Protein AF-A0A815LUG7-F1 (afdb_monomer)

Sequence (426 aa):
MLCLSQNPTDEPKQSEACRCNTPTTVRRSSQPQQGPEQTLKDNTAETSKESTAAKWLNTSVKPDNIPYEKPPESAINNLELFDKICGSMIGLAIGDAMGAHVEFRPRAFLEQNPVNDLNGGGTWSLEAGQWTDDTSMALCLAASLIVKKGFNAYDQLVRYKWWWRQGYMSSTGKCFDIGKSTKASLDLFVSRQHKFQEQHKIGDFKQLDSLSDELSKQFDTNCSNKNVDSNGALMRLTPVVLFYCQSESGTYAIHFAGESARITHGGEKAVDACRYYASLIYAVIKGRSKAEILDPLFYKRHFDMGWFSDKQLHPDIARVAEGSYRQKDRNEIKAGSMAEEALEAALWAFYNDDDSFRVGVLKCVNLGDDTDTVAAIYGQLAGAYYGAGQLPMKWIQQIYAKNFITCIGDWLCYEGAQWWQTKKTK

Radius of gyration: 23.92 Å; Cα contacts (8 Å, |Δi|>4): 716; chains: 1; bounding box: 64×70×63 Å

Solvent-accessible surface area (backbone atoms only — not comparable to full-atom values): 23152 Å² total; per-residue (Å²): 139,80,86,89,85,80,85,85,88,85,85,88,80,90,80,84,86,83,86,79,85,84,80,89,84,82,91,80,91,79,83,85,81,86,74,85,90,76,85,79,77,87,78,92,72,93,70,89,74,75,54,70,72,61,55,62,76,67,55,79,76,74,74,88,80,64,89,77,76,78,65,70,98,58,80,73,50,73,68,59,48,47,30,18,43,33,6,16,56,50,23,19,38,50,16,20,11,42,5,44,33,48,42,72,34,51,38,77,55,29,77,77,57,63,68,87,67,68,72,17,38,37,90,77,61,40,57,48,24,38,37,54,43,44,47,22,48,19,51,28,46,38,52,27,32,49,77,64,57,38,92,48,70,55,55,32,53,44,36,49,44,39,17,64,75,63,10,48,64,33,72,78,59,44,58,59,78,73,48,71,57,50,48,52,11,50,54,47,43,52,57,47,50,55,53,50,31,64,77,69,66,54,91,51,77,76,51,66,77,65,54,53,76,76,57,47,72,73,51,85,53,73,28,28,56,68,78,34,35,42,30,82,43,48,31,29,42,56,46,50,25,52,25,35,54,74,46,96,56,55,34,61,16,17,49,51,29,24,57,67,14,28,37,38,20,29,5,59,54,21,16,33,38,24,23,54,51,27,46,44,44,39,40,30,66,66,68,48,49,71,70,58,64,57,31,50,55,38,57,58,58,40,42,78,70,44,37,46,73,85,55,78,61,38,68,70,43,43,44,44,48,50,35,60,38,77,82,51,55,79,88,74,55,46,34,43,66,38,18,57,36,23,50,36,33,18,50,32,22,59,76,65,11,83,94,31,60,68,51,15,41,42,48,25,37,46,54,14,34,38,5,18,52,20,5,10,42,28,15,28,44,47,14,26,60,64,14,42,90,61,44,62,63,72,58,58,70,44,32,62,63,42,70,57,52,40,52,51,36,53,45,28,46,51,42,20,45,54,46,44,52,62,60,74,78,104

Structure (mmCIF, N/CA/C/O backbone):
data_AF-A0A815LUG7-F1
#
_entry.id   AF-A0A815LUG7-F1
#
loop_
_atom_site.group_PDB
_atom_site.id
_atom_site.type_symbol
_atom_site.label_atom_id
_atom_site.label_alt_id
_atom_site.label_comp_id
_atom_site.label_asym_id
_atom_site.label_entity_id
_atom_site.label_seq_id
_atom_site.pdbx_PDB_ins_code
_atom_site.Cartn_x
_atom_site.Cartn_y
_atom_site.Cartn_z
_atom_site.occupancy
_atom_site.B_iso_or_equiv
_atom_site.auth_seq_id
_atom_site.auth_comp_id
_atom_site.auth_asym_id
_atom_site.auth_atom_id
_atom_site.pdbx_PDB_model_num
ATOM 1 N N . MET A 1 1 ? -18.858 -40.316 14.038 1.00 33.56 1 MET A N 1
ATOM 2 C CA . MET A 1 1 ? -18.303 -41.478 13.304 1.00 33.56 1 MET A CA 1
ATOM 3 C C . MET A 1 1 ? -17.311 -40.910 12.303 1.00 33.56 1 MET A C 1
ATOM 5 O O . MET A 1 1 ? -17.759 -40.118 11.493 1.00 33.56 1 MET A O 1
ATOM 9 N N . LEU A 1 2 ? -15.991 -41.107 12.342 1.00 31.70 2 LEU A N 1
ATOM 10 C CA . LEU A 1 2 ? -15.079 -42.091 12.957 1.00 31.70 2 LEU A CA 1
ATOM 11 C C . LEU A 1 2 ? -13.910 -41.327 13.648 1.00 31.70 2 LEU A C 1
ATOM 13 O O . LEU A 1 2 ? -13.457 -40.331 13.098 1.00 31.70 2 LEU A O 1
ATOM 17 N N . CYS A 1 3 ? -13.597 -41.554 14.936 1.00 24.64 3 CYS A N 1
ATOM 18 C CA . CYS A 1 3 ? -12.525 -42.426 15.491 1.00 24.64 3 CYS A CA 1
ATOM 19 C C . CYS A 1 3 ? -11.129 -42.184 14.872 1.00 24.64 3 CYS A C 1
ATOM 21 O O . CYS A 1 3 ? -10.908 -42.560 13.731 1.00 24.64 3 CYS A O 1
ATOM 23 N N . LEU A 1 4 ? -10.229 -41.414 15.506 1.00 29.94 4 LEU A N 1
ATOM 24 C CA . LEU A 1 4 ? -9.281 -41.777 16.589 1.00 29.94 4 LEU A CA 1
ATOM 25 C C . LEU A 1 4 ? -8.358 -42.969 16.270 1.00 29.94 4 LEU A C 1
ATOM 27 O O . LEU A 1 4 ? -8.792 -44.114 16.341 1.00 29.94 4 LEU A O 1
ATOM 31 N N . SER A 1 5 ? -7.060 -42.693 16.095 1.00 29.80 5 SER A N 1
ATOM 32 C CA . SER A 1 5 ? -5.978 -43.594 16.517 1.00 29.80 5 SER A CA 1
ATOM 33 C C . SER A 1 5 ? -4.719 -42.805 16.893 1.00 29.80 5 SER A C 1
ATOM 35 O O . SER A 1 5 ? -4.414 -41.773 16.303 1.00 29.80 5 SER A O 1
ATOM 37 N N . GLN A 1 6 ? -4.056 -43.300 17.932 1.00 30.05 6 GLN A N 1
ATOM 38 C CA . GLN A 1 6 ? -3.070 -42.654 18.792 1.00 30.05 6 GLN A CA 1
ATOM 39 C C . GLN A 1 6 ? -1.619 -42.750 18.281 1.00 30.05 6 GLN A C 1
ATOM 41 O O . GLN A 1 6 ? -1.299 -43.580 17.434 1.00 30.05 6 GLN A O 1
ATOM 46 N N . ASN A 1 7 ? -0.770 -41.906 18.882 1.00 30.75 7 ASN A N 1
ATOM 47 C CA . ASN A 1 7 ? 0.701 -41.916 18.876 1.00 30.75 7 ASN A CA 1
ATOM 48 C C . ASN A 1 7 ? 1.324 -43.298 19.164 1.00 30.75 7 ASN A C 1
ATOM 50 O O . ASN A 1 7 ? 0.692 -44.153 19.788 1.00 30.75 7 ASN A O 1
ATOM 54 N N . PRO A 1 8 ? 2.634 -43.430 18.891 1.00 36.75 8 PRO A N 1
ATOM 55 C CA . PRO A 1 8 ? 3.549 -43.509 20.027 1.00 36.75 8 PRO A CA 1
ATOM 56 C C . PRO A 1 8 ? 4.791 -42.608 19.932 1.00 36.75 8 PRO A C 1
ATOM 58 O O . PRO A 1 8 ? 5.184 -42.108 18.885 1.00 36.75 8 PRO A O 1
ATOM 61 N N . THR A 1 9 ? 5.323 -42.413 21.132 1.00 30.36 9 THR A N 1
ATOM 62 C CA . THR A 1 9 ? 6.538 -41.754 21.619 1.00 30.36 9 THR A CA 1
ATOM 63 C C . THR A 1 9 ? 7.819 -42.046 20.839 1.00 30.36 9 THR A C 1
ATOM 65 O O . THR A 1 9 ? 7.984 -43.167 20.379 1.00 30.36 9 THR A O 1
ATOM 68 N N . ASP A 1 10 ? 8.740 -41.072 20.802 1.00 27.72 10 ASP A N 1
ATOM 69 C CA . ASP A 1 10 ? 10.135 -41.247 21.252 1.00 27.72 10 ASP A CA 1
ATOM 70 C C . ASP A 1 10 ? 10.901 -39.902 21.268 1.00 27.72 10 ASP A C 1
ATOM 72 O O . ASP A 1 10 ? 11.124 -39.254 20.249 1.00 27.72 10 ASP A O 1
ATOM 76 N N . GLU A 1 11 ? 11.295 -39.483 22.473 1.00 27.28 11 GLU A N 1
ATOM 77 C CA . GLU A 1 11 ? 12.409 -38.563 22.753 1.00 27.28 11 GLU A CA 1
ATOM 78 C C . GLU A 1 11 ? 13.734 -39.334 22.532 1.00 27.28 11 GLU A C 1
ATOM 80 O O . GLU A 1 11 ? 13.730 -40.552 22.745 1.00 27.28 11 GLU A O 1
ATOM 85 N N . PRO A 1 12 ? 14.898 -38.702 22.219 1.00 34.31 12 PRO A N 1
ATOM 86 C CA . PRO A 1 12 ? 15.588 -37.963 23.286 1.00 34.31 12 PRO A CA 1
ATOM 87 C C . PRO A 1 12 ? 16.668 -36.914 22.888 1.00 34.31 12 PRO A C 1
ATOM 89 O O . PRO A 1 12 ? 17.107 -36.795 21.748 1.00 34.31 12 PRO A O 1
ATOM 92 N N . LYS A 1 13 ? 17.196 -36.289 23.954 1.00 27.12 13 LYS A N 1
ATOM 93 C CA . LYS A 1 13 ? 18.535 -35.685 24.162 1.00 27.12 13 LYS A CA 1
ATOM 94 C C . LYS A 1 13 ? 18.744 -34.195 23.860 1.00 27.12 13 LYS A C 1
ATOM 96 O O . LYS A 1 13 ? 19.051 -33.761 22.758 1.00 27.12 13 LYS A O 1
ATOM 101 N N . GLN A 1 14 ? 18.739 -33.466 24.976 1.00 26.64 14 GLN A N 1
ATOM 102 C CA . GLN A 1 14 ? 19.486 -32.243 25.249 1.00 26.64 14 GLN A CA 1
ATOM 103 C C . GLN A 1 14 ? 20.984 -32.397 24.926 1.00 26.64 14 GLN A C 1
ATOM 105 O O . GLN A 1 14 ? 21.612 -33.368 25.352 1.00 26.64 14 GLN A O 1
ATOM 110 N N . SER A 1 15 ? 21.574 -31.381 24.291 1.00 29.34 15 SER A N 1
ATOM 111 C CA . SER A 1 15 ? 23.016 -31.132 24.339 1.00 29.34 15 SER A CA 1
ATOM 112 C C . SER A 1 15 ? 23.313 -29.633 24.446 1.00 29.34 15 SER A C 1
ATOM 114 O O . SER A 1 15 ? 23.021 -28.855 23.545 1.00 29.34 15 SER A O 1
ATOM 116 N N . GLU A 1 16 ? 23.911 -29.303 25.587 1.00 27.77 16 GLU A N 1
ATOM 117 C CA . GLU A 1 16 ? 24.982 -28.327 25.807 1.00 27.77 16 GLU A CA 1
ATOM 118 C C . GLU A 1 16 ? 24.726 -26.826 25.598 1.00 27.77 16 GLU A C 1
ATOM 120 O O . GLU A 1 16 ? 24.739 -26.252 24.514 1.00 27.77 16 GLU A O 1
ATOM 125 N N . ALA A 1 17 ? 24.617 -26.180 26.761 1.00 26.69 17 ALA A N 1
ATOM 126 C CA . ALA A 1 17 ? 24.739 -24.759 26.998 1.00 26.69 17 ALA A CA 1
ATOM 127 C C . ALA A 1 17 ? 26.135 -24.232 26.625 1.00 26.69 17 ALA A C 1
ATOM 129 O O . ALA A 1 17 ? 27.147 -24.640 27.200 1.00 26.69 17 ALA A O 1
ATOM 130 N N . CYS A 1 18 ? 26.171 -23.234 25.745 1.00 25.59 18 CYS A N 1
ATOM 131 C CA . CYS A 1 18 ? 27.363 -22.435 25.507 1.00 25.59 18 CYS A CA 1
ATOM 132 C C . CYS A 1 18 ? 27.455 -21.339 26.582 1.00 25.59 18 CYS A C 1
ATOM 134 O O . CYS A 1 18 ? 26.663 -20.397 26.620 1.00 25.59 18 CYS A O 1
ATOM 136 N N . ARG A 1 19 ? 28.417 -21.500 27.496 1.00 25.39 19 ARG A N 1
ATOM 137 C CA . ARG A 1 19 ? 28.807 -20.511 28.508 1.00 25.39 19 ARG A CA 1
ATOM 138 C C . ARG A 1 19 ? 29.582 -19.378 27.831 1.00 25.39 19 ARG A C 1
ATOM 140 O O . ARG A 1 19 ? 30.658 -19.626 27.295 1.00 25.39 19 ARG A O 1
ATOM 147 N N . CYS A 1 20 ? 29.106 -18.141 27.942 1.00 25.80 20 CYS A N 1
ATOM 148 C CA . CYS A 1 20 ? 29.942 -16.958 27.739 1.00 25.80 20 CYS A CA 1
ATOM 149 C C . CYS A 1 20 ? 30.019 -16.153 29.037 1.00 25.80 20 CYS A C 1
ATOM 151 O O . CYS A 1 20 ? 29.014 -15.733 29.605 1.00 25.80 20 CYS A O 1
ATOM 153 N N . ASN A 1 21 ? 31.258 -16.011 29.501 1.00 26.88 21 ASN A N 1
ATOM 154 C CA . ASN A 1 21 ? 31.679 -15.341 30.719 1.00 26.88 21 ASN A CA 1
ATOM 155 C C . ASN A 1 21 ? 31.328 -13.847 30.724 1.00 26.88 21 ASN A C 1
ATOM 157 O O . ASN A 1 21 ? 31.645 -13.113 29.792 1.00 26.88 21 ASN A O 1
ATOM 161 N N . THR A 1 22 ? 30.781 -13.391 31.845 1.00 25.70 22 THR A N 1
ATOM 162 C CA . THR A 1 22 ? 30.846 -12.002 32.312 1.00 25.70 22 THR A CA 1
ATOM 163 C C . THR A 1 22 ? 32.251 -11.644 32.800 1.00 25.70 22 THR A C 1
ATOM 165 O O . THR A 1 22 ? 32.893 -12.476 33.445 1.00 25.70 22 THR A O 1
ATOM 168 N N . PRO A 1 23 ? 32.646 -10.367 32.680 1.00 27.75 23 PRO A N 1
ATOM 169 C CA . PRO A 1 23 ? 33.430 -9.720 33.725 1.00 27.75 23 PRO A CA 1
ATOM 170 C C . PRO A 1 23 ? 32.679 -8.524 34.339 1.00 27.75 23 PRO A C 1
ATOM 172 O O . PRO A 1 23 ? 32.402 -7.521 33.686 1.00 27.75 23 PRO A O 1
ATOM 175 N N . THR A 1 24 ? 32.408 -8.626 35.643 1.00 26.20 24 THR A N 1
ATOM 176 C CA . THR A 1 24 ? 32.516 -7.535 36.638 1.00 26.20 24 THR A CA 1
ATOM 177 C C . THR A 1 24 ? 33.815 -6.744 36.402 1.00 26.20 24 THR A C 1
ATOM 179 O O . THR A 1 24 ? 34.822 -7.340 36.044 1.00 26.20 24 THR A O 1
ATOM 182 N N . THR A 1 25 ? 33.966 -5.433 36.583 1.00 26.20 25 THR A N 1
ATOM 183 C CA . THR A 1 25 ? 33.394 -4.446 37.514 1.00 26.20 25 THR A CA 1
ATOM 184 C C . THR A 1 25 ? 33.936 -3.076 37.064 1.00 26.20 25 THR A C 1
ATOM 186 O O . THR A 1 25 ? 35.026 -3.034 36.509 1.00 26.20 25 THR A O 1
ATOM 189 N N . VAL A 1 26 ? 33.256 -1.967 37.369 1.00 27.08 26 VAL A N 1
ATOM 190 C CA . VAL A 1 26 ? 33.809 -0.798 38.098 1.00 27.08 26 VAL A CA 1
ATOM 191 C C . VAL A 1 26 ? 32.683 0.228 38.256 1.00 27.08 26 VAL A C 1
ATOM 193 O O . VAL A 1 26 ? 32.161 0.790 37.298 1.00 27.08 26 VAL A O 1
ATOM 196 N N . ARG A 1 27 ? 32.311 0.455 39.518 1.00 25.00 27 ARG A N 1
ATOM 197 C CA . ARG A 1 27 ? 31.487 1.574 39.974 1.00 25.00 27 ARG A CA 1
ATOM 198 C C . ARG A 1 27 ? 32.281 2.871 39.815 1.00 25.00 27 ARG A C 1
ATOM 200 O O . ARG A 1 27 ? 33.375 2.974 40.365 1.00 25.00 27 ARG A O 1
ATOM 207 N N . ARG A 1 28 ? 31.682 3.896 39.209 1.00 27.02 28 ARG A N 1
ATOM 208 C CA . ARG A 1 28 ? 31.936 5.290 39.593 1.00 27.02 28 ARG A CA 1
ATOM 209 C C . ARG A 1 28 ? 30.616 6.030 39.740 1.00 27.02 28 ARG A C 1
ATOM 211 O O . ARG A 1 28 ? 29.833 6.158 38.811 1.00 27.02 28 ARG A O 1
ATOM 218 N N . SER A 1 29 ? 30.404 6.449 40.975 1.00 25.14 29 SER A N 1
ATOM 219 C CA . SER A 1 29 ? 29.409 7.387 41.459 1.00 25.14 29 SER A CA 1
ATOM 220 C C . SER A 1 29 ? 29.620 8.775 40.856 1.00 25.14 29 SER A C 1
ATOM 222 O O . SER A 1 29 ? 30.710 9.333 40.984 1.00 25.14 29 SER A O 1
ATOM 224 N N . SER A 1 30 ? 28.564 9.371 40.317 1.00 30.23 30 SER A N 1
ATOM 225 C CA . SER A 1 30 ? 28.446 10.824 40.191 1.00 30.23 30 SER A CA 1
ATOM 226 C C . SER A 1 30 ? 26.991 11.220 40.429 1.00 30.23 30 SER A C 1
ATOM 228 O O . SER A 1 30 ? 26.079 10.706 39.786 1.00 30.23 30 SER A O 1
ATOM 230 N N . GLN A 1 31 ? 26.815 12.070 41.434 1.00 29.05 31 GLN A N 1
ATOM 231 C CA . GLN A 1 31 ? 25.559 12.594 41.962 1.00 29.05 31 GLN A CA 1
ATOM 232 C C . GLN A 1 31 ? 24.721 13.311 40.885 1.00 29.05 31 GLN A C 1
ATOM 234 O O . GLN A 1 31 ? 25.301 13.941 40.000 1.00 29.05 31 GLN A O 1
ATOM 239 N N . PRO A 1 32 ? 23.379 13.299 40.976 1.00 30.06 32 PRO A N 1
ATOM 240 C CA . PRO A 1 32 ? 22.541 14.157 40.151 1.00 30.06 32 PRO A CA 1
ATOM 241 C C . PRO A 1 32 ? 22.507 15.582 40.725 1.00 30.06 32 PRO A C 1
ATOM 243 O O . PRO A 1 32 ? 22.124 15.795 41.876 1.00 30.06 32 PRO A O 1
ATOM 246 N N . GLN A 1 33 ? 22.915 16.559 39.913 1.00 29.89 33 GLN A N 1
ATOM 247 C CA . GLN A 1 33 ? 22.706 17.980 40.187 1.00 29.89 33 GLN A CA 1
ATOM 248 C C . GLN A 1 33 ? 21.214 18.317 40.073 1.00 29.89 33 GLN A C 1
ATOM 250 O O . GLN A 1 33 ? 20.572 18.034 39.063 1.00 29.89 33 GLN A O 1
ATOM 255 N N . GLN A 1 34 ? 20.685 18.932 41.129 1.00 26.86 34 GLN A N 1
ATOM 256 C CA . GLN A 1 34 ? 19.356 19.527 41.185 1.00 26.86 34 GLN A CA 1
ATOM 257 C C . GLN A 1 34 ? 19.318 20.783 40.300 1.00 26.86 34 GLN A C 1
ATOM 259 O O . GLN A 1 34 ? 20.040 21.746 40.552 1.00 26.86 34 GLN A O 1
ATOM 264 N N . GLY A 1 35 ? 18.480 20.759 39.263 1.00 28.52 35 GLY A N 1
ATOM 265 C CA . GLY A 1 35 ? 18.020 21.946 38.538 1.00 28.52 35 GLY A CA 1
ATOM 266 C C . GLY A 1 35 ? 16.659 22.398 39.086 1.00 28.52 35 GLY A C 1
ATOM 267 O O . GLY A 1 35 ? 15.913 21.559 39.592 1.00 28.52 35 GLY A O 1
ATOM 268 N N . PRO A 1 36 ? 16.338 23.701 39.041 1.00 29.16 36 PRO A N 1
ATOM 269 C CA . PRO A 1 36 ? 15.247 24.277 39.820 1.00 29.16 36 PRO A CA 1
ATOM 270 C C . PRO A 1 36 ? 13.857 23.885 39.301 1.00 29.16 36 PRO A C 1
ATOM 272 O O . PRO A 1 36 ? 13.593 23.894 38.098 1.00 29.16 36 PRO A O 1
ATOM 275 N N . GLU A 1 37 ? 12.966 23.597 40.252 1.00 26.58 37 GLU A N 1
ATOM 276 C CA . GLU A 1 37 ? 11.525 23.422 40.076 1.00 26.58 37 GLU A CA 1
ATOM 277 C C . GLU A 1 37 ? 10.900 24.664 39.423 1.00 26.58 37 GLU A C 1
ATOM 279 O O . GLU A 1 37 ? 10.864 25.747 40.008 1.00 26.58 37 GLU A O 1
ATOM 284 N N . GLN A 1 38 ? 10.356 24.499 38.216 1.00 27.02 38 GLN A N 1
ATOM 285 C CA . GLN A 1 38 ? 9.354 25.411 37.678 1.00 27.02 38 GLN A CA 1
ATOM 286 C C . GLN A 1 38 ? 7.971 24.799 37.882 1.00 27.02 38 GLN A C 1
ATOM 288 O O . GLN A 1 38 ? 7.603 23.788 37.288 1.00 27.02 38 GLN A O 1
ATOM 293 N N . THR A 1 39 ? 7.217 25.451 38.756 1.00 26.02 39 THR A N 1
ATOM 294 C CA . THR A 1 39 ? 5.801 25.239 39.026 1.00 26.02 39 THR A CA 1
ATOM 295 C C . THR A 1 39 ? 4.977 25.493 37.762 1.00 26.02 39 THR A C 1
ATOM 297 O O . THR A 1 39 ? 4.704 26.633 37.384 1.00 26.02 39 THR A O 1
ATOM 300 N N . LEU A 1 40 ? 4.557 24.417 37.095 1.00 25.78 40 LEU A N 1
ATOM 301 C CA . LEU A 1 40 ? 3.513 24.466 36.075 1.00 25.78 40 LEU A CA 1
ATOM 302 C C . LEU A 1 40 ? 2.165 24.599 36.784 1.00 25.78 40 LEU A C 1
ATOM 304 O O . LEU A 1 40 ? 1.678 23.663 37.410 1.00 25.78 40 LEU A O 1
ATOM 308 N N . LYS A 1 41 ? 1.601 25.806 36.721 1.00 25.98 41 LYS A N 1
ATOM 309 C CA . LYS A 1 41 ? 0.228 26.083 37.135 1.00 25.98 41 LYS A CA 1
ATOM 310 C C . LYS A 1 41 ? -0.740 25.348 36.213 1.00 25.98 41 LYS A C 1
ATOM 312 O O . LYS A 1 41 ? -0.667 25.497 34.992 1.00 25.98 41 LYS A O 1
ATOM 317 N N . ASP A 1 42 ? -1.652 24.613 36.835 1.00 26.55 42 ASP A N 1
ATOM 318 C CA . ASP A 1 42 ? -2.856 24.064 36.230 1.00 26.55 42 ASP A CA 1
ATOM 319 C C . ASP A 1 42 ? -3.643 25.158 35.501 1.00 26.55 42 ASP A C 1
ATOM 321 O O . ASP A 1 42 ? -4.056 26.150 36.100 1.00 26.55 42 ASP A O 1
ATOM 325 N N . ASN A 1 43 ? -3.879 24.948 34.208 1.00 25.53 43 ASN A N 1
ATOM 326 C CA . ASN A 1 43 ? -4.958 25.592 33.473 1.00 25.53 43 ASN A CA 1
ATOM 327 C C . ASN A 1 43 ? -5.845 24.482 32.911 1.00 25.53 43 ASN A C 1
ATOM 329 O O . ASN A 1 43 ? -5.608 23.934 31.834 1.00 25.53 43 ASN A O 1
ATOM 333 N N . THR A 1 44 ? -6.866 24.142 33.689 1.00 28.81 44 THR A N 1
ATOM 334 C CA . THR A 1 44 ? -8.012 23.347 33.271 1.00 28.81 44 THR A CA 1
ATOM 335 C C . THR A 1 44 ? -8.841 24.157 32.275 1.00 28.81 44 THR A C 1
ATOM 337 O O . THR A 1 44 ? -9.638 25.014 32.643 1.00 28.81 44 THR A O 1
ATOM 340 N N . ALA A 1 45 ? -8.653 23.884 30.987 1.00 25.00 45 ALA A N 1
ATOM 341 C CA . ALA A 1 45 ? -9.605 24.255 29.948 1.00 25.00 45 ALA A CA 1
ATOM 342 C C . ALA A 1 45 ? -10.131 22.967 29.309 1.00 25.00 45 ALA A C 1
ATOM 344 O O . ALA A 1 45 ? -9.519 22.401 28.400 1.00 25.00 45 ALA A O 1
ATOM 345 N N . GLU A 1 46 ? -11.264 22.492 29.830 1.00 31.78 46 GLU A N 1
ATOM 346 C CA . GLU A 1 46 ? -12.113 21.512 29.161 1.00 31.78 46 GLU A CA 1
ATOM 347 C C . GLU A 1 46 ? -12.438 22.021 27.754 1.00 31.78 46 GLU A C 1
ATOM 349 O O . GLU A 1 46 ? -13.155 23.001 27.566 1.00 31.78 46 GLU A O 1
ATOM 354 N N . THR A 1 47 ? -11.897 21.346 26.746 1.00 27.38 47 THR A N 1
ATOM 355 C CA . THR A 1 47 ? -12.411 21.419 25.381 1.00 27.38 47 THR A CA 1
ATOM 356 C C . THR A 1 47 ? -12.706 19.998 24.944 1.00 27.38 47 THR A C 1
ATOM 358 O O . THR A 1 47 ? -11.809 19.209 24.644 1.00 27.38 47 THR A O 1
ATOM 361 N N . SER A 1 48 ? -13.993 19.659 24.951 1.00 32.25 48 SER A N 1
ATOM 362 C CA . SER A 1 48 ? -14.545 18.482 24.295 1.00 32.25 48 SER A CA 1
ATOM 363 C C . SER A 1 48 ? -14.234 18.567 22.798 1.00 32.25 48 SER A C 1
ATOM 365 O O . SER A 1 48 ? -14.953 19.170 22.005 1.00 32.25 48 SER A O 1
ATOM 367 N N . LYS A 1 49 ? -13.100 17.993 22.393 1.00 32.53 49 LYS A N 1
ATOM 368 C CA . LYS A 1 49 ? -12.778 17.799 20.981 1.00 32.53 49 LYS A CA 1
ATOM 369 C C . LYS A 1 49 ? -13.643 16.663 20.453 1.00 32.53 49 LYS A C 1
ATOM 371 O O . LYS A 1 49 ? -13.307 15.494 20.613 1.00 32.53 49 LYS A O 1
ATOM 376 N N . GLU A 1 50 ? -14.748 17.011 19.804 1.00 30.48 50 GLU A N 1
ATOM 377 C CA . GLU A 1 50 ? -15.384 16.112 18.843 1.00 30.48 50 GLU A CA 1
ATOM 378 C C . GLU A 1 50 ? -14.322 15.608 17.854 1.00 30.48 50 GLU A C 1
ATOM 380 O O . GLU A 1 50 ? -13.531 16.393 17.319 1.00 30.48 50 GLU A O 1
ATOM 385 N N . SER A 1 51 ? -14.270 14.290 17.637 1.00 35.78 51 SER A N 1
ATOM 386 C CA . SER A 1 51 ? -13.298 13.676 16.726 1.00 35.78 51 SER A CA 1
ATOM 387 C C . SER A 1 51 ? -13.395 14.299 15.327 1.00 35.78 51 SER A C 1
ATOM 389 O O . SER A 1 51 ? -14.490 14.539 14.814 1.00 35.78 51 SER A O 1
ATOM 391 N N . THR A 1 52 ? -12.254 14.521 14.677 1.00 37.59 52 THR A N 1
ATOM 392 C CA . THR A 1 52 ? -12.153 15.026 13.297 1.00 37.59 52 THR A CA 1
ATOM 393 C C . THR A 1 52 ? -13.034 14.242 12.317 1.00 37.59 52 THR A C 1
ATOM 395 O O . THR A 1 52 ? -13.626 14.846 11.427 1.00 37.59 52 THR A O 1
ATOM 398 N N . ALA A 1 53 ? -13.222 12.936 12.533 1.00 29.81 53 ALA A N 1
ATOM 399 C CA . ALA A 1 53 ? -14.114 12.082 11.745 1.00 29.81 53 ALA A CA 1
ATOM 400 C C . ALA A 1 53 ? -15.603 12.494 11.816 1.00 29.81 53 ALA A C 1
ATOM 402 O O . ALA A 1 53 ? -16.317 12.405 10.817 1.00 29.81 53 ALA A O 1
ATOM 403 N N . ALA A 1 54 ? -16.079 12.984 12.967 1.00 30.75 54 ALA A N 1
ATOM 404 C CA . ALA A 1 54 ? -17.457 13.456 13.138 1.00 30.75 54 ALA A CA 1
ATOM 405 C C . ALA A 1 54 ? -17.696 14.810 12.449 1.00 30.75 54 ALA A C 1
ATOM 407 O O . ALA A 1 54 ? -18.766 15.042 11.890 1.00 30.75 54 ALA A O 1
ATOM 408 N N . LYS A 1 55 ? -16.671 15.673 12.414 1.00 33.38 55 LYS A N 1
ATOM 409 C CA . LYS A 1 55 ? -16.719 16.957 11.699 1.00 33.38 55 LYS A CA 1
ATOM 410 C C . LYS A 1 55 ? -16.857 16.764 10.185 1.00 33.38 55 LYS A C 1
ATOM 412 O O . LYS A 1 55 ? -17.671 17.438 9.570 1.00 33.38 55 LYS A O 1
ATOM 417 N N . TRP A 1 56 ? -16.136 15.795 9.617 1.00 32.16 56 TRP A N 1
ATOM 418 C CA . TRP A 1 56 ? -16.189 15.449 8.189 1.00 32.16 56 TRP A CA 1
ATOM 419 C C . TRP A 1 56 ? -17.527 14.845 7.742 1.00 32.16 56 TRP A C 1
ATOM 421 O O . TRP A 1 56 ? -17.967 15.085 6.621 1.00 32.16 56 TRP A O 1
ATOM 431 N N . LEU A 1 57 ? -18.196 14.079 8.610 1.00 36.19 57 LEU A N 1
ATOM 432 C CA . LEU A 1 57 ? -19.519 13.512 8.321 1.00 36.19 57 LEU A CA 1
ATOM 433 C C . LEU A 1 57 ? -20.648 14.557 8.361 1.00 36.19 57 LEU A C 1
ATOM 435 O O . LEU A 1 57 ? -21.685 14.326 7.745 1.00 36.19 57 LEU A O 1
ATOM 439 N N . ASN A 1 58 ? -20.439 15.680 9.059 1.00 32.91 58 ASN A N 1
ATOM 440 C CA . ASN A 1 58 ? -21.420 16.758 9.227 1.00 32.91 58 ASN A CA 1
ATOM 441 C C . ASN A 1 58 ? -21.162 17.986 8.339 1.00 32.91 58 ASN A C 1
ATOM 443 O O . ASN A 1 58 ? -22.022 18.861 8.246 1.00 32.91 58 ASN A O 1
ATOM 447 N N . THR A 1 59 ? -20.010 18.085 7.674 1.00 31.58 59 THR A N 1
ATOM 448 C CA . THR A 1 59 ? -19.792 19.098 6.639 1.00 31.58 59 THR A CA 1
ATOM 449 C C . THR A 1 59 ? -20.435 18.627 5.344 1.00 31.58 59 THR A C 1
ATOM 451 O O . THR A 1 59 ? -19.828 17.884 4.574 1.00 31.58 59 THR A O 1
ATOM 454 N N . SER A 1 60 ? -21.671 19.060 5.099 1.00 32.34 60 SER A N 1
ATOM 455 C CA . SER A 1 60 ? -22.293 19.014 3.778 1.00 32.34 60 SER A CA 1
ATOM 456 C C . SER A 1 60 ? -21.428 19.817 2.799 1.00 32.34 60 SER A C 1
ATOM 458 O O . SER A 1 60 ? -21.592 21.030 2.664 1.00 32.34 60 SER A O 1
ATOM 460 N N . VAL A 1 61 ? -20.477 19.164 2.131 1.00 35.09 61 VAL A N 1
ATOM 461 C CA . VAL A 1 61 ? -19.861 19.712 0.920 1.00 35.09 61 VAL A CA 1
ATOM 462 C C . VAL A 1 61 ? -20.994 19.816 -0.096 1.00 35.09 61 VAL A C 1
ATOM 464 O O . VAL A 1 61 ? -21.458 18.805 -0.617 1.00 35.09 61 VAL A O 1
ATOM 467 N N . LYS A 1 62 ? -21.519 21.028 -0.298 1.00 31.69 62 LYS A N 1
ATOM 468 C CA . LYS A 1 62 ? -22.538 21.279 -1.320 1.00 31.69 62 LYS A CA 1
ATOM 469 C C . LYS A 1 62 ? -21.888 21.069 -2.695 1.00 31.69 62 LYS A C 1
ATOM 471 O O . LYS A 1 62 ? -20.920 21.773 -2.979 1.00 31.69 62 LYS A O 1
ATOM 476 N N . PRO A 1 63 ? -22.382 20.149 -3.543 1.00 36.19 63 PRO A N 1
ATOM 477 C CA . PRO A 1 63 ? -21.745 19.821 -4.824 1.00 36.19 63 PRO A CA 1
ATOM 478 C C . PRO A 1 63 ? -21.864 20.912 -5.898 1.00 36.19 63 PRO A C 1
ATOM 480 O O . PRO A 1 63 ? -21.356 20.740 -7.001 1.00 36.19 63 PRO A O 1
ATOM 483 N N . ASP A 1 64 ? -22.546 22.020 -5.617 1.00 33.25 64 ASP A N 1
ATOM 484 C CA . ASP A 1 64 ? -23.259 22.761 -6.659 1.00 33.25 64 ASP A CA 1
ATOM 485 C C . ASP A 1 64 ? -22.391 23.618 -7.601 1.00 33.25 64 ASP A C 1
ATOM 487 O O . ASP A 1 64 ? -22.960 24.342 -8.404 1.00 33.25 64 ASP A O 1
ATOM 491 N N . ASN A 1 65 ? -21.051 23.556 -7.556 1.00 36.97 65 ASN A N 1
ATOM 492 C CA . ASN A 1 65 ? -20.182 24.300 -8.492 1.00 36.97 65 ASN A CA 1
ATOM 493 C C . ASN A 1 65 ? -18.796 23.666 -8.755 1.00 36.97 65 ASN A C 1
ATOM 495 O O . ASN A 1 65 ? -17.845 24.371 -9.093 1.00 36.97 65 ASN A O 1
ATOM 499 N N . ILE A 1 66 ? -18.648 22.346 -8.618 1.00 41.53 66 ILE A N 1
ATOM 500 C CA . ILE A 1 66 ? -17.407 21.666 -9.030 1.00 41.53 66 ILE A CA 1
ATOM 501 C C . ILE A 1 66 ? -17.497 21.391 -10.541 1.00 41.53 66 ILE A C 1
ATOM 503 O O . ILE A 1 66 ? -18.496 20.808 -10.969 1.00 41.53 66 ILE A O 1
ATOM 507 N N . PRO A 1 67 ? -16.499 21.765 -11.369 1.00 35.44 67 PRO A N 1
ATOM 508 C CA . PRO A 1 67 ? -16.451 21.332 -12.759 1.00 35.44 67 PRO A CA 1
ATOM 509 C C . PRO A 1 67 ? -16.354 19.803 -12.792 1.00 35.44 67 PRO A C 1
ATOM 511 O O . PRO A 1 67 ? -15.304 19.210 -12.556 1.00 35.44 67 PRO A O 1
ATOM 514 N N . TYR A 1 68 ? -17.493 19.162 -13.025 1.00 40.72 68 TYR A N 1
ATOM 515 C CA . TYR A 1 68 ? -17.599 17.728 -13.217 1.00 40.72 68 TYR A CA 1
ATOM 516 C C . TYR A 1 68 ? -17.028 17.382 -14.594 1.00 40.72 68 TYR A C 1
ATOM 518 O O . TYR A 1 68 ? -17.659 17.641 -15.619 1.00 40.72 68 TYR A O 1
ATOM 526 N N . GLU A 1 69 ? -15.838 16.784 -14.636 1.00 45.97 69 GLU A N 1
ATOM 527 C CA . GLU A 1 69 ? -15.422 16.041 -15.823 1.00 45.97 69 GLU A CA 1
ATOM 528 C C . GLU A 1 69 ? -16.150 14.700 -15.822 1.00 45.97 69 GLU A C 1
ATOM 530 O O . GLU A 1 69 ? -15.861 13.810 -15.016 1.00 45.97 69 GLU A O 1
ATOM 535 N N . LYS A 1 70 ? -17.119 14.575 -16.734 1.00 38.38 70 LYS A N 1
ATOM 536 C CA . LYS A 1 70 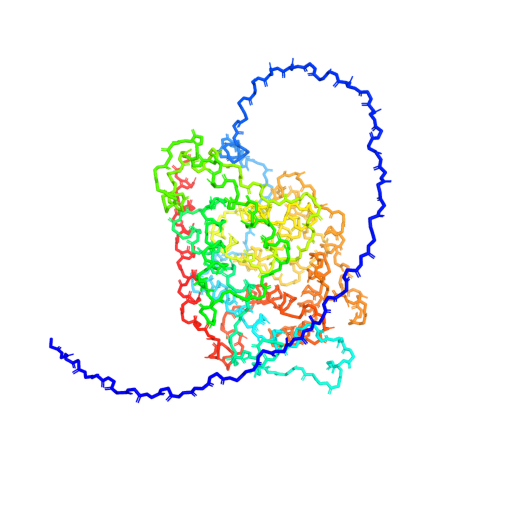? -17.835 13.330 -17.006 1.00 38.38 70 LYS A CA 1
ATOM 537 C C . LYS A 1 70 ? -16.802 12.204 -17.189 1.00 38.38 70 LYS A C 1
ATOM 539 O O . LYS A 1 70 ? -15.938 12.337 -18.059 1.00 38.38 70 LYS A O 1
ATOM 544 N N . PRO A 1 71 ? -16.853 11.119 -16.391 1.00 40.50 71 PRO A N 1
ATOM 545 C CA . PRO A 1 71 ? -16.084 9.913 -16.673 1.00 40.50 71 PRO A CA 1
ATOM 546 C C . PRO A 1 71 ? -16.334 9.478 -18.127 1.00 40.50 71 PRO A C 1
ATOM 548 O O . PRO A 1 71 ? -17.417 9.774 -18.648 1.00 40.50 71 PRO A O 1
ATOM 551 N N . PRO A 1 72 ? -15.390 8.779 -18.789 1.00 43.81 72 PRO A N 1
ATOM 552 C CA . PRO A 1 72 ? -15.664 8.178 -20.092 1.00 43.81 72 PRO A CA 1
ATOM 553 C C . PRO A 1 72 ? -16.999 7.422 -20.038 1.00 43.81 72 PRO A C 1
ATOM 555 O O . PRO A 1 72 ? -17.341 6.828 -19.018 1.00 43.81 72 PRO A O 1
ATOM 558 N N . GLU A 1 73 ? -17.789 7.526 -21.108 1.00 40.25 73 GLU A N 1
ATOM 559 C CA . GLU A 1 73 ? -19.248 7.327 -21.139 1.00 40.25 73 GLU A CA 1
ATOM 560 C C . GLU A 1 73 ? -19.764 5.899 -20.851 1.00 40.25 73 GLU A C 1
ATOM 562 O O . GLU A 1 73 ? -20.929 5.590 -21.085 1.00 40.25 73 GLU A O 1
ATOM 567 N N . SER A 1 74 ? -18.944 5.035 -20.263 1.00 43.50 74 SER A N 1
ATOM 568 C CA . SER A 1 74 ? -19.362 3.788 -19.640 1.00 43.50 74 SER A CA 1
ATOM 569 C C . SER A 1 74 ? -18.862 3.764 -18.201 1.00 43.50 74 SER A C 1
ATOM 571 O O . SER A 1 74 ? -17.658 3.690 -17.958 1.00 43.50 74 SER A O 1
ATOM 573 N N . ALA A 1 75 ? -19.782 3.766 -17.232 1.00 54.84 75 ALA A N 1
ATOM 574 C CA . ALA A 1 75 ? -19.456 3.216 -15.924 1.00 54.84 75 ALA A CA 1
ATOM 575 C C . ALA A 1 75 ? -18.814 1.841 -16.160 1.00 54.84 75 ALA A C 1
ATOM 577 O O . ALA A 1 75 ? -19.390 1.022 -16.881 1.00 54.84 75 ALA A O 1
ATOM 578 N N . ILE A 1 76 ? -17.614 1.629 -15.618 1.00 61.09 76 ILE A N 1
ATOM 579 C CA . ILE A 1 76 ? -16.935 0.334 -15.671 1.00 61.09 76 ILE A CA 1
ATOM 580 C C . ILE A 1 76 ? -17.948 -0.730 -15.261 1.00 61.09 76 ILE A C 1
ATOM 582 O O . ILE A 1 76 ? -18.597 -0.613 -14.217 1.00 61.09 76 ILE A O 1
ATOM 586 N N . ASN A 1 77 ? -18.151 -1.722 -16.126 1.00 75.44 77 ASN A N 1
ATOM 587 C CA . ASN A 1 77 ? -19.111 -2.771 -15.823 1.00 75.44 77 ASN A CA 1
ATOM 588 C C . ASN A 1 77 ? -18.605 -3.583 -14.615 1.00 75.44 77 ASN A C 1
ATOM 590 O O . ASN A 1 77 ? -17.410 -3.617 -14.324 1.00 75.44 77 ASN A O 1
ATOM 594 N N . ASN A 1 78 ? -19.511 -4.253 -13.902 1.00 78.31 78 ASN A N 1
ATOM 595 C CA . ASN A 1 78 ? -19.144 -4.955 -12.669 1.00 78.31 78 ASN A CA 1
ATOM 596 C C . ASN A 1 78 ? -18.035 -6.008 -12.867 1.00 78.31 78 ASN A C 1
ATOM 598 O O . ASN A 1 78 ? -17.289 -6.254 -11.925 1.00 78.31 78 ASN A O 1
ATOM 602 N N . LEU A 1 79 ? -17.901 -6.605 -14.062 1.00 83.25 79 LEU A N 1
ATOM 603 C CA . LEU A 1 79 ? -16.835 -7.573 -14.343 1.00 83.25 79 LEU A CA 1
ATOM 604 C C . LEU A 1 79 ? -15.467 -6.896 -14.451 1.00 83.25 79 LEU A C 1
ATOM 606 O O . LEU A 1 79 ? -14.499 -7.391 -13.888 1.00 83.25 79 LEU A O 1
ATOM 610 N N . GLU A 1 80 ? -15.377 -5.765 -15.144 1.00 89.12 80 GLU A N 1
ATOM 611 C CA . GLU A 1 80 ? -14.127 -5.014 -15.262 1.00 89.12 80 GLU A CA 1
ATOM 612 C C . GLU A 1 80 ? -13.719 -4.407 -13.909 1.00 89.12 80 GLU A C 1
ATOM 614 O O . GLU A 1 80 ? -12.549 -4.460 -13.538 1.00 89.12 80 GLU A O 1
ATOM 619 N N . LEU A 1 81 ? -14.673 -3.911 -13.111 1.00 90.44 81 LEU A N 1
ATOM 620 C CA . LEU A 1 81 ? -14.383 -3.438 -11.752 1.00 90.44 81 LEU A CA 1
ATOM 621 C C . LEU A 1 81 ? -13.803 -4.566 -10.892 1.00 90.44 81 LEU A C 1
ATOM 623 O O . LEU A 1 81 ? -12.810 -4.376 -10.190 1.00 90.44 81 LEU A O 1
ATOM 627 N N . PHE A 1 82 ? -14.416 -5.744 -10.968 1.00 89.38 82 PHE A N 1
ATOM 628 C CA . PHE A 1 82 ? -13.963 -6.933 -10.264 1.00 89.38 82 PHE A CA 1
ATOM 629 C C . PHE A 1 82 ? -12.555 -7.357 -10.689 1.00 89.38 82 PHE A C 1
ATOM 631 O O . PHE A 1 82 ? -11.713 -7.634 -9.836 1.00 89.3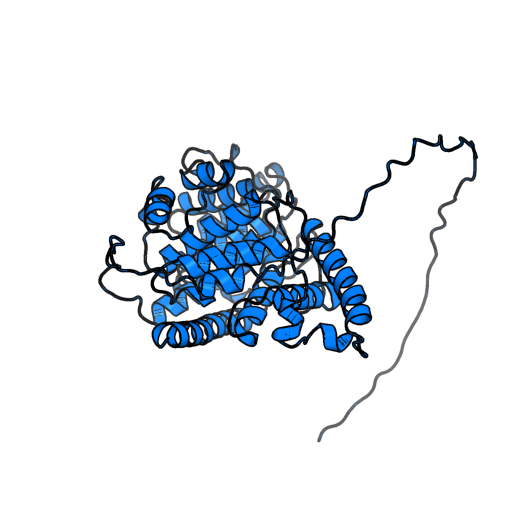8 82 PHE A O 1
ATOM 638 N N . ASP A 1 83 ? -12.281 -7.357 -11.993 1.00 95.19 83 ASP A N 1
ATOM 639 C CA . ASP A 1 83 ? -10.973 -7.702 -12.546 1.00 95.19 83 ASP A CA 1
ATOM 640 C C . ASP A 1 83 ? -9.873 -6.759 -12.034 1.00 95.19 83 ASP A C 1
ATOM 642 O O . ASP A 1 83 ? -8.809 -7.217 -11.615 1.00 95.19 83 ASP A O 1
ATOM 646 N N . LYS A 1 84 ? -10.155 -5.452 -11.952 1.00 97.69 84 LYS A N 1
ATOM 647 C CA . LYS A 1 84 ? -9.243 -4.446 -11.379 1.00 97.69 84 LYS A CA 1
ATOM 648 C C . LYS A 1 84 ? -9.043 -4.620 -9.871 1.00 97.69 84 LYS A C 1
ATOM 650 O O . LYS A 1 84 ? -7.918 -4.527 -9.383 1.00 97.69 84 LYS A O 1
ATOM 655 N N . ILE A 1 85 ? -10.109 -4.906 -9.122 1.00 95.38 85 ILE A N 1
ATOM 656 C CA . ILE A 1 85 ? -10.052 -5.163 -7.671 1.00 95.38 85 ILE A CA 1
ATOM 657 C C . ILE A 1 85 ? -9.195 -6.397 -7.376 1.00 95.38 85 ILE A C 1
ATOM 659 O O . ILE A 1 85 ? -8.255 -6.329 -6.579 1.00 95.38 85 ILE A O 1
ATOM 663 N N . CYS A 1 86 ? -9.476 -7.506 -8.061 1.00 96.44 86 CYS A N 1
ATOM 664 C CA . CYS A 1 86 ? -8.706 -8.738 -7.946 1.00 96.44 86 CYS A CA 1
ATOM 665 C C . CYS A 1 86 ? -7.257 -8.525 -8.371 1.00 96.44 86 CYS A C 1
ATOM 667 O O . CYS A 1 86 ? -6.342 -8.965 -7.676 1.00 96.44 86 CYS A O 1
ATOM 669 N N . GLY A 1 87 ? -7.053 -7.814 -9.481 1.00 98.38 87 GLY A N 1
ATOM 670 C CA . GLY A 1 87 ? -5.737 -7.475 -9.996 1.00 98.38 87 GLY A CA 1
ATOM 671 C C . GLY A 1 87 ? -4.919 -6.694 -8.977 1.00 98.38 87 GLY A C 1
ATOM 672 O O . GLY A 1 87 ? -3.769 -7.041 -8.750 1.00 98.38 87 GLY A O 1
ATOM 673 N N . SER A 1 88 ? -5.505 -5.705 -8.299 1.00 98.75 88 SER A N 1
ATOM 674 C CA . SER A 1 88 ? -4.811 -4.914 -7.275 1.00 98.75 88 SER A CA 1
ATOM 675 C C . SER A 1 88 ? -4.400 -5.748 -6.055 1.00 98.75 88 SER A C 1
ATOM 677 O O . SER A 1 88 ? -3.254 -5.672 -5.615 1.00 98.75 88 SER A O 1
ATOM 679 N N . MET A 1 89 ? -5.307 -6.582 -5.534 1.00 98.69 89 MET A N 1
ATOM 680 C CA . MET A 1 89 ? -5.039 -7.425 -4.359 1.00 98.69 89 MET A CA 1
ATOM 681 C C . MET A 1 89 ? -4.022 -8.535 -4.656 1.00 98.69 89 MET A C 1
ATOM 683 O O . MET A 1 89 ? -3.105 -8.767 -3.871 1.00 98.69 89 MET A O 1
ATOM 687 N N . ILE A 1 90 ? -4.162 -9.221 -5.794 1.00 98.62 90 ILE A N 1
ATOM 688 C CA . ILE A 1 90 ? -3.233 -10.281 -6.208 1.00 98.62 90 ILE A CA 1
ATOM 689 C C . ILE A 1 90 ? -1.908 -9.691 -6.691 1.00 98.62 90 ILE A C 1
ATOM 691 O O . ILE A 1 90 ? -0.857 -10.264 -6.427 1.00 98.62 90 ILE A O 1
ATOM 695 N N . GLY A 1 91 ? -1.936 -8.542 -7.363 1.00 98.81 91 GLY A N 1
ATOM 696 C CA . GLY A 1 91 ? -0.745 -7.825 -7.800 1.00 98.81 91 GLY A CA 1
ATOM 697 C C . GLY A 1 91 ? 0.133 -7.413 -6.623 1.00 98.81 91 GLY A C 1
ATOM 698 O O . GLY A 1 91 ? 1.340 -7.635 -6.690 1.00 98.81 91 GLY A O 1
ATOM 699 N N . LEU A 1 92 ? -0.468 -6.907 -5.534 1.00 98.88 92 LEU A N 1
ATOM 700 C CA . LEU A 1 92 ? 0.215 -6.677 -4.253 1.00 98.88 92 LEU A CA 1
ATOM 701 C C . LEU A 1 92 ? 0.936 -7.954 -3.801 1.00 98.88 92 LEU A C 1
ATOM 703 O O . LEU A 1 92 ? 2.153 -7.937 -3.653 1.00 98.88 92 LEU A O 1
ATOM 707 N N . ALA A 1 93 ? 0.203 -9.064 -3.668 1.00 98.81 93 ALA A N 1
ATOM 708 C CA . ALA A 1 93 ? 0.751 -10.326 -3.169 1.00 98.81 93 ALA A CA 1
ATOM 709 C C . ALA A 1 93 ? 1.834 -10.935 -4.079 1.00 98.81 93 ALA A C 1
ATOM 711 O O . ALA A 1 93 ? 2.760 -11.573 -3.586 1.00 98.81 93 ALA A O 1
ATOM 712 N N . ILE A 1 94 ? 1.744 -10.746 -5.403 1.00 98.81 94 ILE A N 1
ATOM 713 C CA . ILE A 1 94 ? 2.806 -11.142 -6.341 1.00 98.81 94 ILE A CA 1
ATOM 714 C C . ILE A 1 94 ? 4.055 -10.293 -6.133 1.00 98.81 94 ILE A C 1
ATOM 716 O O . ILE A 1 94 ? 5.151 -10.847 -6.116 1.00 98.81 94 ILE A O 1
ATOM 720 N N . GLY A 1 95 ? 3.897 -8.973 -6.015 1.00 98.75 95 GLY A N 1
ATOM 721 C CA . GLY A 1 95 ? 5.012 -8.058 -5.800 1.00 98.75 95 GLY A CA 1
ATOM 722 C C . GLY A 1 95 ? 5.767 -8.381 -4.516 1.00 98.75 95 GLY A C 1
ATOM 723 O O . GLY A 1 95 ? 6.965 -8.644 -4.569 1.00 98.75 95 GLY A O 1
ATOM 724 N N . ASP A 1 96 ? 5.026 -8.462 -3.414 1.00 98.75 96 ASP A N 1
ATOM 725 C CA . ASP A 1 96 ? 5.496 -8.869 -2.089 1.00 98.75 96 ASP A CA 1
ATOM 726 C C . ASP A 1 96 ? 6.261 -10.211 -2.161 1.00 98.75 96 ASP A C 1
ATOM 728 O O . ASP A 1 96 ? 7.482 -10.252 -1.994 1.00 98.75 96 ASP A O 1
ATOM 732 N N . ALA A 1 97 ? 5.588 -11.302 -2.556 1.00 98.56 97 ALA A N 1
ATOM 733 C CA . ALA A 1 97 ? 6.193 -12.637 -2.560 1.00 98.56 97 ALA A CA 1
ATOM 734 C C . ALA A 1 97 ? 7.417 -12.760 -3.489 1.00 98.56 97 ALA A C 1
ATOM 736 O O . ALA A 1 97 ? 8.300 -13.593 -3.265 1.00 98.56 97 ALA A O 1
ATOM 737 N N . MET A 1 98 ? 7.473 -11.970 -4.566 1.00 98.00 98 MET A N 1
ATOM 738 C CA . MET A 1 98 ? 8.617 -11.954 -5.478 1.00 98.00 98 MET A CA 1
ATOM 739 C C . MET A 1 98 ? 9.790 -11.159 -4.914 1.00 98.00 98 MET A C 1
ATOM 741 O O . MET A 1 98 ? 10.934 -11.596 -5.052 1.00 98.00 98 MET A O 1
ATOM 745 N N . GLY A 1 99 ? 9.524 -10.009 -4.296 1.00 97.56 99 GLY A N 1
ATOM 746 C CA . GLY A 1 99 ? 10.559 -9.177 -3.698 1.00 97.56 99 GLY A CA 1
ATOM 747 C C . GLY A 1 99 ? 11.156 -9.796 -2.436 1.00 97.56 99 GLY A C 1
ATOM 748 O O . GLY A 1 99 ? 12.368 -9.705 -2.257 1.00 97.56 99 GLY A O 1
ATOM 749 N N . ALA A 1 100 ? 10.373 -10.543 -1.653 1.00 97.06 100 ALA A N 1
ATOM 750 C CA . ALA A 1 100 ? 10.834 -11.232 -0.443 1.00 97.06 100 ALA A CA 1
ATOM 751 C C . ALA A 1 100 ? 11.990 -12.223 -0.706 1.00 97.06 100 ALA A C 1
ATOM 753 O O . ALA A 1 100 ? 12.832 -12.492 0.154 1.00 97.06 100 ALA A O 1
ATOM 754 N N . HIS A 1 101 ? 12.087 -12.753 -1.935 1.00 96.06 101 HIS A N 1
ATOM 755 C CA . HIS A 1 101 ? 13.195 -13.618 -2.361 1.00 96.06 101 HIS A CA 1
ATOM 756 C C . HIS A 1 101 ? 14.566 -12.932 -2.242 1.00 96.06 101 HIS A C 1
ATOM 758 O O . HIS A 1 101 ? 15.579 -13.594 -1.997 1.00 96.06 101 HIS A O 1
ATOM 764 N N . VAL A 1 102 ? 14.614 -11.615 -2.445 1.00 95.38 102 VAL A N 1
ATOM 765 C CA . VAL A 1 102 ? 15.856 -10.837 -2.553 1.00 95.38 102 VAL A CA 1
ATOM 766 C C . VAL A 1 102 ? 15.867 -9.587 -1.683 1.00 95.38 102 VAL A C 1
ATOM 768 O O . VAL A 1 102 ? 16.712 -8.712 -1.870 1.00 95.38 102 VAL A O 1
ATOM 771 N N . GLU A 1 103 ? 14.986 -9.534 -0.696 1.00 94.25 103 GLU A N 1
ATOM 772 C CA . GLU A 1 103 ? 14.931 -8.438 0.257 1.00 94.25 103 GLU A CA 1
ATOM 773 C C . GLU A 1 103 ? 16.278 -8.262 0.976 1.00 94.25 103 GLU A C 1
ATOM 775 O O . GLU A 1 103 ? 17.008 -9.222 1.265 1.00 94.25 103 GLU A O 1
ATOM 780 N N . PHE A 1 104 ? 16.654 -6.998 1.176 1.00 93.62 104 PHE A N 1
ATOM 781 C CA . PHE A 1 104 ? 17.945 -6.537 1.693 1.00 93.62 104 PHE A CA 1
ATOM 782 C C . PHE A 1 104 ? 19.166 -6.881 0.831 1.00 93.62 104 PHE A C 1
ATOM 784 O O . PHE A 1 104 ? 20.306 -6.629 1.242 1.00 93.62 104 PHE A O 1
ATOM 791 N N . ARG A 1 105 ? 18.985 -7.446 -0.371 1.00 95.75 105 ARG A N 1
ATOM 792 C CA . ARG A 1 105 ? 20.101 -7.657 -1.297 1.00 95.75 105 ARG A CA 1
ATOM 793 C C . ARG A 1 105 ? 20.447 -6.343 -1.994 1.00 95.75 105 ARG A C 1
ATOM 795 O O . ARG A 1 105 ? 19.568 -5.705 -2.571 1.00 95.75 105 ARG A O 1
ATOM 802 N N . PRO A 1 106 ? 21.731 -5.946 -2.013 1.00 94.75 106 PRO A N 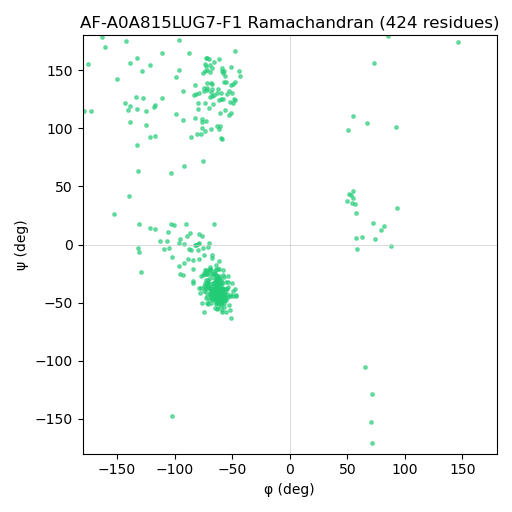1
ATOM 803 C CA . PRO A 1 106 ? 22.129 -4.722 -2.687 1.00 94.75 106 PRO A CA 1
ATOM 804 C C . PRO A 1 106 ? 21.948 -4.870 -4.197 1.00 94.75 106 PRO A C 1
ATOM 806 O O . PRO A 1 106 ? 22.138 -5.950 -4.760 1.00 94.75 106 PRO A O 1
ATOM 809 N N . ARG A 1 107 ? 21.698 -3.757 -4.884 1.00 94.44 107 ARG A N 1
ATOM 810 C CA . ARG A 1 107 ? 21.570 -3.710 -6.350 1.00 94.44 107 ARG A CA 1
ATOM 811 C C . ARG A 1 107 ? 22.666 -4.465 -7.110 1.00 94.44 107 ARG A C 1
ATOM 813 O O . ARG A 1 107 ? 22.365 -5.204 -8.042 1.00 94.44 107 ARG A O 1
ATOM 820 N N . ALA A 1 108 ? 23.924 -4.311 -6.692 1.00 95.31 108 ALA A N 1
ATOM 821 C CA . ALA A 1 108 ? 25.074 -4.958 -7.330 1.00 95.31 108 ALA A CA 1
ATOM 822 C C . ALA A 1 108 ? 25.000 -6.498 -7.295 1.00 95.31 108 ALA A C 1
ATOM 824 O O . ALA A 1 108 ? 25.524 -7.166 -8.184 1.00 95.31 108 ALA A O 1
ATOM 825 N N . PHE A 1 109 ? 24.335 -7.073 -6.285 1.00 95.38 109 PHE A N 1
ATOM 826 C CA . PHE A 1 109 ? 24.080 -8.512 -6.226 1.00 95.38 109 PHE A CA 1
ATOM 827 C C . PHE A 1 109 ? 23.071 -8.940 -7.298 1.00 95.38 109 PHE A C 1
ATOM 829 O O . PHE A 1 109 ? 23.280 -9.953 -7.964 1.00 95.38 109 PHE A O 1
ATOM 836 N N . LEU A 1 110 ? 22.011 -8.154 -7.497 1.00 95.62 110 LEU A N 1
ATOM 837 C CA . LEU A 1 110 ? 20.926 -8.445 -8.442 1.00 95.62 110 LEU A CA 1
ATOM 838 C C . LEU A 1 110 ? 21.318 -8.235 -9.903 1.00 95.62 110 LEU A C 1
ATOM 840 O O . LEU A 1 110 ? 20.772 -8.886 -10.783 1.00 95.62 110 LEU A O 1
ATOM 844 N N . GLU A 1 111 ? 22.315 -7.395 -10.172 1.00 94.19 111 GLU A N 1
ATOM 845 C CA . GLU A 1 111 ? 22.914 -7.290 -11.509 1.00 94.19 111 GLU A CA 1
ATOM 846 C C . GLU A 1 111 ? 23.584 -8.598 -11.949 1.00 94.19 111 GLU A C 1
ATOM 848 O O . GLU A 1 111 ? 23.609 -8.913 -13.136 1.00 94.19 111 GLU A O 1
ATOM 853 N N . GLN A 1 112 ? 24.087 -9.380 -10.992 1.00 96.56 112 GLN A N 1
ATOM 854 C CA . GLN A 1 112 ? 24.702 -10.686 -11.241 1.00 96.56 112 GLN A CA 1
ATOM 855 C C . GLN A 1 112 ? 23.709 -11.843 -11.062 1.00 96.56 112 GLN A C 1
ATOM 857 O O . GLN A 1 112 ? 23.889 -12.903 -11.655 1.00 96.56 112 GLN A O 1
ATOM 862 N N . ASN A 1 113 ? 22.665 -11.644 -10.252 1.00 95.75 113 ASN A N 1
ATOM 863 C CA . ASN A 1 113 ? 21.689 -12.664 -9.869 1.00 95.75 113 ASN A CA 1
ATOM 864 C C . ASN A 1 113 ? 20.254 -12.133 -10.046 1.00 95.75 113 ASN A C 1
ATOM 866 O O . ASN A 1 113 ? 19.539 -11.975 -9.053 1.00 95.75 113 ASN A O 1
ATOM 870 N N . PRO A 1 114 ? 19.829 -11.808 -11.281 1.00 96.56 114 PRO A N 1
ATOM 871 C CA . PRO A 1 114 ? 18.537 -11.177 -11.501 1.00 96.56 114 PRO A CA 1
ATOM 872 C C . PRO A 1 114 ? 17.382 -12.122 -11.161 1.00 96.56 114 PRO A C 1
ATOM 874 O O . PRO A 1 114 ? 17.373 -13.298 -11.543 1.00 96.56 114 PRO A O 1
ATOM 877 N N . VAL A 1 115 ? 16.364 -11.579 -10.498 1.00 96.56 115 VAL A N 1
ATOM 878 C CA . VAL A 1 115 ? 15.086 -12.261 -10.284 1.00 96.56 115 VAL A CA 1
ATOM 879 C C . VAL A 1 115 ? 14.309 -12.256 -11.593 1.00 96.56 115 VAL A C 1
ATOM 881 O O . VAL A 1 115 ? 14.184 -11.217 -12.237 1.00 96.56 115 VAL A O 1
ATOM 884 N N . ASN A 1 116 ? 13.779 -13.417 -11.982 1.00 96.44 116 ASN A N 1
ATOM 885 C CA . ASN A 1 116 ? 13.023 -13.603 -13.229 1.00 96.44 116 ASN A CA 1
ATOM 886 C C . ASN A 1 116 ? 11.685 -14.340 -13.025 1.00 96.44 116 ASN A C 1
ATOM 888 O O . ASN A 1 116 ? 10.907 -14.500 -13.977 1.00 96.44 116 ASN A O 1
ATOM 892 N N . ASP A 1 117 ? 11.435 -14.831 -11.808 1.00 96.38 117 ASP A N 1
ATOM 893 C CA . ASP A 1 117 ? 10.299 -15.684 -11.468 1.00 96.38 117 ASP A CA 1
ATOM 894 C C . ASP A 1 117 ? 10.028 -15.686 -9.949 1.00 96.38 117 ASP A C 1
ATOM 896 O O . ASP A 1 117 ? 10.842 -15.193 -9.166 1.00 96.38 117 ASP A O 1
ATOM 900 N N . LEU A 1 118 ? 8.893 -16.259 -9.536 1.00 93.81 118 LEU A N 1
ATOM 901 C CA . LEU A 1 118 ? 8.548 -16.487 -8.127 1.00 93.81 118 LEU A CA 1
ATOM 902 C C . LEU A 1 118 ? 9.310 -17.703 -7.580 1.00 93.81 118 LEU A C 1
ATOM 904 O O . LEU A 1 118 ? 8.873 -18.845 -7.737 1.00 93.81 118 LEU A O 1
ATOM 908 N N . ASN A 1 119 ? 10.450 -17.452 -6.935 1.00 91.31 119 ASN A N 1
ATOM 909 C CA . ASN A 1 119 ? 11.386 -18.502 -6.517 1.00 91.31 119 ASN A CA 1
ATOM 910 C C . ASN A 1 119 ? 11.232 -18.972 -5.053 1.00 91.31 119 ASN A C 1
ATOM 912 O O . ASN A 1 119 ? 11.717 -20.054 -4.728 1.00 91.31 119 ASN A O 1
ATOM 916 N N . GLY A 1 120 ? 10.581 -18.206 -4.165 1.00 92.94 120 GLY A N 1
ATOM 917 C CA . GLY A 1 120 ? 10.610 -18.470 -2.711 1.00 92.94 120 GLY A CA 1
ATOM 918 C C . GLY A 1 120 ? 11.985 -18.156 -2.107 1.00 92.94 120 GLY A C 1
ATOM 919 O O . GLY A 1 120 ? 12.706 -17.337 -2.645 1.00 92.94 120 GLY A O 1
ATOM 920 N N . GLY A 1 121 ? 12.411 -18.788 -1.018 1.00 94.31 121 GLY A N 1
ATOM 921 C CA . GLY A 1 121 ? 13.719 -18.565 -0.397 1.00 94.31 121 GLY A CA 1
ATOM 922 C C . GLY A 1 121 ? 13.837 -17.211 0.315 1.00 94.31 121 GLY A C 1
ATOM 923 O O . GLY A 1 121 ? 13.020 -16.885 1.173 1.00 94.31 121 GLY A O 1
ATOM 924 N N . GLY A 1 122 ? 14.893 -16.451 0.010 1.00 91.81 122 GLY A N 1
ATOM 925 C CA . GLY A 1 122 ? 15.174 -15.164 0.660 1.00 91.81 122 GLY A CA 1
ATOM 926 C C . GLY A 1 122 ? 15.635 -15.291 2.110 1.00 91.81 122 GLY A C 1
ATOM 927 O O . GLY A 1 122 ? 15.943 -16.387 2.587 1.00 91.81 122 GLY A O 1
ATOM 928 N N . THR A 1 123 ? 15.723 -14.171 2.832 1.00 89.88 123 THR A N 1
ATOM 929 C CA . THR A 1 123 ? 16.244 -14.173 4.216 1.00 89.88 123 THR A CA 1
ATOM 930 C C . THR A 1 123 ? 15.350 -14.908 5.228 1.00 89.88 123 THR A C 1
ATOM 932 O O . THR A 1 123 ? 15.820 -15.275 6.303 1.00 89.88 123 THR A O 1
ATOM 935 N N . TRP A 1 124 ? 14.118 -15.249 4.844 1.00 93.94 124 TRP A N 1
ATOM 936 C CA . TRP A 1 124 ? 13.107 -15.924 5.661 1.00 93.94 124 TRP A CA 1
ATOM 937 C C . TRP A 1 124 ? 12.876 -17.369 5.214 1.00 93.94 124 TRP A C 1
ATOM 939 O O . TRP A 1 124 ? 12.149 -18.098 5.884 1.00 93.94 124 TRP A O 1
ATOM 949 N N . SER A 1 125 ? 13.527 -17.807 4.126 1.00 95.62 125 SER A N 1
ATOM 950 C CA . SER A 1 125 ? 13.393 -19.161 3.565 1.00 95.62 125 SER A CA 1
ATOM 951 C C . SER A 1 125 ? 11.938 -19.544 3.254 1.00 95.62 125 SER A C 1
ATOM 953 O O . SER A 1 125 ? 11.491 -20.635 3.604 1.00 95.62 125 SER A O 1
ATOM 955 N N . LEU A 1 126 ? 11.204 -18.629 2.619 1.00 97.12 126 LEU A N 1
ATOM 956 C CA . LEU A 1 126 ? 9.794 -18.800 2.268 1.00 97.12 126 LEU A CA 1
ATOM 957 C C . LEU A 1 126 ? 9.595 -19.854 1.173 1.00 97.12 126 LEU A C 1
ATOM 959 O O . LEU A 1 126 ? 10.464 -20.089 0.335 1.00 97.12 126 LEU A O 1
ATOM 963 N N . GLU A 1 127 ? 8.422 -20.468 1.122 1.00 97.38 127 GLU A N 1
ATOM 964 C CA . GLU A 1 127 ? 8.000 -21.207 -0.067 1.00 97.38 127 GLU A CA 1
ATOM 965 C C . GLU A 1 127 ? 7.642 -20.230 -1.199 1.00 97.38 127 GLU A C 1
ATOM 967 O O . GLU A 1 127 ? 7.254 -19.084 -0.964 1.00 97.38 127 GLU A O 1
ATOM 972 N N . ALA A 1 128 ? 7.761 -20.669 -2.453 1.00 96.81 128 ALA A N 1
ATOM 973 C CA . ALA A 1 128 ? 7.392 -19.834 -3.593 1.00 96.81 128 ALA A CA 1
ATOM 974 C C . ALA A 1 128 ? 5.917 -19.403 -3.505 1.00 96.81 128 ALA A C 1
ATOM 976 O O . ALA A 1 128 ? 5.024 -20.244 -3.414 1.00 96.81 128 ALA A O 1
ATOM 977 N N . GLY A 1 129 ? 5.673 -18.090 -3.559 1.00 97.44 129 GLY A N 1
ATOM 978 C CA . GLY A 1 129 ? 4.334 -17.501 -3.473 1.00 97.44 129 GLY A CA 1
ATOM 979 C C . GLY A 1 129 ? 3.839 -17.202 -2.054 1.00 97.44 129 GLY A C 1
ATOM 980 O O . GLY A 1 129 ? 2.735 -16.669 -1.916 1.00 97.44 129 GLY A O 1
ATOM 981 N N . GLN A 1 130 ? 4.621 -17.507 -1.011 1.00 98.56 130 GLN A N 1
ATOM 982 C CA . GLN A 1 130 ? 4.397 -16.942 0.321 1.00 98.56 130 GLN A CA 1
ATOM 983 C C . GLN A 1 130 ? 4.852 -15.478 0.352 1.00 98.56 130 GLN A C 1
ATOM 985 O O . GLN A 1 130 ? 5.917 -15.139 -0.152 1.00 98.56 130 GLN A O 1
ATOM 990 N N . TRP A 1 131 ? 4.011 -14.642 0.946 1.00 98.62 131 TRP A N 1
ATOM 991 C CA . TRP A 1 131 ? 4.134 -13.186 1.063 1.00 98.62 131 TRP A CA 1
ATOM 992 C C . TRP A 1 131 ? 4.402 -12.760 2.522 1.00 98.62 131 TRP A C 1
ATOM 994 O O . TRP A 1 131 ? 4.205 -13.574 3.432 1.00 98.62 131 TRP A O 1
ATOM 1004 N N . THR A 1 132 ? 4.838 -11.524 2.757 1.00 98.69 132 THR A N 1
ATOM 1005 C CA . THR A 1 132 ? 5.394 -10.983 4.011 1.00 98.69 132 THR A CA 1
ATOM 1006 C C . THR A 1 132 ? 4.373 -10.128 4.784 1.00 98.69 132 THR A C 1
ATOM 1008 O O . THR A 1 132 ? 3.168 -10.442 4.834 1.00 98.69 132 THR A O 1
ATOM 1011 N N . ASP A 1 133 ? 4.833 -9.098 5.504 1.00 98.62 133 ASP A N 1
ATOM 1012 C CA . ASP A 1 133 ? 3.976 -8.195 6.253 1.00 98.62 133 ASP A CA 1
ATOM 1013 C C . ASP A 1 133 ? 3.156 -7.252 5.367 1.00 98.62 133 ASP A C 1
ATOM 1015 O O . ASP A 1 133 ? 2.048 -6.896 5.779 1.00 98.62 133 ASP A O 1
ATOM 1019 N N . ASP A 1 134 ? 3.585 -6.936 4.143 1.00 98.81 134 ASP A N 1
ATOM 1020 C CA . ASP A 1 134 ? 2.840 -6.100 3.194 1.00 98.81 134 ASP A CA 1
ATOM 1021 C C . ASP A 1 134 ? 1.435 -6.655 2.954 1.00 98.81 134 ASP A C 1
ATOM 1023 O O . ASP A 1 134 ? 0.416 -6.001 3.234 1.00 98.81 134 ASP A O 1
ATOM 1027 N N . THR A 1 135 ? 1.367 -7.909 2.496 1.00 98.88 135 THR A N 1
ATOM 1028 C CA . THR A 1 135 ? 0.104 -8.602 2.241 1.00 98.88 135 THR A CA 1
ATOM 1029 C C . THR A 1 135 ? -0.621 -8.916 3.548 1.00 98.88 135 THR A C 1
ATOM 1031 O O . THR A 1 135 ? -1.843 -8.750 3.620 1.00 98.88 135 THR A O 1
ATOM 1034 N N . SER A 1 136 ? 0.097 -9.293 4.617 1.00 98.88 136 SER A N 1
ATOM 1035 C CA . SER A 1 136 ? -0.519 -9.568 5.927 1.00 98.88 136 SER A CA 1
ATOM 1036 C C . SER A 1 136 ? -1.299 -8.358 6.450 1.00 98.88 136 SER A C 1
ATOM 1038 O O . SER A 1 136 ? -2.458 -8.462 6.876 1.00 98.88 136 SER A O 1
ATOM 1040 N N . MET A 1 137 ? -0.676 -7.179 6.407 1.00 98.88 137 MET A N 1
ATOM 1041 C CA . MET A 1 137 ? -1.276 -5.940 6.877 1.00 98.88 137 MET A CA 1
ATOM 1042 C C . MET A 1 137 ? -2.373 -5.450 5.924 1.00 98.88 137 MET A C 1
ATOM 1044 O O . MET A 1 137 ? -3.392 -4.944 6.401 1.00 98.88 137 MET A O 1
ATOM 1048 N N . ALA A 1 138 ? -2.239 -5.649 4.609 1.00 98.94 138 ALA A N 1
ATOM 1049 C CA . ALA A 1 138 ? -3.316 -5.363 3.660 1.00 98.94 138 ALA A CA 1
ATOM 1050 C C . ALA A 1 138 ? -4.565 -6.210 3.965 1.00 98.94 138 ALA A C 1
ATOM 1052 O O . ALA A 1 138 ? -5.670 -5.680 4.088 1.00 98.94 138 ALA A O 1
ATOM 1053 N N . LEU A 1 139 ? -4.404 -7.516 4.189 1.00 98.94 139 LEU A N 1
ATOM 1054 C CA . LEU A 1 139 ? -5.509 -8.410 4.548 1.00 98.94 139 LEU A CA 1
ATOM 1055 C C . LEU A 1 139 ? -6.134 -8.057 5.903 1.00 98.94 139 LEU A C 1
ATOM 1057 O O . LEU A 1 139 ? -7.355 -8.122 6.062 1.00 98.94 139 LEU A O 1
ATOM 1061 N N . CYS A 1 140 ? -5.330 -7.621 6.875 1.00 98.88 140 CYS A N 1
ATOM 1062 C CA . CYS A 1 140 ? -5.844 -7.106 8.142 1.00 98.88 140 CYS A CA 1
ATOM 1063 C C . CYS A 1 140 ? -6.696 -5.840 7.955 1.00 98.88 140 CYS A C 1
ATOM 1065 O O . CYS A 1 140 ? -7.789 -5.760 8.519 1.00 98.88 140 CYS A O 1
ATOM 1067 N N . LEU A 1 141 ? -6.236 -4.874 7.151 1.00 98.88 141 LEU A N 1
ATOM 1068 C CA . LEU A 1 141 ? -7.008 -3.673 6.818 1.00 98.88 141 LEU A CA 1
ATOM 1069 C C . LEU A 1 141 ? -8.304 -4.036 6.085 1.00 98.88 141 LEU A C 1
ATOM 1071 O O . LEU A 1 141 ? -9.372 -3.546 6.451 1.00 98.88 141 LEU A O 1
ATOM 1075 N N . ALA A 1 142 ? -8.228 -4.938 5.107 1.00 98.81 142 ALA A N 1
ATOM 1076 C CA . ALA A 1 142 ? -9.388 -5.404 4.363 1.00 98.81 142 ALA A CA 1
ATOM 1077 C C . ALA A 1 142 ? -10.446 -6.020 5.287 1.00 98.81 142 ALA A C 1
ATOM 1079 O O . ALA A 1 142 ? -11.619 -5.652 5.245 1.00 98.81 142 ALA A O 1
ATOM 1080 N N . ALA A 1 143 ? -10.016 -6.910 6.183 1.00 98.69 143 ALA A N 1
ATOM 1081 C CA . ALA A 1 143 ? -10.904 -7.546 7.142 1.00 98.69 143 ALA A CA 1
ATOM 1082 C C . ALA A 1 143 ? -11.554 -6.529 8.098 1.00 98.69 143 ALA A C 1
ATOM 1084 O O . ALA A 1 143 ? -12.715 -6.708 8.469 1.00 98.69 143 ALA A O 1
ATOM 1085 N N . SER A 1 144 ? -10.847 -5.451 8.464 1.00 98.62 144 SER A N 1
ATOM 1086 C CA . SER A 1 144 ? -11.424 -4.365 9.267 1.00 98.62 144 SER A CA 1
ATOM 1087 C C . SER A 1 144 ? -12.547 -3.659 8.528 1.00 98.62 144 SER A C 1
ATOM 1089 O O . SER A 1 144 ? -13.660 -3.565 9.042 1.00 98.62 144 SER A O 1
ATOM 1091 N N . LEU A 1 145 ? -12.278 -3.245 7.290 1.00 98.69 145 LEU A N 1
ATOM 1092 C CA . LEU A 1 145 ? -13.238 -2.541 6.444 1.00 98.69 145 LEU A CA 1
ATOM 1093 C C . LEU A 1 145 ? -14.511 -3.362 6.217 1.00 98.69 145 LEU A C 1
ATOM 1095 O O . LEU A 1 145 ? -15.608 -2.821 6.337 1.00 98.69 145 LEU A O 1
ATOM 1099 N N . ILE A 1 146 ? -14.369 -4.665 5.952 1.00 98.00 146 ILE A N 1
ATOM 1100 C CA . ILE A 1 146 ? -15.494 -5.586 5.740 1.00 98.00 146 ILE A CA 1
ATOM 1101 C C . ILE A 1 146 ? -16.326 -5.730 7.020 1.00 98.00 146 ILE A C 1
ATOM 1103 O O . ILE A 1 146 ? -17.530 -5.488 7.013 1.00 98.00 146 ILE A O 1
ATOM 1107 N N . VAL A 1 147 ? -15.699 -6.092 8.144 1.00 96.56 147 VAL A N 1
ATOM 1108 C CA . VAL A 1 147 ? -16.426 -6.380 9.395 1.00 96.56 147 VAL A CA 1
ATOM 1109 C C . VAL A 1 147 ? -17.053 -5.122 9.990 1.00 96.56 147 VAL A C 1
ATOM 1111 O O . VAL A 1 147 ? -18.162 -5.172 10.521 1.00 96.56 147 VAL A O 1
ATOM 1114 N N . LYS A 1 148 ? -16.358 -3.985 9.905 1.00 95.69 148 LYS A N 1
ATOM 1115 C CA . LYS A 1 148 ? -16.838 -2.701 10.426 1.00 95.69 148 LYS A CA 1
ATOM 1116 C C . LYS A 1 148 ? -17.687 -1.927 9.421 1.00 95.69 148 LYS A C 1
ATOM 1118 O O . LYS A 1 148 ? -18.235 -0.891 9.792 1.00 95.69 148 LYS A O 1
ATOM 1123 N N . LYS A 1 149 ? -17.834 -2.437 8.191 1.00 95.94 149 LYS A N 1
ATOM 1124 C CA . LYS A 1 149 ? -18.592 -1.817 7.092 1.00 95.94 149 LYS A CA 1
ATOM 1125 C C . LYS A 1 149 ? -18.175 -0.365 6.858 1.00 95.94 149 LYS A C 1
ATOM 1127 O O . LYS A 1 149 ? -19.004 0.531 6.706 1.00 95.94 149 LYS A O 1
ATOM 1132 N N . GLY A 1 150 ? -16.867 -0.136 6.887 1.00 96.38 150 GLY A N 1
ATOM 1133 C CA . GLY A 1 150 ? -16.240 1.177 6.820 1.00 96.38 150 GLY A CA 1
ATOM 1134 C C . GLY A 1 150 ? -14.963 1.252 7.652 1.00 96.38 150 GLY A C 1
ATOM 1135 O O . GLY A 1 150 ? -14.598 0.322 8.367 1.00 96.38 150 GLY A O 1
ATOM 1136 N N . PHE A 1 151 ? -14.267 2.380 7.548 1.00 97.19 151 PHE A N 1
ATOM 1137 C CA . PHE A 1 151 ? -13.013 2.613 8.244 1.00 97.19 151 PHE A CA 1
ATOM 1138 C C . PHE A 1 151 ? -13.206 2.722 9.762 1.00 97.19 151 PHE A C 1
ATOM 1140 O O . PHE A 1 151 ? -13.993 3.536 10.251 1.00 97.19 151 PHE A O 1
ATOM 1147 N N . ASN A 1 152 ? -12.429 1.935 10.506 1.00 97.00 152 ASN A N 1
ATOM 1148 C CA . ASN A 1 152 ? -12.344 1.993 11.958 1.00 97.00 152 ASN A CA 1
ATOM 1149 C C . ASN A 1 152 ? -10.877 1.835 12.391 1.00 97.00 152 ASN A C 1
ATOM 1151 O O . ASN A 1 152 ? -10.318 0.740 12.364 1.00 97.00 152 ASN A O 1
ATOM 1155 N N . ALA A 1 153 ? -10.263 2.942 12.812 1.00 97.25 153 ALA A N 1
ATOM 1156 C CA . ALA A 1 153 ? -8.856 2.990 13.209 1.00 97.25 153 ALA A CA 1
ATOM 1157 C C . ALA A 1 153 ? -8.511 2.036 14.369 1.00 97.25 153 ALA A C 1
ATOM 1159 O O . ALA A 1 153 ? -7.412 1.484 14.416 1.00 97.25 153 ALA A O 1
ATOM 1160 N N . TYR A 1 154 ? -9.443 1.835 15.304 1.00 97.81 154 TYR A N 1
ATOM 1161 C CA . TYR A 1 154 ? -9.235 0.956 16.450 1.00 97.81 154 TYR A CA 1
ATOM 1162 C C . TYR A 1 154 ? -9.208 -0.514 16.026 1.00 97.81 154 TYR A C 1
ATOM 1164 O O . TYR A 1 154 ? -8.258 -1.229 16.330 1.00 97.81 154 TYR A O 1
ATOM 1172 N N . ASP A 1 155 ? -10.216 -0.954 15.271 1.00 98.00 155 ASP A N 1
ATOM 1173 C CA . ASP A 1 155 ? -10.316 -2.330 14.777 1.00 98.00 155 ASP A CA 1
ATOM 1174 C C . ASP A 1 155 ? -9.163 -2.682 13.820 1.00 98.00 155 ASP A C 1
ATOM 1176 O O . ASP A 1 155 ? -8.639 -3.795 13.854 1.00 98.00 155 ASP A O 1
ATOM 1180 N N . GLN A 1 156 ? -8.680 -1.714 13.036 1.00 98.38 156 GLN A N 1
ATOM 1181 C CA . GLN A 1 156 ? -7.471 -1.878 12.232 1.00 98.38 156 GLN A CA 1
ATOM 1182 C C . GLN A 1 156 ? -6.236 -2.184 13.103 1.00 98.38 156 GLN A C 1
ATOM 1184 O O . GLN A 1 156 ? -5.512 -3.143 12.824 1.00 98.38 156 GLN A O 1
ATOM 1189 N N . LEU A 1 157 ? -6.013 -1.430 14.189 1.00 98.50 157 LEU A N 1
ATOM 1190 C CA . LEU A 1 157 ? -4.928 -1.696 15.148 1.00 98.50 157 LEU A CA 1
ATOM 1191 C C . LEU A 1 157 ? -5.104 -3.041 15.869 1.00 98.50 157 LEU A C 1
ATOM 1193 O O . LEU A 1 157 ? -4.120 -3.752 16.079 1.00 98.50 157 LEU A O 1
ATOM 1197 N N . VAL A 1 158 ? -6.341 -3.424 16.203 1.00 98.19 158 VAL A N 1
ATOM 1198 C CA . VAL A 1 158 ? -6.656 -4.741 16.783 1.00 98.19 158 VAL A CA 1
ATOM 1199 C C . VAL A 1 158 ? -6.232 -5.867 15.840 1.00 98.19 158 VAL A C 1
ATOM 1201 O O . VAL A 1 158 ? -5.553 -6.798 16.271 1.00 98.19 158 VAL A O 1
ATOM 1204 N N . ARG A 1 159 ? -6.546 -5.776 14.544 1.00 98.56 159 ARG A N 1
ATOM 1205 C CA . ARG A 1 159 ? -6.164 -6.811 13.567 1.00 98.56 159 ARG A CA 1
ATOM 1206 C C . ARG A 1 159 ? -4.667 -6.867 13.324 1.00 98.56 159 ARG A C 1
ATOM 1208 O O . ARG A 1 159 ? -4.113 -7.960 13.260 1.00 98.56 159 ARG A O 1
ATOM 1215 N N . TYR A 1 160 ? -3.993 -5.720 13.278 1.00 98.75 160 TYR A N 1
ATOM 1216 C CA . TYR A 1 160 ? -2.528 -5.685 13.221 1.00 98.75 160 TYR A CA 1
ATOM 1217 C C . TYR A 1 160 ? -1.900 -6.306 14.466 1.00 98.75 160 TYR A C 1
ATOM 1219 O O . TYR A 1 160 ? -0.922 -7.043 14.363 1.00 98.75 160 TYR A O 1
ATOM 1227 N N . LYS A 1 161 ? -2.494 -6.089 15.645 1.00 98.25 161 LYS A N 1
ATOM 1228 C CA . LYS A 1 161 ? -2.090 -6.776 16.872 1.00 98.25 161 LYS A CA 1
ATOM 1229 C C . LYS A 1 161 ? -2.320 -8.287 16.781 1.00 98.25 161 LYS A C 1
ATOM 1231 O O . LYS A 1 161 ? -1.453 -9.038 17.222 1.00 98.25 161 LYS A O 1
ATOM 1236 N N . TRP A 1 162 ? -3.444 -8.752 16.233 1.00 98.44 162 TRP A N 1
ATOM 1237 C CA . TRP A 1 162 ? -3.692 -10.185 16.032 1.00 98.44 162 TRP A CA 1
ATOM 1238 C C . TRP A 1 162 ? -2.676 -10.809 15.086 1.00 98.44 162 TRP A C 1
ATOM 1240 O O . TRP A 1 162 ? -2.154 -11.879 15.389 1.00 98.44 162 TRP A O 1
ATOM 1250 N N . TRP A 1 163 ? -2.338 -10.135 13.987 1.00 98.69 163 TRP A N 1
ATOM 1251 C CA . TRP A 1 163 ? -1.268 -10.586 13.106 1.00 98.69 163 TRP A CA 1
ATOM 1252 C C . TRP A 1 163 ? 0.043 -10.687 13.882 1.00 98.69 163 TRP A C 1
ATOM 1254 O O . TRP A 1 163 ? 0.590 -11.778 14.023 1.00 98.69 163 TRP A O 1
ATOM 1264 N N . TRP A 1 164 ? 0.470 -9.587 14.504 1.00 98.56 164 TRP A N 1
ATOM 1265 C CA . TRP A 1 164 ? 1.727 -9.507 15.242 1.00 98.56 164 TRP A CA 1
ATOM 1266 C C . TRP A 1 164 ? 1.859 -10.554 16.359 1.00 98.56 164 TRP A C 1
ATOM 1268 O O . TRP A 1 164 ? 2.925 -11.139 16.545 1.00 98.56 164 TRP A O 1
ATOM 1278 N N . ARG A 1 165 ? 0.787 -10.807 17.119 1.00 97.31 165 ARG A N 1
ATOM 1279 C CA . ARG A 1 165 ? 0.822 -11.689 18.297 1.00 97.31 165 ARG A CA 1
ATOM 1280 C C . ARG A 1 165 ? 0.460 -13.142 18.006 1.00 97.31 165 ARG A C 1
ATOM 1282 O O . ARG A 1 165 ? 0.857 -14.003 18.783 1.00 97.31 165 ARG A O 1
ATOM 1289 N N . GLN A 1 166 ? -0.326 -13.407 16.964 1.00 97.69 166 GLN A N 1
ATOM 1290 C CA . GLN A 1 166 ? -0.963 -14.713 16.741 1.00 97.69 166 GLN A CA 1
ATOM 1291 C C . GLN A 1 166 ? -0.789 -15.235 15.308 1.00 97.69 166 GLN A C 1
ATOM 1293 O O . GLN A 1 166 ? -1.246 -16.333 15.015 1.00 97.69 166 GLN A O 1
ATOM 1298 N N . GLY A 1 167 ? -0.162 -14.473 14.405 1.00 98.19 167 GLY A N 1
ATOM 1299 C CA . GLY A 1 167 ? -0.028 -14.857 12.997 1.00 98.19 167 GLY A CA 1
ATOM 1300 C C . GLY A 1 167 ? -1.332 -14.772 12.199 1.00 98.19 167 GLY A C 1
ATOM 1301 O O . GLY A 1 167 ? -1.432 -15.380 11.136 1.00 98.19 167 GLY A O 1
ATOM 1302 N N . TYR A 1 168 ? -2.339 -14.036 12.688 1.00 98.44 168 TYR A N 1
ATOM 1303 C CA . TYR A 1 168 ? -3.576 -13.777 11.942 1.00 98.44 168 TYR A CA 1
ATOM 1304 C C . TYR A 1 168 ? -3.260 -13.167 10.570 1.00 98.44 168 TYR A C 1
ATOM 1306 O O . TYR A 1 168 ? -2.515 -12.197 10.498 1.00 98.44 168 TYR A O 1
ATOM 1314 N N . MET A 1 169 ? -3.827 -13.727 9.497 1.00 97.88 169 MET A N 1
ATOM 1315 C CA . MET A 1 169 ? -3.543 -13.319 8.112 1.00 97.88 169 MET A CA 1
ATOM 1316 C C . MET A 1 169 ? -2.054 -13.392 7.732 1.00 97.88 169 MET A C 1
ATOM 1318 O O . MET A 1 169 ? -1.596 -12.556 6.972 1.00 97.88 169 MET A O 1
ATOM 1322 N N . SER A 1 170 ? -1.300 -14.370 8.248 1.00 98.50 170 SER A N 1
ATOM 1323 C CA . SER A 1 170 ? 0.078 -14.652 7.815 1.00 98.50 170 SER A CA 1
ATOM 1324 C C . SER A 1 170 ? 0.139 -15.813 6.821 1.00 98.50 170 SER A C 1
ATOM 1326 O O . SER A 1 170 ? -0.569 -16.813 6.980 1.00 98.50 170 SER A O 1
ATOM 1328 N N . SER A 1 171 ? 1.048 -15.726 5.849 1.00 98.38 171 SER A N 1
ATOM 1329 C CA . SER A 1 171 ? 1.358 -16.810 4.909 1.00 98.38 171 SER A CA 1
ATOM 1330 C C . SER A 1 171 ? 2.066 -18.011 5.555 1.00 98.38 171 SER A C 1
ATOM 1332 O O . SER A 1 171 ? 2.000 -19.120 5.029 1.00 98.38 171 SER A O 1
ATOM 1334 N N . THR A 1 172 ? 2.700 -17.815 6.718 1.00 97.94 172 THR A N 1
ATOM 1335 C CA . THR A 1 172 ? 3.470 -18.846 7.442 1.00 97.94 172 THR A CA 1
ATOM 1336 C C . THR A 1 172 ? 2.828 -19.260 8.769 1.00 97.94 172 THR A C 1
ATOM 1338 O O . THR A 1 172 ? 3.400 -20.044 9.526 1.00 97.94 172 THR A O 1
ATOM 1341 N N . GLY A 1 173 ? 1.654 -18.708 9.094 1.00 97.25 173 GLY A N 1
ATOM 1342 C CA . GLY A 1 173 ? 0.961 -18.945 10.365 1.00 97.25 173 GLY A CA 1
ATOM 1343 C C . GLY A 1 173 ? 1.578 -18.238 11.582 1.00 97.25 173 GLY A C 1
ATOM 1344 O O . GLY A 1 173 ? 1.105 -18.430 12.699 1.00 97.25 173 GLY A O 1
ATOM 1345 N N . LYS A 1 174 ? 2.609 -17.403 11.394 1.00 97.56 174 LYS A N 1
ATOM 1346 C CA . LYS A 1 174 ? 3.240 -16.573 12.439 1.00 97.56 174 LYS A CA 1
ATOM 1347 C C . LYS A 1 174 ? 3.559 -15.175 11.910 1.00 97.56 174 LYS A C 1
ATOM 1349 O O . LYS A 1 174 ? 3.730 -15.000 10.709 1.00 97.56 174 LYS A O 1
ATOM 1354 N N . CYS A 1 175 ? 3.668 -14.176 12.784 1.00 98.12 175 CYS A N 1
ATOM 1355 C CA . CYS A 1 175 ? 4.215 -12.878 12.376 1.00 98.12 175 CYS A CA 1
ATOM 1356 C C . CYS A 1 175 ? 5.726 -12.990 12.141 1.00 98.12 175 CYS A C 1
ATOM 1358 O O . CYS A 1 175 ? 6.453 -13.548 12.967 1.00 98.12 175 CYS A O 1
ATOM 1360 N N . PHE A 1 176 ? 6.169 -12.437 11.021 1.00 97.50 176 PHE A N 1
ATOM 1361 C CA . PHE A 1 176 ? 7.555 -12.153 10.671 1.00 97.50 176 PHE A CA 1
ATOM 1362 C C . PHE A 1 176 ? 7.582 -10.818 9.906 1.00 97.50 176 PHE A C 1
ATOM 1364 O O . PHE A 1 176 ? 6.525 -10.219 9.723 1.00 97.50 176 PHE A O 1
ATOM 1371 N N . ASP A 1 177 ? 8.767 -10.316 9.576 1.00 96.31 177 ASP A N 1
ATOM 1372 C CA . ASP A 1 177 ? 9.007 -9.031 8.888 1.00 96.31 177 ASP A CA 1
ATOM 1373 C C . ASP A 1 177 ? 8.516 -7.728 9.487 1.00 96.31 177 ASP A C 1
ATOM 1375 O O . ASP A 1 177 ? 8.856 -6.666 8.990 1.00 96.31 177 ASP A O 1
ATOM 1379 N N . ILE A 1 178 ? 7.804 -7.758 10.609 1.00 97.62 178 ILE A N 1
ATOM 1380 C CA . ILE A 1 178 ? 7.255 -6.528 11.170 1.00 97.62 178 ILE A CA 1
ATOM 1381 C C . ILE A 1 178 ? 8.295 -5.400 11.318 1.00 97.62 178 ILE A C 1
ATOM 1383 O O . ILE A 1 178 ? 9.199 -5.436 12.164 1.00 97.62 178 ILE A O 1
ATOM 1387 N N . GLY A 1 179 ? 8.095 -4.338 10.535 1.00 96.75 179 GLY A N 1
ATOM 1388 C CA . GLY A 1 179 ? 8.937 -3.151 10.577 1.00 96.75 179 GLY A CA 1
ATOM 1389 C C . GLY A 1 179 ? 8.979 -2.500 11.965 1.00 96.75 179 GLY A C 1
ATOM 1390 O O . GLY A 1 179 ? 7.995 -2.478 12.716 1.00 96.75 179 GLY A O 1
ATOM 1391 N N . LYS A 1 180 ? 10.127 -1.898 12.314 1.00 97.31 180 LYS A N 1
ATOM 1392 C CA . LYS A 1 180 ? 10.360 -1.269 13.634 1.00 97.31 180 LYS A CA 1
ATOM 1393 C C . LYS A 1 180 ? 9.296 -0.225 13.989 1.00 97.31 180 LYS A C 1
ATOM 1395 O O . LYS A 1 180 ? 8.832 -0.197 15.127 1.00 97.31 180 LYS A O 1
ATOM 1400 N N . SER A 1 181 ? 8.906 0.602 13.018 1.00 97.75 181 SER A N 1
ATOM 1401 C CA . SER A 1 181 ? 7.877 1.637 13.166 1.00 97.75 181 SER A CA 1
ATOM 1402 C C . SER A 1 181 ? 6.508 1.035 13.493 1.00 97.75 181 SER A C 1
ATOM 1404 O O . SER A 1 181 ? 5.896 1.404 14.495 1.00 97.75 181 SER A O 1
ATOM 1406 N N . THR A 1 182 ? 6.066 0.044 12.710 1.00 98.38 182 THR A N 1
ATOM 1407 C CA . THR A 1 182 ? 4.808 -0.678 12.944 1.00 98.38 182 THR A CA 1
ATOM 1408 C C . THR A 1 182 ? 4.807 -1.336 14.319 1.00 98.38 182 THR A C 1
ATOM 1410 O O . THR A 1 182 ? 3.866 -1.145 15.090 1.00 98.38 182 THR A O 1
ATOM 1413 N N . LYS A 1 183 ? 5.882 -2.051 14.672 1.00 98.38 183 LYS A N 1
ATOM 1414 C CA . LYS A 1 183 ? 6.007 -2.694 15.983 1.00 98.38 183 LYS A CA 1
ATOM 1415 C C . LYS A 1 183 ? 5.907 -1.678 17.125 1.00 98.38 183 LYS A C 1
ATOM 1417 O O . LYS A 1 183 ? 5.149 -1.910 18.063 1.00 98.38 183 LYS A O 1
ATOM 1422 N N . ALA A 1 184 ? 6.614 -0.549 17.037 1.00 98.31 184 ALA A N 1
ATOM 1423 C CA . ALA A 1 184 ? 6.559 0.503 18.052 1.00 98.31 184 ALA A CA 1
ATOM 1424 C C . ALA A 1 184 ? 5.137 1.067 18.224 1.00 98.31 184 ALA A C 1
ATOM 1426 O O . ALA A 1 184 ? 4.693 1.295 19.352 1.00 98.31 184 ALA A O 1
ATOM 1427 N N . SER A 1 185 ? 4.394 1.229 17.125 1.00 98.50 185 SER A N 1
ATOM 1428 C CA . SER A 1 185 ? 2.993 1.645 17.187 1.00 98.50 185 SER A CA 1
ATOM 1429 C C . SER A 1 185 ? 2.078 0.613 17.835 1.00 98.50 185 SER A C 1
ATOM 1431 O O . SER A 1 185 ? 1.216 0.983 18.632 1.00 98.50 185 SER A O 1
ATOM 1433 N N . LEU A 1 186 ? 2.274 -0.678 17.561 1.00 98.56 186 LEU A N 1
ATOM 1434 C CA . LEU A 1 186 ? 1.489 -1.737 18.200 1.00 98.56 186 LEU A CA 1
ATOM 1435 C C . LEU A 1 186 ? 1.840 -1.911 19.686 1.00 98.56 186 LEU A C 1
ATOM 1437 O O . LEU A 1 186 ? 0.945 -2.145 20.497 1.00 98.56 186 LEU A O 1
ATOM 1441 N N . ASP A 1 187 ? 3.108 -1.738 20.067 1.00 98.31 187 ASP A N 1
ATOM 1442 C CA . ASP A 1 187 ? 3.544 -1.701 21.470 1.00 98.31 187 ASP A CA 1
ATOM 1443 C C . ASP A 1 187 ? 2.846 -0.553 22.236 1.00 98.31 187 ASP A C 1
ATOM 1445 O O . ASP A 1 187 ? 2.306 -0.754 23.333 1.00 98.31 187 ASP A O 1
ATOM 1449 N N . LEU A 1 188 ? 2.792 0.646 21.639 1.00 98.31 188 LEU A N 1
ATOM 1450 C CA . LEU A 1 188 ? 2.077 1.794 22.205 1.00 98.31 188 LEU A CA 1
ATOM 1451 C C . LEU A 1 188 ? 0.563 1.550 22.275 1.00 98.31 188 LEU A C 1
ATOM 1453 O O . LEU A 1 188 ? -0.053 1.849 23.301 1.00 98.31 188 LEU A O 1
ATOM 1457 N N . PHE A 1 189 ? -0.032 0.977 21.227 1.00 98.12 189 PHE A N 1
ATOM 1458 C CA . PHE A 1 189 ? -1.449 0.617 21.196 1.00 98.12 189 PHE A CA 1
ATOM 1459 C C . PHE A 1 189 ? -1.819 -0.330 22.342 1.00 98.12 189 PHE A C 1
ATOM 1461 O O . PHE A 1 189 ? -2.741 -0.037 23.101 1.00 98.12 189 PHE A O 1
ATOM 1468 N N . VAL A 1 190 ? -1.062 -1.416 22.533 1.00 97.06 190 VAL A N 1
ATOM 1469 C CA . VAL A 1 190 ? -1.291 -2.377 23.625 1.00 97.06 190 VAL A CA 1
ATOM 1470 C C . VAL A 1 190 ? -1.144 -1.702 24.987 1.00 97.06 190 VAL A C 1
ATOM 1472 O O . VAL A 1 190 ? -1.992 -1.871 25.862 1.00 97.06 190 VAL A O 1
ATOM 1475 N N . SER A 1 191 ? -0.118 -0.866 25.159 1.00 96.69 191 SER A N 1
ATOM 1476 C CA . SER A 1 191 ? 0.080 -0.113 26.403 1.00 96.69 191 SER A CA 1
ATOM 1477 C C . SER A 1 191 ? -1.099 0.820 26.709 1.00 96.69 191 SER A C 1
ATOM 1479 O O . SER A 1 191 ? -1.490 0.977 27.866 1.00 96.69 191 SER A O 1
ATOM 1481 N N . ARG A 1 192 ? -1.699 1.432 25.680 1.00 96.56 192 ARG A N 1
ATOM 1482 C CA . ARG A 1 192 ? -2.908 2.256 25.814 1.00 96.56 192 ARG A CA 1
ATOM 1483 C C . ARG A 1 192 ? -4.155 1.418 26.078 1.00 96.56 192 ARG A C 1
ATOM 1485 O O . ARG A 1 192 ? -4.966 1.841 26.893 1.00 96.56 192 ARG A O 1
ATOM 1492 N N . GLN A 1 193 ? -4.292 0.236 25.468 1.00 95.75 193 GLN A N 1
ATOM 1493 C CA . GLN A 1 193 ? -5.382 -0.701 25.773 1.00 95.75 193 GLN A CA 1
ATOM 1494 C C . GLN A 1 193 ? -5.406 -1.045 27.269 1.00 95.75 193 GLN A C 1
ATOM 1496 O O . GLN A 1 193 ? -6.466 -0.951 27.880 1.00 95.75 193 GLN A O 1
ATOM 1501 N N . HIS A 1 194 ? -4.253 -1.335 27.884 1.00 94.25 194 HIS A N 1
ATOM 1502 C CA . HIS A 1 194 ? -4.174 -1.593 29.329 1.00 94.25 194 HIS A CA 1
ATOM 1503 C C . HIS A 1 194 ? -4.659 -0.407 30.177 1.00 94.25 194 HIS A C 1
ATOM 1505 O O . HIS A 1 194 ? -5.500 -0.579 31.054 1.00 94.25 194 HIS A O 1
ATOM 1511 N N . LYS A 1 195 ? -4.202 0.815 29.877 1.00 94.88 195 LYS A N 1
ATOM 1512 C CA . LYS A 1 195 ? -4.649 2.019 30.605 1.00 94.88 195 LYS A CA 1
ATOM 1513 C C . LYS A 1 195 ? -6.144 2.284 30.427 1.00 94.88 195 LYS A C 1
ATOM 1515 O O . LYS A 1 195 ? -6.833 2.632 31.382 1.00 94.88 195 LYS A O 1
ATOM 1520 N N . PHE A 1 196 ? -6.648 2.103 29.209 1.00 94.88 196 PHE A N 1
ATOM 1521 C CA . PHE A 1 196 ? -8.062 2.278 28.893 1.00 94.88 196 PHE A CA 1
ATOM 1522 C C . PHE A 1 196 ? -8.932 1.265 29.651 1.00 94.88 196 PHE A C 1
ATOM 1524 O O . PHE A 1 196 ? -9.979 1.621 30.185 1.00 94.88 196 PHE A O 1
ATOM 1531 N N . GLN A 1 197 ? -8.469 0.016 29.766 1.00 93.56 197 GLN A N 1
ATOM 1532 C CA . GLN A 1 197 ? -9.133 -1.022 30.552 1.00 93.56 197 GLN A CA 1
ATOM 1533 C C . GLN A 1 197 ? -9.341 -0.593 32.010 1.00 93.56 197 GLN A C 1
ATOM 1535 O O . GLN A 1 197 ? -10.449 -0.722 32.533 1.00 93.56 197 GLN A O 1
ATOM 1540 N N . GLU A 1 198 ? -8.293 -0.067 32.650 1.00 92.38 198 GLU A N 1
ATOM 1541 C CA . GLU A 1 198 ? -8.331 0.402 34.040 1.00 92.38 198 GLU A CA 1
ATOM 1542 C C . GLU A 1 198 ? -9.296 1.583 34.210 1.00 92.38 198 GLU A C 1
ATOM 1544 O O . GLU A 1 198 ? -10.143 1.574 35.106 1.00 92.38 198 GLU A O 1
ATOM 1549 N N . GLN A 1 199 ? -9.220 2.572 33.315 1.00 93.38 199 GLN A N 1
ATOM 1550 C CA . GLN A 1 199 ? -10.056 3.778 33.347 1.00 93.38 199 GLN A CA 1
ATOM 1551 C C . GLN A 1 199 ? -11.549 3.466 33.199 1.00 93.38 199 GLN A C 1
ATOM 1553 O O . GLN A 1 199 ? -12.379 4.037 33.907 1.00 93.38 199 GLN A O 1
ATOM 1558 N N . HIS A 1 200 ? -11.887 2.532 32.310 1.00 91.19 200 HIS A N 1
ATOM 1559 C CA . HIS A 1 200 ? -13.268 2.156 32.011 1.00 91.19 200 HIS A CA 1
ATOM 1560 C C . HIS A 1 200 ? -13.756 0.931 32.802 1.00 91.19 200 HIS A C 1
ATOM 1562 O O . HIS A 1 200 ? -14.885 0.489 32.597 1.00 91.19 200 HIS A O 1
ATOM 1568 N N . LYS A 1 201 ? -12.937 0.399 33.725 1.00 90.81 201 LYS A N 1
ATOM 1569 C CA . LYS A 1 201 ? -13.247 -0.764 34.579 1.00 90.81 201 LYS A CA 1
ATOM 1570 C C . LYS A 1 201 ? -13.704 -1.994 33.780 1.00 90.81 201 LYS A C 1
ATOM 1572 O O . LYS A 1 201 ? -14.645 -2.688 34.164 1.00 90.81 201 LYS A O 1
ATOM 1577 N N . ILE A 1 202 ? -13.033 -2.265 32.662 1.00 88.62 202 ILE A N 1
ATOM 1578 C CA . ILE A 1 202 ? -13.345 -3.402 31.787 1.00 88.62 202 ILE A CA 1
ATOM 1579 C C . ILE A 1 202 ? -12.734 -4.678 32.388 1.00 88.62 202 ILE A C 1
ATOM 1581 O O . ILE A 1 202 ? -11.517 -4.793 32.535 1.00 88.62 202 ILE A O 1
ATOM 1585 N N . GLY A 1 203 ? -13.582 -5.642 32.755 1.00 79.12 203 GLY A N 1
ATOM 1586 C CA . GLY A 1 203 ? -13.180 -6.805 33.558 1.00 79.12 203 GLY A CA 1
ATOM 1587 C C . GLY A 1 203 ? -12.319 -7.855 32.842 1.00 79.12 203 GLY A C 1
ATOM 1588 O O . GLY A 1 203 ? -11.554 -8.548 33.505 1.00 79.12 203 GLY A O 1
ATOM 1589 N N . ASP A 1 204 ? -12.403 -7.970 31.513 1.00 82.06 204 ASP A N 1
ATOM 1590 C CA . ASP A 1 204 ? -11.639 -8.946 30.718 1.00 82.06 204 ASP A CA 1
ATOM 1591 C C . ASP A 1 204 ? -10.889 -8.247 29.575 1.00 82.06 204 ASP A C 1
ATOM 1593 O O . ASP A 1 204 ? -11.490 -7.558 28.751 1.00 82.06 204 ASP A O 1
ATOM 1597 N N . PHE A 1 205 ? -9.572 -8.462 29.496 1.00 75.12 205 PHE A N 1
ATOM 1598 C CA . PHE A 1 205 ? -8.715 -7.889 28.457 1.00 75.12 205 PHE A CA 1
ATOM 1599 C C . PHE A 1 205 ? -9.147 -8.310 27.044 1.00 75.12 205 PHE A C 1
ATOM 1601 O O . PHE A 1 205 ? -9.000 -7.531 26.105 1.00 75.12 205 PHE A O 1
ATOM 1608 N N . LYS A 1 206 ? -9.731 -9.505 26.869 1.00 76.25 206 LYS A N 1
ATOM 1609 C CA . LYS A 1 206 ? -10.240 -9.950 25.559 1.00 76.25 206 LYS A CA 1
ATOM 1610 C C . LYS A 1 206 ? -11.371 -9.065 25.036 1.00 76.25 206 LYS A C 1
ATOM 1612 O O . LYS A 1 206 ? -11.523 -8.940 23.826 1.00 76.25 206 LYS A O 1
ATOM 1617 N N . GLN A 1 207 ? -12.125 -8.412 25.922 1.00 83.75 207 GLN A N 1
ATOM 1618 C CA . GLN A 1 207 ? -13.195 -7.492 25.525 1.00 83.75 207 GLN A CA 1
ATOM 1619 C C . GLN A 1 207 ? -12.651 -6.206 24.889 1.00 83.75 207 GLN A C 1
ATOM 1621 O O . GLN A 1 207 ? -13.373 -5.547 24.145 1.00 83.75 207 GLN A O 1
ATOM 1626 N N . LEU A 1 208 ? -11.374 -5.869 25.113 1.00 89.00 208 LEU A N 1
ATOM 1627 C CA . LEU A 1 208 ? -10.747 -4.704 24.487 1.00 89.00 208 LEU A CA 1
ATOM 1628 C C . LEU A 1 208 ? -10.614 -4.870 22.974 1.00 89.00 208 LEU A C 1
ATOM 1630 O O . LEU A 1 208 ? -10.626 -3.883 22.264 1.00 89.00 208 LEU A O 1
ATOM 1634 N N . ASP A 1 209 ? -10.559 -6.087 22.442 1.00 92.56 209 ASP A N 1
ATOM 1635 C CA . ASP A 1 209 ? -10.487 -6.284 20.988 1.00 92.56 209 ASP A CA 1
ATOM 1636 C C . ASP A 1 209 ? -11.858 -6.213 20.308 1.00 92.56 209 ASP A C 1
ATOM 1638 O O . ASP A 1 209 ? -11.970 -6.353 19.094 1.00 92.56 209 ASP A O 1
ATOM 1642 N N . SER A 1 210 ? -12.923 -5.998 21.080 1.00 89.25 210 SER A N 1
ATOM 1643 C CA . SER A 1 210 ? -14.301 -5.926 20.591 1.00 89.25 210 SER A CA 1
ATOM 1644 C C . SER A 1 210 ? -15.082 -4.816 21.295 1.00 89.25 210 SER A C 1
ATOM 1646 O O . SER A 1 210 ? -16.241 -5.000 21.667 1.00 89.25 210 SER A O 1
ATOM 1648 N N . LEU A 1 211 ? -14.439 -3.656 21.490 1.00 89.00 211 LEU A N 1
ATOM 1649 C CA . LEU A 1 211 ? -15.107 -2.470 22.026 1.00 89.00 211 LEU A CA 1
ATOM 1650 C C . LEU A 1 211 ? -16.320 -2.087 21.169 1.00 89.00 211 LEU A C 1
ATOM 1652 O O . LEU A 1 211 ? -16.292 -2.191 19.940 1.00 89.00 211 LEU A O 1
ATOM 1656 N N . SER A 1 212 ? -17.366 -1.582 21.829 1.00 86.12 212 SER A N 1
ATOM 1657 C CA . SER A 1 212 ? -18.487 -0.954 21.128 1.00 86.12 212 SER A CA 1
ATOM 1658 C C . SER A 1 212 ? -18.010 0.268 20.338 1.00 86.12 212 SER A C 1
ATOM 1660 O O . SER A 1 212 ? -16.960 0.854 20.634 1.00 86.12 212 SER A O 1
ATOM 1662 N N . ASP A 1 213 ? -18.789 0.694 19.344 1.00 83.19 213 ASP A N 1
ATOM 1663 C CA . ASP A 1 213 ? -18.428 1.857 18.533 1.00 83.19 213 ASP A CA 1
ATOM 1664 C C . ASP A 1 213 ? -18.318 3.132 19.394 1.00 83.19 213 ASP A C 1
ATOM 1666 O O . ASP A 1 213 ? -17.440 3.959 19.155 1.00 83.19 213 ASP A O 1
ATOM 1670 N N . GLU A 1 214 ? -19.136 3.273 20.440 1.00 86.88 214 GLU A N 1
ATOM 1671 C CA . GLU A 1 214 ? -19.088 4.390 21.394 1.00 86.88 214 GLU A CA 1
ATOM 1672 C C . GLU A 1 214 ? -17.796 4.411 22.216 1.00 86.88 214 GLU A C 1
ATOM 1674 O O . GLU A 1 214 ? -17.212 5.479 22.411 1.00 86.88 214 GLU A O 1
ATOM 1679 N N . LEU A 1 215 ? -17.341 3.251 22.699 1.00 87.94 215 LEU A N 1
ATOM 1680 C CA . LEU A 1 215 ? -16.103 3.150 23.476 1.00 87.94 215 LEU A CA 1
ATOM 1681 C C . LEU A 1 215 ? -14.870 3.273 22.582 1.00 87.94 215 LEU A C 1
ATOM 1683 O O . LEU A 1 215 ? -13.926 3.973 22.939 1.00 87.94 215 LEU A O 1
ATOM 1687 N N . SER A 1 216 ? -14.884 2.664 21.394 1.00 87.81 216 SER A N 1
ATOM 1688 C CA . SER A 1 216 ? -13.753 2.745 20.459 1.00 87.81 216 SER A CA 1
ATOM 1689 C C . SER A 1 21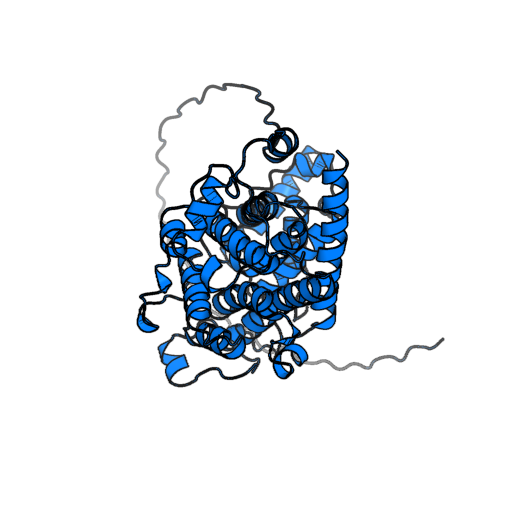6 ? -13.444 4.187 20.031 1.00 87.81 216 SER A C 1
ATOM 1691 O O . SER A 1 216 ? -12.281 4.536 19.8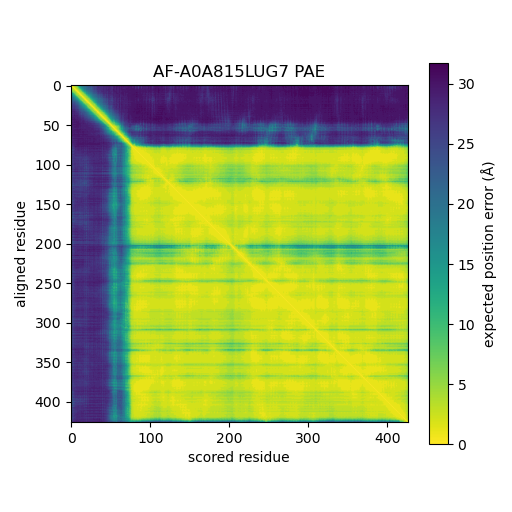58 1.00 87.81 216 SER A O 1
ATOM 1693 N N . LYS A 1 217 ? -14.459 5.062 19.946 1.00 88.81 217 LYS A N 1
ATOM 1694 C CA . LYS A 1 217 ? -14.293 6.494 19.635 1.00 88.81 217 LYS A CA 1
ATOM 1695 C C . LYS A 1 217 ? -13.602 7.292 20.742 1.00 88.81 217 LYS A C 1
ATOM 1697 O O . LYS A 1 217 ? -13.082 8.369 20.468 1.00 88.81 217 LYS A O 1
ATOM 1702 N N . GLN A 1 218 ? -13.621 6.795 21.977 1.00 92.38 218 GLN A N 1
ATOM 1703 C CA . GLN A 1 218 ? -12.943 7.421 23.117 1.00 92.38 218 GLN A CA 1
ATOM 1704 C C . GLN A 1 218 ? -11.466 7.019 23.194 1.00 92.38 218 GLN A C 1
ATOM 1706 O O . GLN A 1 218 ? -10.691 7.642 23.919 1.00 92.38 218 GLN A O 1
ATOM 1711 N N . PHE A 1 219 ? -11.060 5.989 22.450 1.00 95.44 219 PHE A N 1
ATOM 1712 C CA . PHE A 1 219 ? -9.687 5.518 22.428 1.00 95.44 219 PHE A CA 1
ATOM 1713 C C . PHE A 1 219 ? -8.819 6.376 21.498 1.00 95.44 219 PHE A C 1
ATOM 1715 O O . PHE A 1 219 ? -9.139 6.560 20.324 1.00 95.44 219 PHE A O 1
ATOM 1722 N N . ASP A 1 220 ? -7.670 6.852 21.986 1.00 95.44 220 ASP A N 1
ATOM 1723 C CA . ASP A 1 220 ? -6.698 7.547 21.135 1.00 95.44 220 ASP A CA 1
ATOM 1724 C C . ASP A 1 220 ? -5.910 6.554 20.266 1.00 95.44 220 ASP A C 1
ATOM 1726 O O . ASP A 1 220 ? -4.940 5.927 20.708 1.00 95.44 220 ASP A O 1
ATOM 1730 N N . THR A 1 221 ? -6.311 6.444 19.000 1.00 95.81 221 THR A N 1
ATOM 1731 C CA . THR A 1 221 ? -5.692 5.569 17.995 1.00 95.81 221 THR A CA 1
ATOM 1732 C C . THR A 1 221 ? -4.433 6.154 17.351 1.00 95.81 221 THR A C 1
ATOM 1734 O O . THR A 1 221 ? -3.816 5.477 16.531 1.00 95.81 221 THR A O 1
ATOM 1737 N N . ASN A 1 222 ? -3.995 7.369 17.711 1.00 94.00 222 ASN A N 1
ATOM 1738 C CA . ASN A 1 222 ? -2.753 7.959 17.194 1.00 94.00 222 ASN A CA 1
ATOM 1739 C C . ASN A 1 222 ? -1.521 7.326 17.857 1.00 94.00 222 ASN A C 1
ATOM 1741 O O . ASN A 1 222 ? -0.850 7.934 18.694 1.00 94.00 222 ASN A O 1
ATOM 1745 N N . CYS A 1 223 ? -1.236 6.078 17.490 1.00 95.44 223 CYS A N 1
ATOM 1746 C CA . CYS A 1 223 ? -0.180 5.269 18.087 1.00 95.44 223 CYS A CA 1
ATOM 1747 C C . CYS A 1 223 ? 1.172 5.429 17.373 1.00 95.44 223 CYS A C 1
ATOM 1749 O O . CYS A 1 223 ? 2.052 4.594 17.542 1.00 95.44 223 CYS A O 1
ATOM 1751 N N . SER A 1 224 ? 1.374 6.482 16.581 1.00 96.25 224 SER A N 1
ATOM 1752 C CA . SER A 1 224 ? 2.621 6.713 15.846 1.00 96.25 224 SER A CA 1
ATOM 1753 C C . SER A 1 224 ? 3.178 8.113 16.072 1.00 96.25 224 SER A C 1
ATOM 1755 O O . SER A 1 224 ? 2.431 9.071 16.283 1.00 96.25 224 SER A O 1
ATOM 1757 N N . ASN A 1 225 ? 4.506 8.234 16.011 1.00 92.38 225 ASN A N 1
ATOM 1758 C CA . ASN A 1 225 ? 5.174 9.527 16.089 1.00 92.38 225 ASN A CA 1
ATOM 1759 C C . ASN A 1 225 ? 4.998 10.308 14.778 1.00 92.38 225 ASN A C 1
ATOM 1761 O O . ASN A 1 225 ? 4.953 9.739 13.687 1.00 92.38 225 ASN A O 1
ATOM 1765 N N . LYS A 1 226 ? 4.968 11.641 14.884 1.00 93.31 226 LYS A N 1
ATOM 1766 C CA . LYS A 1 226 ? 4.760 12.571 13.756 1.00 93.31 226 LYS A CA 1
ATOM 1767 C C . LYS A 1 226 ? 5.926 12.667 12.760 1.00 93.31 226 LYS A C 1
ATOM 1769 O O . LYS A 1 226 ? 5.867 13.475 11.846 1.00 93.31 226 LYS A O 1
ATOM 1774 N N . ASN A 1 227 ? 6.996 11.908 12.966 1.00 93.19 227 ASN A N 1
ATOM 1775 C CA . ASN A 1 227 ? 8.194 11.875 12.124 1.00 93.19 227 ASN A CA 1
ATOM 1776 C C . ASN A 1 227 ? 8.473 10.472 11.558 1.00 93.19 227 ASN A C 1
ATOM 1778 O O . ASN A 1 227 ? 9.579 10.191 11.107 1.00 93.19 227 ASN A O 1
ATOM 1782 N N . VAL A 1 228 ? 7.496 9.565 11.642 1.00 96.94 228 VAL A N 1
ATOM 1783 C CA . VAL A 1 228 ? 7.594 8.228 11.054 1.00 96.94 228 VAL A CA 1
ATOM 1784 C C . VAL A 1 228 ? 7.161 8.322 9.596 1.00 96.94 228 VAL A C 1
ATOM 1786 O O . VAL A 1 228 ? 5.973 8.220 9.295 1.00 96.94 228 VAL A O 1
ATOM 1789 N N . ASP A 1 229 ? 8.141 8.535 8.719 1.00 97.50 229 ASP A N 1
ATOM 1790 C CA . ASP A 1 229 ? 7.961 8.731 7.273 1.00 97.50 229 ASP A CA 1
ATOM 1791 C C . ASP A 1 229 ? 8.321 7.481 6.434 1.00 97.50 229 ASP A C 1
ATOM 1793 O O . ASP A 1 229 ? 8.530 7.574 5.225 1.00 97.50 229 ASP A O 1
ATOM 1797 N N . SER A 1 230 ? 8.397 6.302 7.063 1.00 97.88 230 SER A N 1
ATOM 1798 C CA . SER A 1 230 ? 8.678 5.033 6.376 1.00 97.88 230 SER A CA 1
ATOM 1799 C C . SER A 1 230 ? 7.498 4.522 5.530 1.00 97.88 230 SER A C 1
ATOM 1801 O O . SER A 1 230 ? 6.346 4.913 5.729 1.00 97.88 230 SER A O 1
ATOM 1803 N N . ASN A 1 231 ? 7.780 3.625 4.589 1.00 97.69 231 ASN A N 1
ATOM 1804 C CA . ASN A 1 231 ? 6.853 3.103 3.575 1.00 97.69 231 ASN A CA 1
ATOM 1805 C C . ASN A 1 231 ? 5.792 2.097 4.080 1.00 97.69 231 ASN A C 1
ATOM 1807 O O . ASN A 1 231 ? 4.841 1.816 3.351 1.00 97.69 231 ASN A O 1
ATOM 1811 N N . GLY A 1 232 ? 5.871 1.615 5.325 1.00 97.75 232 GLY A N 1
ATOM 1812 C CA . GLY A 1 232 ? 5.032 0.512 5.819 1.00 97.75 232 GLY A CA 1
ATOM 1813 C C . GLY A 1 232 ? 3.513 0.756 5.825 1.00 97.75 232 GLY A C 1
ATOM 1814 O O . GLY A 1 232 ? 2.719 -0.172 5.990 1.00 97.75 232 GLY A O 1
ATOM 1815 N N . ALA A 1 233 ? 3.060 2.004 5.669 1.00 98.25 233 ALA A N 1
ATOM 1816 C CA . ALA A 1 233 ? 1.649 2.315 5.424 1.00 98.25 233 ALA A CA 1
ATOM 1817 C C . ALA A 1 233 ? 1.241 2.201 3.946 1.00 98.25 233 ALA A C 1
ATOM 1819 O O . ALA A 1 233 ? 0.105 1.825 3.656 1.00 98.25 233 ALA A O 1
ATOM 1820 N N . LEU A 1 234 ? 2.161 2.509 3.033 1.00 98.19 234 LEU A N 1
ATOM 1821 C CA . LEU A 1 234 ? 1.950 2.544 1.589 1.00 98.19 234 LEU A CA 1
ATOM 1822 C C . LEU A 1 234 ? 1.846 1.132 0.994 1.00 98.19 234 LEU A C 1
ATOM 1824 O O . LEU A 1 234 ? 1.010 0.875 0.129 1.00 98.19 234 LEU A O 1
ATOM 1828 N N . MET A 1 235 ? 2.638 0.198 1.520 1.00 98.31 235 MET A N 1
ATOM 1829 C CA . MET A 1 235 ? 2.701 -1.193 1.060 1.00 98.31 235 MET A CA 1
ATOM 1830 C C . MET A 1 235 ? 1.385 -1.978 1.180 1.00 98.31 235 MET A C 1
ATOM 1832 O O . MET A 1 235 ? 1.146 -2.941 0.463 1.00 98.31 235 MET A O 1
ATOM 1836 N N . ARG A 1 236 ? 0.482 -1.521 2.050 1.00 98.56 236 ARG A N 1
ATOM 1837 C CA . ARG A 1 236 ? -0.763 -2.211 2.423 1.00 98.56 236 ARG A CA 1
ATOM 1838 C C . ARG A 1 236 ? -2.033 -1.446 2.044 1.00 98.56 236 ARG A C 1
ATOM 1840 O O . ARG A 1 236 ? -3.100 -1.700 2.604 1.00 98.56 236 ARG A O 1
ATOM 1847 N N . LEU A 1 237 ? -1.906 -0.420 1.205 1.00 98.62 237 LEU A N 1
ATOM 1848 C CA . LEU A 1 237 ? -2.899 0.643 1.081 1.00 98.62 237 LEU A CA 1
ATOM 1849 C C . LEU A 1 237 ? -4.178 0.206 0.363 1.00 98.62 237 LEU A C 1
ATOM 1851 O O . LEU A 1 237 ? -5.267 0.605 0.777 1.00 98.62 237 LEU A O 1
ATOM 1855 N N . THR A 1 238 ? -4.061 -0.590 -0.701 1.00 98.50 238 THR A N 1
ATOM 1856 C CA . THR A 1 238 ? -5.136 -0.789 -1.684 1.00 98.50 238 THR A CA 1
ATOM 1857 C C . THR A 1 238 ? -6.513 -1.128 -1.094 1.00 98.50 238 THR A C 1
ATOM 1859 O O . THR A 1 238 ? -7.478 -0.501 -1.534 1.00 98.50 238 THR A O 1
ATOM 1862 N N . PRO A 1 239 ? -6.677 -1.961 -0.038 1.00 98.88 239 PRO A N 1
ATOM 1863 C CA . PRO A 1 239 ? -8.002 -2.318 0.473 1.00 98.88 239 PRO A CA 1
ATOM 1864 C C . PRO A 1 239 ? -8.896 -1.124 0.824 1.00 98.88 239 PRO A C 1
ATOM 1866 O O . PRO A 1 239 ? -10.101 -1.169 0.576 1.00 98.88 239 PRO A O 1
ATOM 1869 N N . VAL A 1 240 ? -8.324 -0.036 1.359 1.00 98.75 240 VAL A N 1
ATOM 1870 C CA . VAL A 1 240 ? -9.103 1.171 1.686 1.00 98.75 240 VAL A CA 1
ATOM 1871 C C . VAL A 1 240 ? -9.597 1.875 0.428 1.00 98.75 240 VAL A C 1
ATOM 1873 O O . VAL A 1 240 ? -10.729 2.347 0.388 1.00 98.75 240 VAL A O 1
ATOM 1876 N N . VAL A 1 241 ? -8.790 1.890 -0.632 1.00 98.62 241 VAL A N 1
ATOM 1877 C CA . VAL A 1 241 ? -9.178 2.469 -1.918 1.00 98.62 241 VAL A CA 1
ATOM 1878 C C . VAL A 1 241 ? -10.280 1.628 -2.554 1.00 98.62 241 VAL A C 1
ATOM 1880 O O . VAL A 1 241 ? -11.283 2.188 -2.988 1.00 98.62 241 VAL A O 1
ATOM 1883 N N . LEU A 1 242 ? -10.134 0.298 -2.554 1.00 98.31 242 LEU A N 1
ATOM 1884 C CA . LEU A 1 242 ? -11.113 -0.624 -3.145 1.00 98.31 242 LEU A CA 1
ATOM 1885 C C . LEU A 1 242 ? -12.465 -0.556 -2.424 1.00 98.31 242 LEU A C 1
ATOM 1887 O O . LEU A 1 242 ? -13.502 -0.550 -3.080 1.00 98.31 242 LEU A O 1
ATOM 1891 N N . PHE A 1 243 ? -12.476 -0.425 -1.095 1.00 98.31 243 PHE A N 1
ATOM 1892 C CA . PHE A 1 243 ? -13.720 -0.263 -0.336 1.00 98.31 243 PHE A CA 1
ATOM 1893 C C . PHE A 1 243 ? -14.464 1.027 -0.716 1.00 98.31 243 PHE A C 1
ATOM 1895 O O . PHE A 1 243 ? -15.681 1.032 -0.888 1.00 98.31 243 PHE A O 1
ATOM 1902 N N . TYR A 1 244 ? -13.741 2.136 -0.883 1.00 97.50 244 TYR A N 1
ATOM 1903 C CA . TYR A 1 244 ? -14.345 3.435 -1.185 1.00 97.50 244 TYR A CA 1
ATOM 1904 C C . TYR A 1 244 ? -14.460 3.739 -2.684 1.00 97.50 244 TYR A C 1
ATOM 1906 O O . TYR A 1 244 ? -14.991 4.784 -3.045 1.00 97.50 244 TYR A O 1
ATOM 1914 N N . CYS A 1 245 ? -14.027 2.846 -3.579 1.00 94.50 245 CYS A N 1
ATOM 1915 C CA . CYS A 1 245 ? -13.932 3.141 -5.012 1.00 94.50 245 CYS A CA 1
ATOM 1916 C C . CYS A 1 245 ? -15.278 3.425 -5.699 1.00 94.50 245 CYS A C 1
ATOM 1918 O O . CYS A 1 245 ? -15.302 4.014 -6.780 1.00 94.50 245 CYS A O 1
ATOM 1920 N N . GLN A 1 246 ? -16.406 3.044 -5.091 1.00 91.25 246 GLN A N 1
ATOM 1921 C CA . GLN A 1 246 ? -17.737 3.306 -5.642 1.00 91.25 246 GLN A CA 1
ATOM 1922 C C . GLN A 1 246 ? -18.236 4.735 -5.409 1.00 91.25 246 GLN A C 1
ATOM 1924 O O . GLN A 1 246 ? -19.192 5.144 -6.071 1.00 91.25 246 GLN A O 1
ATOM 1929 N N . SER A 1 247 ? -17.578 5.521 -4.549 1.00 90.38 247 SER A N 1
ATOM 1930 C CA . SER A 1 247 ? -17.907 6.938 -4.392 1.00 90.38 247 SER A CA 1
ATOM 1931 C C . SER A 1 247 ? -17.768 7.699 -5.714 1.00 90.38 247 SER A C 1
ATOM 1933 O O . SER A 1 247 ? -16.984 7.325 -6.595 1.00 90.38 247 SER A O 1
ATOM 1935 N N . GLU A 1 248 ? -18.544 8.774 -5.859 1.00 88.38 248 GLU A N 1
ATOM 1936 C CA . GLU A 1 248 ? -18.535 9.633 -7.057 1.00 88.38 248 GLU A CA 1
ATOM 1937 C C . GLU A 1 248 ? -17.245 10.447 -7.201 1.00 88.38 248 GLU A C 1
ATOM 1939 O O . GLU A 1 248 ? -16.818 10.723 -8.316 1.00 88.38 248 GLU A O 1
ATOM 1944 N N . SER A 1 249 ? -16.605 10.773 -6.077 1.00 90.50 249 SER A N 1
ATOM 1945 C CA . SER A 1 249 ? -15.300 11.435 -6.005 1.00 90.50 249 SER A CA 1
ATOM 1946 C C . SER A 1 249 ? -14.298 10.580 -5.226 1.00 90.50 249 SER A C 1
ATOM 1948 O O . SER A 1 249 ? -14.692 9.811 -4.343 1.00 90.50 249 SER A O 1
ATOM 1950 N N . GLY A 1 250 ? -13.002 10.755 -5.501 1.00 91.94 250 GLY A N 1
ATOM 1951 C CA . GLY A 1 250 ? -11.901 10.092 -4.796 1.00 91.94 250 GLY A CA 1
ATOM 1952 C C . GLY A 1 250 ? -11.722 10.528 -3.338 1.00 91.94 250 GLY A C 1
ATOM 1953 O O . GLY A 1 250 ? -10.966 9.891 -2.607 1.00 91.94 250 GLY A O 1
ATOM 1954 N N . THR A 1 251 ? -12.430 11.568 -2.881 1.00 95.44 251 THR A N 1
ATOM 1955 C CA . THR A 1 251 ? -12.252 12.185 -1.554 1.00 95.44 251 THR A CA 1
ATOM 1956 C C . THR A 1 251 ? -12.279 11.176 -0.398 1.00 95.44 251 THR A C 1
ATOM 1958 O O . THR A 1 251 ? -11.420 11.245 0.478 1.00 95.44 251 THR A O 1
ATOM 1961 N N . TYR A 1 252 ? -13.206 10.207 -0.383 1.00 96.81 252 TYR A N 1
ATOM 1962 C CA . TYR A 1 252 ? -13.262 9.205 0.696 1.00 96.81 252 TYR A CA 1
ATOM 1963 C C . TYR A 1 252 ? -12.071 8.244 0.671 1.00 96.81 252 TYR A C 1
ATOM 1965 O O . TYR A 1 252 ? -11.454 8.019 1.712 1.00 96.81 252 TYR A O 1
ATOM 1973 N N . ALA A 1 253 ? -11.723 7.717 -0.506 1.00 98.00 253 ALA A N 1
ATOM 1974 C CA . ALA A 1 253 ? -10.577 6.827 -0.669 1.00 98.00 253 ALA A CA 1
ATOM 1975 C C . ALA A 1 253 ? -9.274 7.517 -0.234 1.00 98.00 253 ALA A C 1
ATOM 1977 O O . ALA A 1 253 ? -8.500 6.951 0.532 1.00 98.00 253 ALA A O 1
ATOM 1978 N N . ILE A 1 254 ? -9.072 8.768 -0.655 1.00 98.69 254 ILE A N 1
ATOM 1979 C CA . ILE A 1 254 ? -7.877 9.565 -0.347 1.00 98.69 254 ILE A CA 1
ATOM 1980 C C . ILE A 1 254 ? -7.827 9.942 1.136 1.00 98.69 254 ILE A C 1
ATOM 1982 O O . ILE A 1 254 ? -6.774 9.843 1.766 1.00 98.69 254 ILE A O 1
ATOM 1986 N N . HIS A 1 255 ? -8.955 10.345 1.723 1.00 98.31 255 HIS A N 1
ATOM 1987 C CA . HIS A 1 255 ? -9.029 10.679 3.143 1.00 98.31 255 HIS A CA 1
ATOM 1988 C C . HIS A 1 255 ? -8.698 9.469 4.025 1.00 98.31 255 HIS A C 1
ATOM 1990 O O . HIS A 1 255 ? -7.785 9.535 4.849 1.00 98.31 255 HIS A O 1
ATOM 1996 N N . PHE A 1 256 ? -9.396 8.347 3.828 1.00 98.69 256 PHE A N 1
ATOM 1997 C CA . PHE A 1 256 ? -9.201 7.163 4.663 1.00 98.69 256 PHE A CA 1
ATOM 1998 C C . PHE A 1 256 ? -7.878 6.443 4.388 1.00 98.69 256 PHE A C 1
ATOM 2000 O O . PHE A 1 256 ? -7.358 5.792 5.290 1.00 98.69 256 PHE A O 1
ATOM 2007 N N . ALA A 1 257 ? -7.272 6.623 3.212 1.00 98.75 257 ALA A N 1
ATOM 2008 C CA . ALA A 1 257 ? -5.876 6.263 2.971 1.00 98.75 257 ALA A CA 1
ATOM 2009 C C . ALA A 1 257 ? -4.918 6.982 3.933 1.00 98.75 257 ALA A C 1
ATOM 2011 O O . ALA A 1 257 ? -4.082 6.340 4.569 1.00 98.75 257 ALA A O 1
ATOM 2012 N N . GLY A 1 258 ? -5.077 8.299 4.100 1.00 98.56 258 GLY A N 1
ATOM 2013 C CA . GLY A 1 258 ? -4.277 9.073 5.049 1.00 98.56 258 GLY A CA 1
ATOM 2014 C C . GLY A 1 258 ? -4.518 8.670 6.509 1.00 98.56 258 GLY A C 1
ATOM 2015 O O . GLY A 1 258 ? -3.567 8.511 7.275 1.00 98.56 258 GLY A O 1
ATOM 2016 N N . GLU A 1 259 ? -5.775 8.449 6.898 1.00 98.38 259 GLU A N 1
ATOM 2017 C CA . GLU A 1 259 ? -6.113 8.060 8.275 1.00 98.38 259 GLU A CA 1
ATOM 2018 C C . GLU A 1 259 ? -5.654 6.629 8.615 1.00 98.38 259 GLU A C 1
ATOM 2020 O O . GLU A 1 259 ? -5.135 6.389 9.706 1.00 98.38 259 GLU A O 1
ATOM 2025 N N . SER A 1 260 ? -5.743 5.697 7.659 1.00 98.56 260 SER A N 1
ATOM 2026 C CA . SER A 1 260 ? -5.202 4.329 7.760 1.00 98.56 260 SER A CA 1
ATOM 2027 C C . SER A 1 260 ? -3.675 4.301 7.915 1.00 98.56 260 SER A C 1
ATOM 2029 O O . SER A 1 260 ? -3.113 3.418 8.576 1.00 98.56 260 SER A O 1
ATOM 2031 N N . ALA A 1 261 ? -2.974 5.273 7.326 1.00 98.31 261 ALA A N 1
ATOM 2032 C CA . ALA A 1 261 ? -1.534 5.424 7.495 1.00 98.31 261 ALA A CA 1
ATOM 2033 C C . ALA A 1 261 ? -1.187 5.932 8.903 1.00 98.31 261 ALA A C 1
ATOM 2035 O O . ALA A 1 261 ? -0.395 5.304 9.620 1.00 98.31 261 ALA A O 1
ATOM 2036 N N . ARG A 1 262 ? -1.850 7.020 9.325 1.00 97.81 262 ARG A N 1
ATOM 2037 C CA . ARG A 1 262 ? -1.534 7.813 10.527 1.00 97.81 262 ARG A CA 1
ATOM 2038 C C . ARG A 1 262 ? -1.456 6.998 11.818 1.00 97.81 262 ARG A C 1
ATOM 2040 O O . ARG A 1 262 ? -0.647 7.309 12.690 1.00 97.81 262 ARG A O 1
ATOM 2047 N N . ILE A 1 263 ? -2.251 5.934 11.935 1.00 97.50 263 ILE A N 1
ATOM 2048 C CA . ILE A 1 263 ? -2.285 5.072 13.129 1.00 97.50 263 ILE A CA 1
ATOM 2049 C C . ILE A 1 263 ? -0.965 4.325 13.401 1.00 97.50 263 ILE A C 1
ATOM 2051 O O . ILE A 1 263 ? -0.713 3.926 14.536 1.00 97.50 263 ILE A O 1
ATOM 2055 N N . THR A 1 264 ? -0.110 4.157 12.383 1.00 98.12 264 THR A N 1
ATOM 2056 C CA . THR A 1 264 ? 1.202 3.472 12.494 1.00 98.12 264 THR A CA 1
ATOM 2057 C C . THR A 1 264 ? 2.366 4.283 11.924 1.00 98.12 264 THR A C 1
ATOM 2059 O O . THR A 1 264 ? 3.503 4.104 12.347 1.00 98.12 264 THR A O 1
ATOM 2062 N N . HIS A 1 265 ? 2.087 5.206 11.004 1.00 98.31 265 HIS A N 1
ATOM 2063 C CA . HIS A 1 265 ? 3.056 6.068 10.335 1.00 98.31 265 HIS A CA 1
ATOM 2064 C C . HIS A 1 265 ? 2.516 7.497 10.386 1.00 98.31 265 HIS A C 1
ATOM 2066 O O . HIS A 1 265 ? 1.773 7.933 9.510 1.00 98.31 265 HIS A O 1
ATOM 2072 N N . GLY A 1 266 ? 2.797 8.190 11.490 1.00 97.25 266 GLY A N 1
ATOM 2073 C CA . GLY A 1 266 ? 2.229 9.505 11.791 1.00 97.25 266 GLY A CA 1
ATOM 2074 C C . GLY A 1 266 ? 2.902 10.666 11.061 1.00 97.25 266 GLY A C 1
ATOM 2075 O O . GLY A 1 266 ? 2.453 11.802 11.218 1.00 97.25 266 GLY A O 1
ATOM 2076 N N . GLY A 1 267 ? 3.975 10.398 10.313 1.00 98.12 267 GLY A N 1
ATOM 2077 C CA . GLY A 1 267 ? 4.687 11.381 9.511 1.00 98.12 267 GLY A CA 1
ATOM 2078 C C . GLY A 1 267 ? 3.855 11.897 8.344 1.00 98.12 267 GLY A C 1
ATOM 2079 O O . GLY A 1 267 ? 3.202 11.132 7.634 1.00 98.12 267 GLY A O 1
ATOM 2080 N N . GLU A 1 268 ? 3.850 13.216 8.152 1.00 97.69 268 GLU A N 1
ATOM 2081 C CA . GLU A 1 268 ? 3.047 13.853 7.104 1.00 97.69 268 GLU A CA 1
ATOM 2082 C C . GLU A 1 268 ? 3.490 13.411 5.707 1.00 97.69 268 GLU A C 1
ATOM 2084 O O . GLU A 1 268 ? 2.646 13.273 4.825 1.00 97.69 268 GLU A O 1
ATOM 2089 N N . LYS A 1 269 ? 4.777 13.092 5.517 1.00 97.75 269 LYS A N 1
ATOM 2090 C CA . LYS A 1 269 ? 5.278 12.575 4.244 1.00 97.75 269 LYS A CA 1
ATOM 2091 C C . LYS A 1 269 ? 4.721 11.178 3.955 1.00 97.75 269 LYS A C 1
ATOM 2093 O O . LYS A 1 269 ? 4.214 10.959 2.859 1.00 97.75 269 LYS A O 1
ATOM 2098 N N . ALA A 1 270 ? 4.733 10.261 4.929 1.00 98.38 270 ALA A N 1
ATOM 2099 C CA . ALA A 1 270 ? 4.136 8.927 4.763 1.00 98.38 270 ALA A CA 1
ATOM 2100 C C . ALA A 1 270 ? 2.612 8.978 4.558 1.00 98.38 270 ALA A C 1
ATOM 2102 O O . ALA A 1 270 ? 2.067 8.273 3.703 1.00 98.38 270 ALA A O 1
ATOM 2103 N N . VAL A 1 271 ? 1.918 9.836 5.310 1.00 98.62 271 VAL A N 1
ATOM 2104 C CA . VAL A 1 271 ? 0.472 10.052 5.160 1.00 98.62 271 VAL A CA 1
ATOM 2105 C C . VAL A 1 271 ? 0.143 10.591 3.768 1.00 98.62 271 VAL A C 1
ATOM 2107 O O . VAL A 1 271 ? -0.774 10.092 3.114 1.00 98.62 271 VAL A O 1
ATOM 2110 N N . ASP A 1 272 ? 0.883 11.590 3.294 1.00 98.75 272 ASP A N 1
ATOM 2111 C CA . ASP A 1 272 ? 0.631 12.206 1.994 1.00 98.75 272 ASP A CA 1
ATOM 2112 C C . ASP A 1 272 ? 1.046 11.304 0.826 1.00 98.75 272 ASP A C 1
ATOM 2114 O O . ASP A 1 272 ? 0.359 11.306 -0.196 1.00 98.75 272 ASP A O 1
ATOM 2118 N N . ALA A 1 273 ? 2.068 10.457 0.994 1.00 98.81 273 ALA A N 1
ATOM 2119 C CA . ALA A 1 273 ? 2.379 9.387 0.045 1.00 98.81 273 ALA A CA 1
ATOM 2120 C C . ALA A 1 273 ? 1.167 8.464 -0.147 1.00 98.81 273 ALA A C 1
ATOM 2122 O O . ALA A 1 273 ? 0.762 8.202 -1.278 1.00 98.81 273 ALA A O 1
ATOM 2123 N N . CYS A 1 274 ? 0.522 8.049 0.950 1.00 98.88 274 CYS A N 1
ATOM 2124 C CA . CYS A 1 274 ? -0.690 7.230 0.900 1.00 98.88 274 CYS A CA 1
ATOM 2125 C C . CYS A 1 274 ? -1.866 7.974 0.250 1.00 98.88 274 CYS A C 1
ATOM 2127 O O . CYS A 1 274 ? -2.576 7.399 -0.570 1.00 98.88 274 CYS A O 1
ATOM 2129 N N . ARG A 1 275 ? -2.070 9.260 0.566 1.00 98.88 275 ARG A N 1
ATOM 2130 C CA . ARG A 1 275 ? -3.136 10.079 -0.046 1.00 98.88 275 ARG A CA 1
ATOM 2131 C C . ARG A 1 275 ? -2.965 10.198 -1.559 1.00 98.88 275 ARG A C 1
ATOM 2133 O O . ARG A 1 275 ? -3.922 9.987 -2.302 1.00 98.88 275 ARG A O 1
ATOM 2140 N N . TYR A 1 276 ? -1.761 10.529 -2.019 1.00 98.88 276 TYR A N 1
ATOM 2141 C CA . TYR A 1 276 ? -1.485 10.637 -3.448 1.00 98.88 276 TYR A CA 1
ATOM 2142 C C . TYR A 1 276 ? -1.602 9.276 -4.138 1.00 98.88 276 TYR A C 1
ATOM 2144 O O . TYR A 1 276 ? -2.309 9.153 -5.134 1.00 98.88 276 TYR A O 1
ATOM 2152 N N . TYR A 1 277 ? -1.012 8.227 -3.571 1.00 98.94 277 TYR A N 1
ATOM 2153 C CA . TYR A 1 277 ? -1.064 6.892 -4.158 1.00 98.94 277 TYR A CA 1
ATOM 2154 C C . TYR A 1 277 ? -2.496 6.331 -4.247 1.00 98.94 277 TYR A C 1
ATOM 2156 O O . TYR A 1 277 ? -2.890 5.781 -5.277 1.00 98.94 277 TYR A O 1
ATOM 2164 N N . ALA A 1 278 ? -3.331 6.583 -3.233 1.00 98.94 278 ALA A N 1
ATOM 2165 C CA . ALA A 1 278 ? -4.761 6.282 -3.270 1.00 98.94 278 ALA A CA 1
ATOM 2166 C C . ALA A 1 278 ? -5.490 6.967 -4.432 1.00 98.94 278 ALA A C 1
ATOM 2168 O O . ALA A 1 278 ? -6.366 6.358 -5.045 1.00 98.94 278 ALA A O 1
ATOM 2169 N N . SER A 1 279 ? -5.126 8.214 -4.754 1.00 98.81 279 SER A N 1
ATOM 2170 C CA . SER A 1 279 ? -5.727 8.943 -5.876 1.00 98.81 279 SER A CA 1
ATOM 2171 C C . SER A 1 279 ? -5.413 8.295 -7.228 1.00 98.81 279 SER A C 1
ATOM 2173 O O . SER A 1 279 ? -6.290 8.246 -8.090 1.00 98.81 279 SER A O 1
ATOM 2175 N N . LEU A 1 280 ? -4.211 7.723 -7.386 1.00 98.88 280 LEU A N 1
ATOM 2176 C CA . LEU A 1 280 ? -3.807 7.006 -8.597 1.00 98.88 280 LEU A CA 1
ATOM 2177 C C . LEU A 1 280 ? -4.588 5.700 -8.756 1.00 98.88 280 LEU A C 1
ATOM 2179 O O . LEU A 1 280 ? -5.197 5.477 -9.801 1.00 98.88 280 LEU A O 1
ATOM 2183 N N . ILE A 1 281 ? -4.637 4.872 -7.704 1.00 98.81 281 ILE A N 1
ATOM 2184 C CA . ILE A 1 281 ? -5.402 3.615 -7.720 1.00 98.81 281 ILE A CA 1
ATOM 2185 C C . ILE A 1 281 ? -6.886 3.904 -7.982 1.00 98.81 281 ILE A C 1
ATOM 2187 O O . ILE A 1 281 ? -7.501 3.258 -8.829 1.00 98.81 281 ILE A O 1
ATOM 2191 N N . TYR A 1 282 ? -7.464 4.902 -7.307 1.00 98.50 282 TYR A N 1
ATOM 2192 C CA . TYR A 1 282 ? -8.858 5.291 -7.520 1.00 98.50 282 TYR A CA 1
ATOM 2193 C C . TYR A 1 282 ? -9.110 5.717 -8.972 1.00 98.50 282 TYR A C 1
ATOM 2195 O O . TYR A 1 282 ? -10.058 5.239 -9.590 1.00 98.50 282 TYR A O 1
ATOM 2203 N N . ALA A 1 283 ? -8.258 6.574 -9.541 1.00 98.06 283 ALA A N 1
ATOM 2204 C CA . ALA A 1 283 ? -8.397 7.032 -10.921 1.00 98.06 283 ALA A CA 1
ATOM 2205 C C . ALA A 1 283 ? -8.328 5.869 -11.925 1.00 98.06 283 ALA A C 1
ATOM 2207 O O . ALA A 1 283 ? -9.152 5.790 -12.835 1.00 98.06 283 ALA A O 1
ATOM 2208 N N . VAL A 1 284 ? -7.416 4.922 -11.714 1.00 97.62 284 VAL A N 1
ATOM 2209 C CA . VAL A 1 284 ? -7.312 3.699 -12.519 1.00 97.62 284 VAL A CA 1
ATOM 2210 C C . VAL A 1 284 ? -8.568 2.828 -12.413 1.00 97.62 284 VAL A C 1
ATOM 2212 O O . VAL A 1 284 ? -9.066 2.333 -13.426 1.00 97.62 284 VAL A O 1
ATOM 2215 N N . ILE A 1 285 ? -9.130 2.682 -11.210 1.00 96.06 285 ILE A N 1
ATOM 2216 C CA . ILE A 1 285 ? -10.406 1.981 -10.995 1.00 96.06 285 ILE A CA 1
ATOM 2217 C C . ILE A 1 285 ? -11.573 2.719 -11.653 1.00 96.06 285 ILE A C 1
ATOM 2219 O O . ILE A 1 285 ? -12.566 2.089 -11.988 1.00 96.06 285 ILE A O 1
ATOM 2223 N N . LYS A 1 286 ? -11.467 4.034 -11.867 1.00 93.75 286 LYS A N 1
ATOM 2224 C CA . LYS A 1 286 ? -12.425 4.832 -12.649 1.00 93.75 286 LYS A CA 1
ATOM 2225 C C . LYS A 1 286 ? -12.128 4.850 -14.153 1.00 93.75 286 LYS A C 1
ATOM 2227 O O . LYS A 1 286 ? -12.763 5.611 -14.878 1.00 93.75 286 LYS A O 1
ATOM 2232 N N . GLY A 1 287 ? -11.197 4.021 -14.621 1.00 93.12 287 GLY A N 1
ATOM 2233 C CA . GLY A 1 287 ? -10.914 3.839 -16.044 1.00 93.12 287 GLY A CA 1
ATOM 2234 C C . GLY A 1 287 ? -10.006 4.906 -16.644 1.00 93.12 287 GLY A C 1
ATOM 2235 O O . GLY A 1 287 ? -9.941 5.024 -17.864 1.00 93.12 287 GLY A O 1
ATOM 2236 N N . ARG A 1 288 ? -9.307 5.692 -15.815 1.00 95.69 288 ARG A N 1
ATOM 2237 C CA . ARG A 1 288 ? -8.300 6.639 -16.306 1.00 95.69 288 ARG A CA 1
ATOM 2238 C C . ARG A 1 288 ? -7.097 5.887 -16.864 1.00 95.69 288 ARG A C 1
ATOM 2240 O O . ARG A 1 288 ? -6.642 4.895 -16.293 1.00 95.69 288 ARG A O 1
ATOM 2247 N N . SER A 1 289 ? -6.584 6.379 -17.984 1.00 97.25 289 SER A N 1
ATOM 2248 C CA . SER A 1 289 ? -5.417 5.819 -18.658 1.00 97.25 289 SER A CA 1
ATOM 2249 C C . SER A 1 289 ? -4.131 6.057 -17.865 1.00 97.25 289 SER A C 1
ATOM 2251 O O . SER A 1 289 ? -4.022 6.987 -17.062 1.00 97.25 289 SER A O 1
ATOM 2253 N N . LYS A 1 290 ? -3.104 5.251 -18.149 1.00 97.94 290 LYS A N 1
ATOM 2254 C CA . LYS A 1 290 ? -1.758 5.429 -17.592 1.00 97.94 290 LYS A CA 1
ATOM 2255 C C . LYS A 1 290 ? -1.162 6.800 -17.930 1.00 97.94 290 LYS A C 1
ATOM 2257 O O . LYS A 1 290 ? -0.532 7.419 -17.077 1.00 97.94 290 LYS A O 1
ATOM 2262 N N . ALA A 1 291 ? -1.407 7.307 -19.141 1.00 98.06 291 ALA A N 1
ATOM 2263 C CA . ALA A 1 291 ? -0.970 8.642 -19.542 1.00 98.06 291 ALA A CA 1
ATOM 2264 C C . ALA A 1 291 ? -1.614 9.741 -18.678 1.00 98.06 291 ALA A C 1
ATOM 2266 O O . ALA A 1 291 ? -0.910 10.642 -18.227 1.00 98.06 291 ALA A O 1
ATOM 2267 N N . GLU A 1 292 ? -2.920 9.638 -18.398 1.00 98.00 292 GLU A N 1
ATOM 2268 C CA . GLU A 1 292 ? -3.641 10.592 -17.545 1.00 98.00 292 GLU A CA 1
ATOM 2269 C C . GLU A 1 292 ? -3.154 10.565 -16.094 1.00 98.00 292 GLU A C 1
ATOM 2271 O O . GLU A 1 292 ? -2.923 11.627 -15.519 1.00 98.00 292 GLU A O 1
ATOM 2276 N N . ILE A 1 293 ? -3.015 9.377 -15.491 1.00 98.12 293 ILE A N 1
ATOM 2277 C CA . ILE A 1 293 ? -2.677 9.274 -14.062 1.00 98.12 293 ILE A CA 1
ATOM 2278 C C . ILE A 1 293 ? -1.220 9.619 -13.759 1.00 98.12 293 ILE A C 1
ATOM 2280 O O . ILE A 1 293 ? -0.912 10.052 -12.652 1.00 98.12 293 ILE A O 1
ATOM 2284 N N . LEU A 1 294 ? -0.321 9.456 -14.733 1.00 98.31 294 LEU A N 1
ATOM 2285 C CA . LEU A 1 294 ? 1.080 9.825 -14.564 1.00 98.31 294 LEU A CA 1
ATOM 2286 C C . LEU A 1 294 ? 1.348 11.282 -14.948 1.00 98.31 294 LEU A C 1
ATOM 2288 O O . LEU A 1 294 ? 2.457 11.752 -14.696 1.00 98.31 294 LEU A O 1
ATOM 2292 N N . ASP A 1 295 ? 0.417 11.975 -15.610 1.00 98.31 295 ASP A N 1
ATOM 2293 C CA . ASP A 1 295 ? 0.589 13.359 -16.068 1.00 98.31 295 ASP A CA 1
ATOM 2294 C C . ASP A 1 295 ? 1.041 14.288 -14.915 1.00 98.31 295 ASP A C 1
ATOM 2296 O O . ASP A 1 295 ? 0.415 14.269 -13.855 1.00 98.31 295 ASP A O 1
ATOM 2300 N N . PRO A 1 296 ? 2.079 15.135 -15.092 1.00 97.94 296 PRO A N 1
ATOM 2301 C CA . PRO A 1 296 ? 2.601 15.997 -14.020 1.00 97.94 296 PRO A CA 1
ATOM 2302 C C . PRO A 1 296 ? 1.581 16.956 -13.393 1.00 97.94 296 PRO A C 1
ATOM 2304 O O . PRO A 1 296 ? 1.773 17.429 -12.276 1.00 97.94 296 PRO A O 1
ATOM 2307 N N . LEU A 1 297 ? 0.489 17.267 -14.098 1.00 98.06 297 LEU A N 1
ATOM 2308 C CA . LEU A 1 297 ? -0.584 18.120 -13.595 1.00 98.06 297 LEU A CA 1
ATOM 2309 C C . LEU A 1 297 ? -1.749 17.312 -13.002 1.00 98.06 297 LEU A C 1
ATOM 2311 O O . LEU A 1 297 ? -2.713 17.920 -12.537 1.00 98.06 297 LEU A O 1
ATOM 2315 N N . PHE A 1 298 ? -1.679 15.973 -12.974 1.00 98.38 298 PHE A N 1
ATOM 2316 C CA . PHE A 1 298 ? -2.715 15.111 -12.399 1.00 98.38 298 PHE A CA 1
ATOM 2317 C C . PHE A 1 298 ? -3.043 15.524 -10.966 1.00 98.38 298 PHE A C 1
ATOM 2319 O O . PHE A 1 298 ? -4.205 15.787 -10.663 1.00 98.38 298 PHE A O 1
ATOM 2326 N N . TYR A 1 299 ? -2.031 15.642 -10.101 1.00 98.19 299 TYR A N 1
ATOM 2327 C CA . TYR A 1 299 ? -2.251 16.039 -8.711 1.00 98.19 299 TYR A CA 1
ATOM 2328 C C . TYR A 1 299 ? -2.915 17.415 -8.619 1.00 98.19 299 TYR A C 1
ATOM 2330 O O . TYR A 1 299 ? -3.929 17.551 -7.941 1.00 98.19 299 TYR A O 1
ATOM 2338 N N . LYS A 1 300 ? -2.399 18.412 -9.348 1.00 97.56 300 LYS A N 1
ATOM 2339 C CA . LYS A 1 300 ? -2.938 19.776 -9.326 1.00 97.56 300 LYS A CA 1
ATOM 2340 C C . LYS A 1 300 ? -4.404 19.823 -9.766 1.00 97.56 300 LYS A C 1
ATOM 2342 O O . LYS A 1 300 ? -5.225 20.379 -9.047 1.00 97.56 300 LYS A O 1
ATOM 2347 N N . ARG A 1 301 ? -4.749 19.179 -10.890 1.00 97.06 301 ARG A N 1
ATOM 2348 C CA . ARG A 1 301 ? -6.138 19.113 -11.382 1.00 97.06 301 ARG A CA 1
ATOM 2349 C C . ARG A 1 301 ? -7.080 18.522 -10.334 1.00 97.06 301 ARG A C 1
ATOM 2351 O O . ARG A 1 301 ? -8.135 19.084 -10.072 1.00 97.06 301 ARG A O 1
ATOM 2358 N N . HIS A 1 302 ? -6.691 17.415 -9.704 1.00 96.69 302 HIS A N 1
ATOM 2359 C CA . HIS A 1 302 ? -7.542 16.744 -8.721 1.00 96.69 302 HIS A CA 1
ATOM 2360 C C . HIS A 1 302 ? -7.554 17.451 -7.355 1.00 96.69 302 HIS A C 1
ATOM 2362 O O . HIS A 1 302 ? -8.553 17.386 -6.639 1.00 96.69 302 HIS A O 1
ATOM 2368 N N . PHE A 1 303 ? -6.487 18.171 -6.998 1.00 96.19 303 PHE A N 1
ATOM 2369 C CA . PHE A 1 303 ? -6.482 19.098 -5.867 1.00 96.19 303 PHE A CA 1
ATOM 2370 C C . PHE A 1 303 ? -7.527 20.200 -6.065 1.00 96.19 303 PHE A C 1
ATOM 2372 O O . PHE A 1 303 ? -8.366 20.382 -5.185 1.00 96.19 303 PHE A O 1
ATOM 2379 N N . ASP A 1 304 ? -7.548 20.840 -7.238 1.00 94.31 304 ASP A N 1
ATOM 2380 C CA . ASP A 1 304 ? -8.522 21.885 -7.586 1.00 94.31 304 ASP A CA 1
ATOM 2381 C C . ASP A 1 304 ? -9.970 21.341 -7.636 1.00 94.31 304 ASP A C 1
ATOM 2383 O O . ASP A 1 304 ? -10.924 22.065 -7.359 1.00 94.31 304 ASP A O 1
AT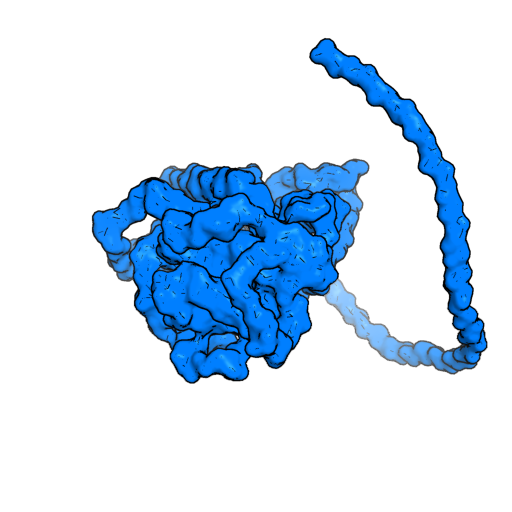OM 2387 N N . MET A 1 305 ? -10.148 20.042 -7.914 1.00 92.44 305 MET A N 1
ATOM 2388 C CA . MET A 1 305 ? -11.436 19.328 -7.816 1.00 92.44 305 MET A CA 1
ATOM 2389 C C . MET A 1 305 ? -11.825 18.933 -6.375 1.00 92.44 305 MET A C 1
ATOM 2391 O O . MET A 1 305 ? -12.844 18.271 -6.169 1.00 92.44 305 MET A O 1
ATOM 2395 N N . GLY A 1 306 ? -11.018 19.275 -5.367 1.00 94.12 306 GLY A N 1
ATOM 2396 C CA . GLY A 1 306 ? -11.309 19.011 -3.956 1.00 94.12 306 GLY A CA 1
ATOM 2397 C C . GLY A 1 306 ? -11.028 17.578 -3.486 1.00 94.12 306 GLY A C 1
ATOM 2398 O O . GLY A 1 306 ? -11.415 17.209 -2.375 1.00 94.12 306 GLY A O 1
ATOM 2399 N N . TRP A 1 307 ? -10.327 16.748 -4.271 1.00 96.12 307 TRP A N 1
ATOM 2400 C CA . TRP A 1 307 ? -9.994 15.367 -3.869 1.00 96.12 307 TRP A CA 1
ATOM 2401 C C . TRP A 1 307 ? -9.129 15.305 -2.606 1.00 96.12 307 TRP A C 1
ATOM 2403 O O . TRP A 1 307 ? -9.175 14.330 -1.857 1.00 96.12 307 TRP A O 1
ATOM 2413 N N . PHE A 1 308 ? -8.354 16.362 -2.365 1.00 96.44 308 PHE A N 1
ATOM 2414 C CA . PHE A 1 308 ? -7.389 16.460 -1.276 1.00 96.44 308 PHE A CA 1
ATOM 2415 C C . PHE A 1 308 ? -7.850 17.371 -0.134 1.00 96.44 308 PHE A C 1
ATOM 2417 O O . PHE A 1 308 ? -7.048 17.646 0.760 1.00 96.44 308 PHE A O 1
ATOM 2424 N N . SER A 1 309 ? -9.120 17.793 -0.110 1.00 90.06 309 SER A N 1
ATOM 2425 C CA . SER A 1 309 ? -9.688 18.544 1.018 1.00 90.06 309 SER A CA 1
ATOM 2426 C C . SER A 1 309 ? -8.899 19.817 1.368 1.00 90.06 309 SER A C 1
ATOM 2428 O O . SER A 1 309 ? -8.627 20.068 2.542 1.00 90.06 309 SER A O 1
ATOM 2430 N N . ASP A 1 310 ? -8.433 20.544 0.347 1.00 87.62 310 ASP A N 1
ATOM 2431 C CA . ASP A 1 310 ? -7.577 21.743 0.432 1.00 87.62 310 ASP A CA 1
ATOM 2432 C C . ASP A 1 310 ? -6.235 21.562 1.164 1.00 87.62 310 ASP A C 1
ATOM 2434 O O . ASP A 1 310 ? -5.469 22.511 1.344 1.00 87.62 310 ASP A O 1
ATOM 2438 N N . LYS A 1 311 ? -5.891 20.333 1.558 1.00 95.00 311 LYS A N 1
ATOM 2439 C CA . LYS A 1 311 ? -4.622 20.026 2.208 1.00 95.00 311 LYS A CA 1
ATOM 2440 C C . LYS A 1 311 ? -3.594 19.613 1.163 1.00 95.00 311 LYS A C 1
ATOM 2442 O O . LYS A 1 311 ? -3.651 18.491 0.649 1.00 95.00 311 LYS A O 1
ATOM 2447 N N . GLN A 1 312 ? -2.639 20.502 0.909 1.00 97.38 312 GLN A N 1
ATOM 2448 C CA . GLN A 1 312 ? -1.513 20.248 0.014 1.00 97.38 312 GLN A CA 1
ATOM 2449 C C . GLN A 1 312 ? -0.687 19.036 0.466 1.00 97.38 312 GLN A C 1
ATOM 2451 O O . GLN A 1 312 ? -0.611 18.739 1.659 1.00 97.38 312 GLN A O 1
ATOM 2456 N N . LEU A 1 313 ? -0.089 18.339 -0.500 1.00 98.50 313 LEU A N 1
ATOM 2457 C CA . LEU A 1 313 ? 0.881 17.280 -0.239 1.00 98.50 313 LEU A CA 1
ATOM 2458 C C . LEU A 1 313 ? 2.184 17.857 0.322 1.00 98.50 313 LEU A C 1
ATOM 2460 O O . LEU A 1 313 ? 2.622 18.940 -0.068 1.00 98.50 313 LEU A O 1
ATOM 2464 N N . HIS A 1 314 ? 2.844 17.077 1.172 1.00 98.44 314 HIS A N 1
ATOM 2465 C CA . HIS A 1 314 ? 4.225 17.297 1.570 1.00 98.44 314 HIS A CA 1
ATOM 2466 C C . HIS A 1 314 ? 5.123 17.529 0.332 1.00 98.44 314 HIS A C 1
ATOM 2468 O O . HIS A 1 314 ? 4.998 16.780 -0.642 1.00 98.44 314 HIS A O 1
ATOM 2474 N N . PRO A 1 315 ? 6.069 18.494 0.351 1.00 98.44 315 PRO A N 1
ATOM 2475 C CA . PRO A 1 315 ? 6.856 18.870 -0.832 1.00 98.44 315 PRO A CA 1
ATOM 2476 C C . PRO A 1 315 ? 7.596 17.715 -1.521 1.00 98.44 315 PRO A C 1
ATOM 2478 O O . PRO A 1 315 ? 7.653 17.663 -2.746 1.00 98.44 315 PRO A O 1
ATOM 2481 N N . ASP A 1 316 ? 8.138 16.765 -0.752 1.00 98.25 316 ASP A N 1
ATOM 2482 C CA . ASP A 1 316 ? 8.791 15.578 -1.328 1.00 98.25 316 ASP A CA 1
ATOM 2483 C C . ASP A 1 316 ? 7.816 14.694 -2.117 1.00 98.25 316 ASP A C 1
ATOM 2485 O O . ASP A 1 316 ? 8.183 14.172 -3.164 1.00 98.25 316 ASP A O 1
ATOM 2489 N N . ILE A 1 317 ? 6.567 14.568 -1.658 1.00 98.75 317 ILE A N 1
ATOM 2490 C CA . ILE A 1 317 ? 5.538 13.786 -2.352 1.00 98.75 317 ILE A CA 1
ATOM 2491 C C . ILE A 1 317 ? 4.988 14.564 -3.546 1.00 98.75 317 ILE A C 1
ATOM 2493 O O . ILE A 1 317 ? 4.764 13.971 -4.595 1.00 98.75 317 ILE A O 1
ATOM 2497 N N . ALA A 1 318 ? 4.832 15.886 -3.427 1.00 98.62 318 ALA A N 1
ATOM 2498 C CA . ALA A 1 318 ? 4.466 16.740 -4.556 1.00 98.62 318 ALA A CA 1
ATOM 2499 C C . ALA A 1 318 ? 5.478 16.611 -5.708 1.00 98.62 318 ALA A C 1
ATOM 2501 O O . ALA A 1 318 ? 5.076 16.434 -6.852 1.00 98.62 318 ALA A O 1
ATOM 2502 N N . ARG A 1 319 ? 6.783 16.567 -5.403 1.00 98.44 319 ARG A N 1
ATOM 2503 C CA . ARG A 1 319 ? 7.844 16.336 -6.398 1.00 98.44 319 ARG A CA 1
ATOM 2504 C C . ARG A 1 319 ? 7.684 14.998 -7.130 1.00 98.44 319 ARG A C 1
ATOM 2506 O O . ARG A 1 319 ? 7.856 14.936 -8.346 1.00 98.44 319 ARG A O 1
ATOM 2513 N N . VAL A 1 320 ? 7.338 13.936 -6.399 1.00 98.62 320 VAL A N 1
ATOM 2514 C CA . VAL A 1 320 ? 7.037 12.625 -6.998 1.00 98.62 320 VAL A CA 1
ATOM 2515 C C . VAL A 1 320 ? 5.778 12.709 -7.861 1.00 98.62 320 VAL A C 1
ATOM 2517 O O . VAL A 1 320 ? 5.779 12.216 -8.987 1.00 98.62 320 VAL A O 1
ATOM 2520 N N . ALA A 1 321 ? 4.736 13.390 -7.382 1.00 98.69 321 ALA A N 1
ATOM 2521 C CA . ALA A 1 321 ? 3.485 13.582 -8.110 1.00 98.69 321 ALA A CA 1
ATOM 2522 C C . ALA A 1 321 ? 3.641 14.401 -9.403 1.00 98.69 321 ALA A C 1
ATOM 2524 O O . ALA A 1 321 ? 2.926 14.165 -10.374 1.00 98.69 321 ALA A O 1
ATOM 2525 N N . GLU A 1 322 ? 4.608 15.315 -9.432 1.00 98.31 322 GLU A N 1
ATOM 2526 C CA . GLU A 1 322 ? 5.009 16.104 -10.602 1.00 98.31 322 GLU A CA 1
ATOM 2527 C C . GLU A 1 322 ? 5.920 15.317 -11.567 1.00 98.31 322 GLU A C 1
ATOM 2529 O O . GLU A 1 322 ? 6.308 15.822 -12.622 1.00 98.31 322 GLU A O 1
ATOM 2534 N N . GLY A 1 323 ? 6.227 14.054 -11.253 1.00 98.12 323 GLY A N 1
ATOM 2535 C CA . GLY A 1 323 ? 6.868 13.125 -12.175 1.00 98.12 323 GLY A CA 1
ATOM 2536 C C . GLY A 1 323 ? 8.390 13.065 -12.081 1.00 98.12 323 GLY A C 1
ATOM 2537 O O . GLY A 1 323 ? 9.035 12.787 -13.091 1.00 98.12 323 GLY A O 1
ATOM 2538 N N . SER A 1 324 ? 8.983 13.278 -10.900 1.00 97.88 324 SER A N 1
ATOM 2539 C CA . SER A 1 324 ? 10.442 13.187 -10.699 1.00 97.88 324 SER A CA 1
ATOM 2540 C C . SER A 1 324 ? 11.070 11.867 -11.166 1.00 97.88 324 SER A C 1
ATOM 2542 O O . SER A 1 324 ? 12.226 11.853 -11.581 1.00 97.88 324 SER A O 1
ATOM 2544 N N . TYR A 1 325 ? 10.306 10.772 -11.167 1.00 98.00 325 TYR A N 1
ATOM 2545 C CA . TYR A 1 325 ? 10.732 9.465 -11.671 1.00 98.00 325 TYR A CA 1
ATOM 2546 C C . TYR A 1 325 ? 10.895 9.403 -13.199 1.00 98.00 325 TYR A C 1
ATOM 2548 O O . TYR A 1 325 ? 11.616 8.546 -13.696 1.00 98.00 325 TYR A O 1
ATOM 2556 N N . ARG A 1 326 ? 10.246 10.283 -13.974 1.00 97.31 326 ARG A N 1
ATOM 2557 C CA . ARG A 1 326 ? 10.174 10.182 -15.448 1.00 97.31 326 ARG A CA 1
ATOM 2558 C C . ARG A 1 326 ? 11.508 10.422 -16.153 1.00 97.31 326 ARG A C 1
ATOM 2560 O O . ARG A 1 326 ? 11.684 9.981 -17.282 1.00 97.31 326 ARG A O 1
ATOM 2567 N N . GLN A 1 327 ? 12.403 11.170 -15.512 1.00 93.12 327 GLN A N 1
ATOM 2568 C CA . GLN A 1 327 ? 13.702 11.569 -16.064 1.00 93.12 327 GLN A CA 1
ATOM 2569 C C . GLN A 1 327 ? 14.868 10.810 -15.428 1.00 93.12 327 GLN A C 1
ATOM 2571 O O . GLN A 1 327 ? 16.015 11.115 -15.732 1.00 93.12 327 GLN A O 1
ATOM 2576 N N . LYS A 1 328 ? 14.578 9.864 -14.528 1.00 97.00 328 LYS A N 1
ATOM 2577 C CA . LYS A 1 328 ? 15.596 9.110 -13.805 1.00 97.00 328 LYS A CA 1
ATOM 2578 C C . LYS A 1 328 ? 15.927 7.816 -14.521 1.00 97.00 328 LYS A C 1
ATOM 2580 O O . LYS A 1 328 ? 15.041 7.013 -14.833 1.00 97.00 328 LYS A O 1
ATOM 2585 N N . ASP A 1 329 ? 17.217 7.570 -14.672 1.00 96.12 329 ASP A N 1
ATOM 2586 C CA . ASP A 1 329 ? 17.715 6.249 -15.006 1.00 96.12 329 ASP A CA 1
ATOM 2587 C C . ASP A 1 329 ? 17.586 5.312 -13.801 1.00 96.12 329 ASP A C 1
ATOM 2589 O O . ASP A 1 329 ? 17.535 5.734 -12.642 1.00 96.12 329 ASP A O 1
ATOM 2593 N N . ARG A 1 330 ? 17.614 3.998 -14.062 1.00 95.88 330 ARG A N 1
ATOM 2594 C CA . ARG A 1 330 ? 17.566 2.959 -13.015 1.00 95.88 330 ARG A CA 1
ATOM 2595 C C . ARG A 1 330 ? 18.550 3.234 -11.870 1.00 95.88 330 ARG A C 1
ATOM 2597 O O . ARG A 1 330 ? 18.237 2.973 -10.712 1.00 95.88 330 ARG A O 1
ATOM 2604 N N . ASN A 1 331 ? 19.739 3.748 -12.188 1.00 94.44 331 ASN A N 1
ATOM 2605 C CA . ASN A 1 331 ? 20.803 3.968 -11.211 1.00 94.44 331 ASN A CA 1
ATOM 2606 C C . ASN A 1 331 ? 20.506 5.102 -10.219 1.00 94.44 331 ASN A C 1
ATOM 2608 O O . ASN A 1 331 ? 21.044 5.087 -9.115 1.00 94.44 331 ASN A O 1
ATOM 2612 N N . GLU A 1 332 ? 19.622 6.031 -10.574 1.00 96.62 332 GLU A N 1
ATOM 2613 C CA . GLU A 1 332 ? 19.240 7.183 -9.750 1.00 96.62 332 GLU A CA 1
ATOM 2614 C C . GLU A 1 332 ? 18.025 6.901 -8.858 1.00 96.62 332 GLU A C 1
ATOM 2616 O O . GLU A 1 332 ? 17.755 7.641 -7.907 1.00 96.62 332 GLU A O 1
ATOM 2621 N N . ILE A 1 333 ? 17.286 5.830 -9.155 1.00 97.75 333 ILE A N 1
ATOM 2622 C CA . ILE A 1 333 ? 16.164 5.368 -8.342 1.00 97.75 333 ILE A CA 1
ATOM 2623 C C . ILE A 1 333 ? 16.690 4.748 -7.055 1.00 97.75 333 ILE A C 1
ATOM 2625 O O . ILE A 1 333 ? 17.622 3.944 -7.078 1.00 97.75 333 ILE A O 1
ATOM 2629 N N . LYS A 1 334 ? 16.069 5.094 -5.928 1.00 95.25 334 LYS A N 1
ATOM 2630 C CA . LYS A 1 334 ? 16.338 4.494 -4.621 1.00 95.25 334 LYS A CA 1
ATOM 2631 C C . LYS A 1 334 ? 15.137 3.660 -4.204 1.00 95.25 334 LYS A C 1
ATOM 2633 O O . LYS A 1 334 ? 14.028 4.174 -4.178 1.00 95.25 334 LYS A O 1
ATOM 2638 N N . ALA A 1 335 ? 15.370 2.398 -3.870 1.00 91.25 335 ALA A N 1
ATOM 2639 C CA . ALA A 1 335 ? 14.356 1.487 -3.350 1.00 91.25 335 ALA A CA 1
ATOM 2640 C C . ALA A 1 335 ? 14.540 1.348 -1.830 1.00 91.25 335 ALA A C 1
ATOM 2642 O O . ALA A 1 335 ? 14.913 0.296 -1.329 1.00 91.25 335 ALA A O 1
ATOM 2643 N N . GLY A 1 336 ? 14.408 2.467 -1.114 1.00 91.31 336 GLY A N 1
ATOM 2644 C CA . GLY A 1 336 ? 14.634 2.539 0.329 1.00 91.31 336 GLY A CA 1
ATOM 2645 C C . GLY A 1 336 ? 13.354 2.425 1.158 1.00 91.31 336 GLY A C 1
ATOM 2646 O O . GLY A 1 336 ? 12.241 2.459 0.636 1.00 91.31 336 GLY A O 1
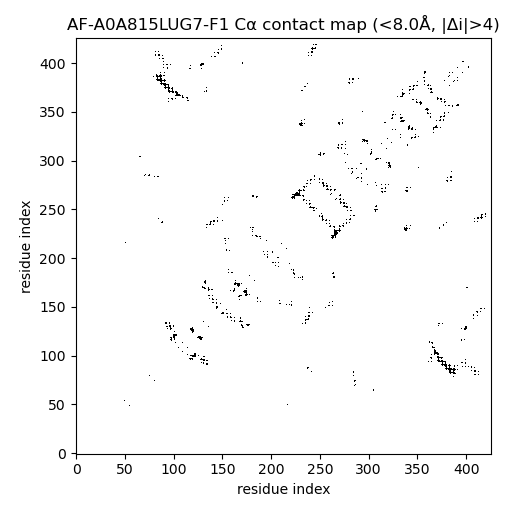ATOM 2647 N N . SER A 1 337 ? 13.533 2.396 2.481 1.00 94.12 337 SER A N 1
ATOM 2648 C CA . SER A 1 337 ? 12.442 2.278 3.461 1.00 94.12 337 SER A CA 1
ATOM 2649 C C . SER A 1 337 ? 11.629 3.557 3.681 1.00 94.12 337 SER A C 1
ATOM 2651 O O . SER A 1 337 ? 10.657 3.565 4.440 1.00 94.12 337 SER A O 1
ATOM 2653 N N . MET A 1 338 ? 12.014 4.657 3.033 1.00 97.81 338 MET A N 1
ATOM 2654 C CA . MET A 1 338 ? 11.319 5.941 3.089 1.00 97.81 338 MET A CA 1
ATOM 2655 C C . MET A 1 338 ? 10.142 5.964 2.105 1.00 97.81 338 MET A C 1
ATOM 2657 O O . MET A 1 338 ? 10.265 5.513 0.966 1.00 97.81 338 MET A O 1
ATOM 2661 N N . ALA A 1 339 ? 8.993 6.499 2.527 1.00 98.06 339 ALA A N 1
ATOM 2662 C CA . ALA A 1 339 ? 7.756 6.436 1.744 1.00 98.06 339 ALA A CA 1
ATOM 2663 C C . ALA A 1 339 ? 7.865 7.113 0.367 1.00 98.06 339 ALA A C 1
ATOM 2665 O O . ALA A 1 339 ? 7.319 6.606 -0.610 1.00 98.06 339 ALA A O 1
ATOM 2666 N N . GLU A 1 340 ? 8.570 8.241 0.271 1.00 98.31 340 GLU A N 1
ATOM 2667 C CA . GLU A 1 340 ? 8.807 8.958 -0.983 1.00 98.31 340 GLU A CA 1
ATOM 2668 C C . GLU A 1 340 ? 9.708 8.184 -1.946 1.00 98.31 340 GLU A C 1
ATOM 2670 O O . GLU A 1 340 ? 9.457 8.200 -3.148 1.00 98.31 340 GLU A O 1
ATOM 2675 N N . GLU A 1 341 ? 10.727 7.492 -1.427 1.00 98.00 341 GLU A N 1
ATOM 2676 C CA . GLU A 1 341 ? 11.670 6.715 -2.236 1.00 98.00 341 GLU A CA 1
ATOM 2677 C C . GLU A 1 341 ? 10.966 5.480 -2.803 1.00 98.00 341 GLU A C 1
ATOM 2679 O O . GLU A 1 341 ? 10.996 5.249 -4.011 1.00 98.00 341 GLU A O 1
ATOM 2684 N N . ALA A 1 342 ? 10.236 4.748 -1.955 1.00 98.50 342 ALA A N 1
ATOM 2685 C CA . ALA A 1 342 ? 9.481 3.573 -2.375 1.00 98.50 342 ALA A CA 1
ATOM 2686 C C . ALA A 1 342 ? 8.371 3.917 -3.385 1.00 98.50 342 ALA A C 1
ATOM 2688 O O . ALA A 1 342 ? 8.194 3.217 -4.386 1.00 98.50 342 ALA A O 1
ATOM 2689 N N . LEU A 1 343 ? 7.654 5.027 -3.165 1.00 98.75 343 LEU A N 1
ATOM 2690 C CA . LEU A 1 343 ? 6.648 5.528 -4.101 1.00 98.75 343 LEU A CA 1
ATOM 2691 C C . LEU A 1 343 ? 7.271 5.916 -5.449 1.00 98.75 343 LEU A C 1
ATOM 2693 O O . LEU A 1 343 ? 6.753 5.533 -6.497 1.00 98.75 343 LEU A O 1
ATOM 2697 N N . GLU A 1 344 ? 8.376 6.667 -5.436 1.00 98.75 344 GLU A N 1
ATOM 2698 C CA . GLU A 1 344 ? 9.073 7.075 -6.657 1.00 98.75 344 GLU A CA 1
ATOM 2699 C C . GLU A 1 344 ? 9.593 5.863 -7.441 1.00 98.75 344 GLU A C 1
ATOM 2701 O O . GLU A 1 344 ? 9.439 5.815 -8.660 1.00 98.75 344 GLU A O 1
ATOM 2706 N N . ALA A 1 345 ? 10.145 4.859 -6.755 1.00 98.81 345 ALA A N 1
ATOM 2707 C CA . ALA A 1 345 ? 10.629 3.625 -7.365 1.00 98.81 345 ALA A CA 1
ATOM 2708 C C . ALA A 1 345 ? 9.504 2.800 -8.012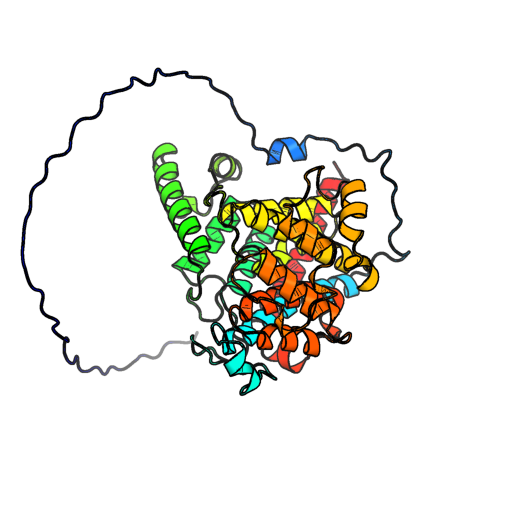 1.00 98.81 345 ALA A C 1
ATOM 2710 O O . ALA A 1 345 ? 9.651 2.334 -9.145 1.00 98.81 345 ALA A O 1
ATOM 2711 N N . ALA A 1 346 ? 8.362 2.658 -7.333 1.00 98.75 346 ALA A N 1
ATOM 2712 C CA . ALA A 1 346 ? 7.203 1.956 -7.879 1.00 98.75 346 ALA A CA 1
ATOM 2713 C C . ALA A 1 346 ? 6.617 2.680 -9.104 1.00 98.75 346 ALA A C 1
ATOM 2715 O O . ALA A 1 346 ? 6.287 2.039 -10.105 1.00 98.75 346 ALA A O 1
ATOM 2716 N N . LEU A 1 347 ? 6.531 4.016 -9.068 1.00 98.88 347 LEU A N 1
ATOM 2717 C CA . LEU A 1 347 ? 6.053 4.811 -10.203 1.00 98.88 347 LEU A CA 1
ATOM 2718 C C . LEU A 1 347 ? 7.055 4.857 -11.358 1.00 98.88 347 LEU A C 1
ATOM 2720 O O . LEU A 1 347 ? 6.635 4.846 -12.512 1.00 98.88 347 LEU A O 1
ATOM 2724 N N . TRP A 1 348 ? 8.360 4.839 -11.079 1.00 98.81 348 TRP A N 1
ATOM 2725 C CA . TRP A 1 348 ? 9.388 4.656 -12.103 1.00 98.81 348 TRP A CA 1
ATOM 2726 C C . TRP A 1 348 ? 9.215 3.322 -12.828 1.00 98.81 348 TRP A C 1
ATOM 2728 O O . TRP A 1 348 ? 9.233 3.282 -14.059 1.00 98.81 348 TRP A O 1
ATOM 2738 N N . ALA A 1 349 ? 9.020 2.235 -12.077 1.00 98.75 349 ALA A N 1
ATOM 2739 C CA . ALA A 1 349 ? 8.816 0.918 -12.658 1.00 98.75 349 ALA A CA 1
ATOM 2740 C C . ALA A 1 349 ? 7.530 0.872 -13.485 1.00 98.75 349 ALA A C 1
ATOM 2742 O O . ALA A 1 349 ? 7.576 0.397 -14.611 1.00 98.75 349 ALA A O 1
ATOM 2743 N N . PHE A 1 350 ? 6.428 1.435 -12.980 1.00 98.81 350 PHE A N 1
ATOM 2744 C CA . PHE A 1 350 ? 5.157 1.528 -13.703 1.00 98.81 350 PHE A CA 1
ATOM 2745 C C . PHE A 1 350 ? 5.247 2.400 -14.955 1.00 98.81 350 PHE A C 1
ATOM 2747 O O . PHE A 1 350 ? 4.772 2.004 -16.012 1.00 98.81 350 PHE A O 1
ATOM 2754 N N . TYR A 1 351 ? 5.919 3.549 -14.898 1.00 98.69 351 TYR A N 1
ATOM 2755 C CA . TYR A 1 351 ? 6.163 4.379 -16.080 1.00 98.69 351 TYR A CA 1
ATOM 2756 C C . TYR A 1 351 ? 6.938 3.616 -17.164 1.00 98.69 351 TYR A C 1
ATOM 2758 O O . TYR A 1 351 ? 6.613 3.732 -18.343 1.00 98.69 351 TYR A O 1
ATOM 2766 N N . ASN A 1 352 ? 7.904 2.791 -16.755 1.00 98.38 352 ASN A N 1
ATOM 2767 C CA . ASN A 1 352 ? 8.772 2.027 -17.642 1.00 98.38 352 ASN A CA 1
ATOM 2768 C C . ASN A 1 352 ? 8.355 0.554 -17.800 1.00 98.38 352 ASN A C 1
ATOM 2770 O O . ASN A 1 352 ? 9.180 -0.249 -18.206 1.00 98.38 352 ASN A O 1
ATOM 2774 N N . ASP A 1 353 ? 7.145 0.125 -17.459 1.00 97.81 353 ASP A N 1
ATOM 2775 C CA . ASP A 1 353 ? 6.807 -1.311 -17.441 1.00 97.81 353 ASP A CA 1
ATOM 2776 C C . ASP A 1 353 ? 6.514 -1.922 -18.828 1.00 97.81 353 ASP A C 1
ATOM 2778 O O . ASP A 1 353 ? 6.052 -3.056 -18.899 1.00 97.81 353 ASP A O 1
ATOM 2782 N N . ASP A 1 354 ? 6.762 -1.194 -19.921 1.00 96.69 354 ASP A N 1
ATOM 2783 C CA . ASP A 1 354 ? 6.515 -1.631 -21.304 1.00 96.69 354 ASP A CA 1
ATOM 2784 C C . ASP A 1 354 ? 5.096 -2.212 -21.509 1.00 96.69 354 ASP A C 1
ATOM 2786 O O . ASP A 1 354 ? 4.902 -3.205 -22.213 1.00 96.69 354 ASP A O 1
ATOM 2790 N N . ASP A 1 355 ? 4.114 -1.599 -20.834 1.00 97.06 355 ASP A N 1
ATOM 2791 C CA . ASP A 1 355 ? 2.699 -1.986 -20.797 1.00 97.06 355 ASP A CA 1
ATOM 2792 C C . ASP A 1 355 ? 2.480 -3.450 -20.374 1.00 97.06 355 ASP A C 1
ATOM 2794 O O . ASP A 1 355 ? 1.584 -4.151 -20.849 1.00 97.06 355 ASP A O 1
ATOM 2798 N N . SER A 1 356 ? 3.326 -3.925 -19.454 1.00 98.19 356 SER A N 1
ATOM 2799 C CA . SER A 1 356 ? 3.329 -5.296 -18.964 1.00 98.19 356 SER A CA 1
ATOM 2800 C C . SER A 1 356 ? 3.549 -5.365 -17.458 1.00 98.19 356 SER A C 1
ATOM 2802 O O . SER A 1 356 ? 4.628 -5.052 -16.947 1.00 98.19 356 SER A O 1
ATOM 2804 N N . PHE A 1 357 ? 2.566 -5.931 -16.743 1.00 98.69 357 PHE A N 1
ATOM 2805 C CA . PHE A 1 357 ? 2.685 -6.198 -15.307 1.00 98.69 357 PHE A CA 1
ATOM 2806 C C . PHE A 1 357 ? 3.998 -6.924 -14.974 1.00 98.69 357 PHE A C 1
ATOM 2808 O O . PHE A 1 357 ? 4.698 -6.544 -14.034 1.00 98.69 357 PHE A O 1
ATOM 2815 N N . ARG A 1 358 ? 4.341 -7.942 -15.782 1.00 98.56 358 ARG A N 1
ATOM 2816 C CA . ARG A 1 358 ? 5.550 -8.763 -15.631 1.00 98.56 358 ARG A CA 1
ATOM 2817 C C . ARG A 1 358 ? 6.819 -7.928 -15.694 1.00 98.56 358 ARG A C 1
ATOM 2819 O O . ARG A 1 358 ? 7.704 -8.126 -14.871 1.00 98.56 358 ARG A O 1
ATOM 2826 N N . VAL A 1 359 ? 6.930 -7.047 -16.680 1.00 98.50 359 VAL A N 1
ATOM 2827 C CA . VAL A 1 359 ? 8.144 -6.253 -16.873 1.00 98.50 359 VAL A CA 1
ATOM 2828 C C . VAL A 1 359 ? 8.317 -5.279 -15.713 1.00 98.50 359 VAL A C 1
ATOM 2830 O O . VAL A 1 359 ? 9.398 -5.233 -15.130 1.00 98.50 359 VAL A O 1
ATOM 2833 N N . GLY A 1 360 ? 7.267 -4.557 -15.319 1.00 98.62 360 GLY A N 1
ATOM 2834 C CA . GLY A 1 360 ? 7.379 -3.582 -14.235 1.00 98.62 360 GLY A CA 1
ATOM 2835 C C . GLY A 1 360 ? 7.642 -4.210 -12.865 1.00 98.62 360 GLY A C 1
ATOM 2836 O O . GLY A 1 360 ? 8.523 -3.730 -12.155 1.00 98.62 360 GLY A O 1
ATOM 2837 N N . VAL A 1 361 ? 6.999 -5.335 -12.512 1.00 98.69 361 VAL A N 1
ATOM 2838 C CA . VAL A 1 361 ? 7.283 -5.987 -11.216 1.00 98.69 361 VAL A CA 1
ATOM 2839 C C . VAL A 1 361 ? 8.717 -6.513 -11.170 1.00 98.69 361 VAL A C 1
ATOM 2841 O O . VAL A 1 361 ? 9.396 -6.364 -10.157 1.00 98.69 361 VAL A O 1
ATOM 2844 N N . LEU A 1 362 ? 9.229 -7.036 -12.293 1.00 98.50 362 LEU A N 1
ATOM 2845 C CA . LEU A 1 362 ? 10.628 -7.449 -12.404 1.00 98.50 362 LEU A CA 1
ATOM 2846 C C . LEU A 1 362 ? 11.587 -6.256 -12.318 1.00 98.50 362 LEU A C 1
ATOM 2848 O O . LEU A 1 362 ? 12.671 -6.397 -11.754 1.00 98.50 362 LEU A O 1
ATOM 2852 N N . LYS A 1 363 ? 11.202 -5.075 -12.822 1.00 98.38 363 LYS A N 1
ATOM 2853 C CA . LYS A 1 363 ? 11.971 -3.839 -12.620 1.00 98.38 363 LYS A CA 1
ATOM 2854 C C . LYS A 1 363 ? 12.043 -3.479 -11.135 1.00 98.38 363 LYS A C 1
ATOM 2856 O O . LYS A 1 363 ? 13.144 -3.202 -10.673 1.00 98.38 363 LYS A O 1
ATOM 2861 N N . CYS A 1 364 ? 10.937 -3.559 -10.391 1.00 98.12 364 CYS A N 1
ATOM 2862 C CA . CYS A 1 364 ? 10.906 -3.302 -8.946 1.00 98.12 364 CYS A CA 1
ATOM 2863 C C . CYS A 1 364 ? 11.838 -4.224 -8.156 1.00 98.12 364 CYS A C 1
ATOM 2865 O O . CYS A 1 364 ? 12.751 -3.745 -7.489 1.00 98.12 364 CYS A O 1
ATOM 2867 N N . VAL A 1 365 ? 11.647 -5.542 -8.263 1.00 97.25 365 VAL A N 1
ATOM 2868 C CA . VAL A 1 365 ? 12.402 -6.511 -7.445 1.00 97.25 365 VAL A CA 1
ATOM 2869 C C . VAL A 1 365 ? 13.896 -6.503 -7.758 1.00 97.25 365 VAL A C 1
ATOM 2871 O O . VAL A 1 365 ? 14.708 -6.827 -6.903 1.00 97.25 365 VAL A O 1
ATOM 2874 N N . ASN A 1 366 ? 14.281 -6.092 -8.971 1.00 97.75 366 ASN A N 1
ATOM 2875 C CA . ASN A 1 366 ? 15.680 -5.980 -9.370 1.00 97.75 366 ASN A CA 1
ATOM 2876 C C . ASN A 1 366 ? 16.303 -4.603 -9.063 1.00 97.75 366 ASN A C 1
ATOM 2878 O O . ASN A 1 366 ? 17.438 -4.360 -9.479 1.00 97.75 366 ASN A O 1
ATOM 2882 N N . LEU A 1 367 ? 15.622 -3.686 -8.358 1.00 96.88 367 LEU A N 1
ATOM 2883 C CA . LEU A 1 367 ? 16.234 -2.432 -7.883 1.00 96.88 367 LEU A CA 1
ATOM 2884 C C . LEU A 1 367 ? 17.169 -2.637 -6.682 1.00 96.88 367 LEU A C 1
ATOM 2886 O O . LEU A 1 367 ? 18.120 -1.858 -6.547 1.00 96.88 367 LEU A O 1
ATOM 2890 N N . GLY A 1 368 ? 16.941 -3.691 -5.891 1.00 93.81 368 GLY A N 1
ATOM 2891 C CA . GLY A 1 368 ? 17.652 -3.989 -4.645 1.00 93.81 368 GLY A CA 1
ATOM 2892 C C . GLY A 1 368 ? 17.076 -3.277 -3.426 1.00 93.81 368 GLY A C 1
ATOM 2893 O O . GLY A 1 368 ? 16.129 -2.509 -3.543 1.00 93.81 368 GLY A O 1
ATOM 2894 N N . ASP A 1 369 ? 17.692 -3.539 -2.278 1.00 93.19 369 ASP A N 1
ATOM 2895 C CA . ASP A 1 369 ? 17.366 -2.968 -0.971 1.00 93.19 369 ASP A CA 1
ATOM 2896 C C . ASP A 1 369 ? 15.966 -3.383 -0.465 1.00 93.19 369 ASP A C 1
ATOM 2898 O O . ASP A 1 369 ? 15.814 -4.524 -0.028 1.00 93.19 369 ASP A O 1
ATOM 2902 N N . ASP A 1 370 ? 14.964 -2.504 -0.500 1.00 95.38 370 ASP A N 1
ATOM 2903 C CA . ASP A 1 370 ? 13.596 -2.744 -0.003 1.00 95.38 370 ASP A CA 1
ATOM 2904 C C . ASP A 1 370 ? 12.682 -3.272 -1.131 1.00 95.38 370 ASP A C 1
ATOM 2906 O O . ASP A 1 370 ? 11.837 -2.566 -1.697 1.00 95.38 370 ASP A O 1
ATOM 2910 N N . THR A 1 371 ? 12.975 -4.493 -1.587 1.00 94.88 371 THR A N 1
ATOM 2911 C CA . THR A 1 371 ? 12.455 -5.026 -2.855 1.00 94.88 371 THR A CA 1
ATOM 2912 C C . THR A 1 371 ? 11.020 -5.523 -2.789 1.00 94.88 371 THR A C 1
ATOM 2914 O O . THR A 1 371 ? 10.298 -5.366 -3.775 1.00 94.88 371 THR A O 1
ATOM 2917 N N . ASP A 1 372 ? 10.615 -6.144 -1.683 1.00 95.62 372 ASP A N 1
ATOM 2918 C CA . ASP A 1 372 ? 9.237 -6.585 -1.446 1.00 95.62 372 ASP A CA 1
ATOM 2919 C C . ASP A 1 372 ? 8.294 -5.387 -1.377 1.00 95.62 372 ASP A C 1
ATOM 2921 O O . ASP A 1 372 ? 7.367 -5.325 -2.187 1.00 95.62 372 ASP A O 1
ATOM 2925 N N . THR A 1 373 ? 8.621 -4.366 -0.581 1.00 98.12 373 THR A N 1
ATOM 2926 C CA . THR A 1 373 ? 7.782 -3.175 -0.445 1.00 98.12 373 THR A CA 1
ATOM 2927 C C . THR A 1 373 ? 7.602 -2.442 -1.767 1.00 98.12 373 THR A C 1
ATOM 2929 O O . THR A 1 373 ? 6.480 -2.121 -2.172 1.00 98.12 373 THR A O 1
ATOM 2932 N N . VAL A 1 374 ? 8.689 -2.173 -2.500 1.00 98.50 374 VAL A N 1
ATOM 2933 C CA . VAL A 1 374 ? 8.594 -1.470 -3.791 1.00 98.50 374 VAL A CA 1
ATOM 2934 C C . VAL A 1 374 ? 7.775 -2.277 -4.801 1.00 98.50 374 VAL A C 1
ATOM 2936 O O . VAL A 1 374 ? 6.958 -1.705 -5.530 1.00 98.50 374 VAL A O 1
ATOM 2939 N N . ALA A 1 375 ? 7.951 -3.599 -4.840 1.00 98.75 375 ALA A N 1
ATOM 2940 C CA . ALA A 1 375 ? 7.199 -4.465 -5.738 1.00 98.75 375 ALA A CA 1
ATOM 2941 C C . ALA A 1 375 ? 5.726 -4.607 -5.324 1.00 98.75 375 ALA A C 1
ATOM 2943 O O . ALA A 1 375 ? 4.864 -4.623 -6.203 1.00 98.75 375 ALA A O 1
ATOM 2944 N N . ALA A 1 376 ? 5.408 -4.638 -4.028 1.00 98.88 376 ALA A N 1
ATOM 2945 C CA . ALA A 1 376 ? 4.044 -4.646 -3.504 1.00 98.88 376 ALA A CA 1
ATOM 2946 C C . ALA A 1 376 ? 3.320 -3.324 -3.799 1.00 98.88 376 ALA A C 1
ATOM 2948 O O . ALA A 1 376 ? 2.161 -3.322 -4.227 1.00 98.88 376 ALA A O 1
ATOM 2949 N N . ILE A 1 377 ? 4.004 -2.183 -3.646 1.00 98.94 377 ILE A N 1
ATOM 2950 C CA . ILE A 1 377 ? 3.482 -0.868 -4.042 1.00 98.94 377 ILE A CA 1
ATOM 2951 C C . ILE A 1 377 ? 3.241 -0.841 -5.548 1.00 98.94 377 ILE A C 1
ATOM 2953 O O . ILE A 1 377 ? 2.151 -0.476 -5.967 1.00 98.94 377 ILE A O 1
ATOM 2957 N N . TYR A 1 378 ? 4.181 -1.264 -6.390 1.00 98.88 378 TYR A N 1
ATOM 2958 C CA . TYR A 1 378 ? 3.918 -1.371 -7.830 1.00 98.88 378 TYR A CA 1
ATOM 2959 C C . TYR A 1 378 ? 2.726 -2.295 -8.126 1.00 98.88 378 TYR A C 1
ATOM 2961 O O . TYR A 1 378 ? 1.827 -1.938 -8.890 1.00 98.88 378 TYR A O 1
ATOM 2969 N N . GLY A 1 379 ? 2.690 -3.459 -7.476 1.00 98.88 379 GLY A N 1
ATOM 2970 C CA . GLY A 1 379 ? 1.707 -4.511 -7.686 1.00 98.88 379 GLY A CA 1
ATOM 2971 C C . GLY A 1 379 ? 0.270 -4.060 -7.441 1.00 98.88 379 GLY A C 1
ATOM 2972 O O . GLY A 1 379 ? -0.622 -4.421 -8.205 1.00 98.88 379 GLY A O 1
ATOM 2973 N N . GLN A 1 380 ? 0.051 -3.207 -6.441 1.00 98.94 380 GLN A N 1
ATOM 2974 C CA . GLN A 1 380 ? -1.253 -2.607 -6.152 1.00 98.94 380 GLN A CA 1
ATOM 2975 C C . GLN A 1 380 ? -1.792 -1.763 -7.324 1.00 98.94 380 GLN A C 1
ATOM 2977 O O . GLN A 1 380 ? -2.932 -1.967 -7.753 1.00 98.94 380 GLN A O 1
ATOM 2982 N N . LEU A 1 381 ? -0.995 -0.830 -7.855 1.00 98.94 381 LEU A N 1
ATOM 2983 C CA . LEU A 1 381 ? -1.405 0.093 -8.922 1.00 98.94 381 LEU A CA 1
ATOM 2984 C C . LEU A 1 381 ? -1.437 -0.605 -10.277 1.00 98.94 381 LEU A C 1
ATOM 2986 O O . LEU A 1 381 ? -2.447 -0.537 -10.975 1.00 98.94 381 LEU A O 1
ATOM 2990 N N . ALA A 1 382 ? -0.357 -1.303 -10.633 1.00 98.88 382 ALA A N 1
ATOM 2991 C CA . ALA A 1 382 ? -0.270 -2.039 -11.886 1.00 98.88 382 ALA A CA 1
ATOM 2992 C C . ALA A 1 382 ? -1.345 -3.130 -11.946 1.00 98.88 382 ALA A C 1
ATOM 2994 O O . ALA A 1 382 ? -2.012 -3.291 -12.963 1.00 98.88 382 ALA A O 1
ATOM 2995 N N . GLY A 1 383 ? -1.584 -3.823 -10.831 1.00 98.75 383 GLY A N 1
ATOM 2996 C CA . GLY A 1 383 ? -2.660 -4.795 -10.702 1.00 98.75 383 GLY A CA 1
ATOM 2997 C C . GLY A 1 383 ? -4.045 -4.195 -10.939 1.00 98.75 383 GLY A C 1
ATOM 2998 O O . GLY A 1 383 ? -4.834 -4.765 -11.688 1.00 98.75 383 GLY A O 1
ATOM 2999 N N . ALA A 1 384 ? -4.332 -3.020 -10.368 1.00 98.62 384 ALA A N 1
ATOM 3000 C CA . ALA A 1 384 ? -5.577 -2.297 -10.640 1.00 98.62 384 ALA A CA 1
ATOM 3001 C C . ALA A 1 384 ? -5.680 -1.824 -12.101 1.00 98.62 384 ALA A C 1
ATOM 3003 O O . ALA A 1 384 ? -6.775 -1.737 -12.655 1.00 98.62 384 ALA A O 1
ATOM 3004 N N . TYR A 1 385 ? -4.550 -1.490 -12.727 1.00 98.69 385 TYR A N 1
ATOM 3005 C CA . TYR A 1 385 ? -4.504 -0.970 -14.092 1.00 98.69 385 TYR A CA 1
ATOM 3006 C C . TYR A 1 385 ? -4.752 -2.058 -15.126 1.00 98.69 385 TYR A C 1
ATOM 3008 O O . TYR A 1 385 ? -5.721 -1.968 -15.885 1.00 98.69 385 TYR A O 1
ATOM 3016 N N . TYR A 1 386 ? -3.918 -3.094 -15.101 1.00 98.44 386 TYR A N 1
ATOM 3017 C CA . TYR A 1 386 ? -3.986 -4.222 -16.020 1.00 98.44 386 TYR A CA 1
ATOM 3018 C C . TYR A 1 386 ? -5.193 -5.122 -15.744 1.00 98.44 386 TYR A C 1
ATOM 3020 O O . TYR A 1 386 ? -5.762 -5.676 -16.684 1.00 98.44 386 TYR A O 1
ATOM 3028 N N . GLY A 1 387 ? -5.595 -5.238 -14.474 1.00 97.62 387 GLY A N 1
ATOM 3029 C CA . GLY A 1 387 ? -6.612 -6.186 -14.038 1.00 97.62 387 GLY A CA 1
ATOM 3030 C C . GLY A 1 387 ? -6.097 -7.630 -14.020 1.00 97.62 387 GLY A C 1
ATOM 3031 O O . GLY A 1 387 ? -5.115 -7.974 -14.684 1.00 97.62 387 GLY A O 1
ATOM 3032 N N . ALA A 1 388 ? -6.723 -8.485 -13.208 1.00 95.94 388 ALA A N 1
ATOM 3033 C CA . ALA A 1 388 ? -6.269 -9.855 -12.959 1.00 95.94 388 ALA A CA 1
ATOM 3034 C C . ALA A 1 388 ? -6.111 -10.688 -14.243 1.00 95.94 388 ALA A C 1
ATOM 3036 O O . ALA A 1 388 ? -5.205 -11.519 -14.317 1.00 95.94 388 ALA A O 1
ATOM 3037 N N . GLY A 1 389 ? -6.934 -10.443 -15.266 1.00 94.25 389 GLY A N 1
ATOM 3038 C CA . GLY A 1 389 ? -6.869 -11.129 -16.558 1.00 94.25 389 GLY A CA 1
ATOM 3039 C C . GLY A 1 389 ? -5.560 -10.929 -17.332 1.00 94.25 389 GLY A C 1
ATOM 3040 O O . GLY A 1 389 ? -5.228 -11.758 -18.179 1.00 94.25 389 GLY A O 1
ATOM 3041 N N . GLN A 1 390 ? -4.800 -9.871 -17.037 1.00 97.00 390 GLN A N 1
ATOM 3042 C CA . GLN A 1 390 ? -3.522 -9.561 -17.692 1.00 97.00 390 GLN A CA 1
ATOM 3043 C C . GLN A 1 390 ? -2.296 -9.871 -16.818 1.00 97.00 390 GLN A C 1
ATOM 3045 O O . GLN A 1 390 ? -1.153 -9.732 -17.263 1.00 97.00 390 GLN A O 1
ATOM 3050 N N . LEU A 1 391 ? -2.501 -10.322 -15.579 1.00 97.94 391 LEU A N 1
ATOM 3051 C CA . LEU A 1 391 ? -1.414 -10.766 -14.711 1.00 97.94 391 LEU A CA 1
ATOM 3052 C C . LEU A 1 391 ? -0.916 -12.156 -15.160 1.00 97.94 391 LEU A C 1
ATOM 3054 O O . LEU A 1 391 ? -1.706 -12.986 -15.619 1.00 97.94 391 LEU A O 1
ATOM 3058 N N . PRO A 1 392 ? 0.385 -12.479 -15.011 1.00 97.56 392 PRO A N 1
ATOM 3059 C CA . PRO A 1 392 ? 0.897 -13.790 -15.399 1.00 97.56 392 PRO A CA 1
ATOM 3060 C C . PRO A 1 392 ? 0.223 -14.927 -14.622 1.00 97.56 392 PRO A C 1
ATOM 3062 O O . PRO A 1 392 ? 0.440 -15.094 -13.422 1.00 97.56 392 PRO A O 1
ATOM 3065 N N . MET A 1 393 ? -0.554 -15.758 -15.324 1.00 96.25 393 MET A N 1
ATOM 3066 C CA . MET A 1 393 ? -1.349 -16.836 -14.717 1.00 96.25 393 MET A CA 1
ATOM 3067 C C . MET A 1 393 ? -0.507 -17.798 -13.870 1.00 96.25 393 MET A C 1
ATOM 3069 O O . MET A 1 393 ? -0.938 -18.211 -12.796 1.00 96.25 393 MET A O 1
ATOM 3073 N N . LYS A 1 394 ? 0.719 -18.114 -14.316 1.00 96.94 394 LYS A N 1
ATOM 3074 C CA . LYS A 1 394 ? 1.671 -18.931 -13.547 1.00 96.94 394 LYS A CA 1
ATOM 3075 C C . LYS A 1 394 ? 1.895 -18.353 -12.147 1.00 96.94 394 LYS A C 1
ATOM 3077 O O . LYS A 1 394 ? 1.860 -19.095 -11.172 1.00 96.94 394 LYS A O 1
ATOM 3082 N N . TRP A 1 395 ? 2.086 -17.040 -12.054 1.00 98.25 395 TRP A N 1
ATOM 3083 C CA . TRP A 1 395 ? 2.365 -16.369 -10.791 1.00 98.25 395 TRP A CA 1
ATOM 3084 C C . TRP A 1 395 ? 1.139 -16.300 -9.904 1.00 98.25 395 TRP A C 1
ATOM 3086 O O . TRP A 1 395 ? 1.219 -16.699 -8.748 1.00 98.25 395 TRP A O 1
ATOM 3096 N N . ILE A 1 396 ? -0.015 -15.924 -10.468 1.00 97.38 396 ILE A N 1
ATOM 3097 C CA . ILE A 1 396 ? -1.296 -15.973 -9.750 1.00 97.38 396 ILE A CA 1
ATOM 3098 C C . ILE A 1 396 ? -1.497 -17.360 -9.135 1.00 97.38 396 ILE A C 1
ATOM 3100 O O . ILE A 1 396 ? -1.898 -17.483 -7.981 1.00 97.38 396 ILE A O 1
ATOM 3104 N N . GLN A 1 397 ? -1.208 -18.421 -9.896 1.00 96.38 397 GLN A N 1
ATOM 3105 C CA . GLN A 1 397 ? -1.447 -19.782 -9.445 1.00 96.38 397 GLN A CA 1
ATOM 3106 C C . GLN A 1 397 ? -0.586 -20.210 -8.256 1.00 96.38 397 GLN A C 1
ATOM 3108 O O . GLN A 1 397 ? -1.066 -21.048 -7.487 1.00 96.38 397 GLN A O 1
ATOM 3113 N N . GLN A 1 398 ? 0.613 -19.641 -8.120 1.00 97.50 398 GLN A N 1
ATOM 3114 C CA . GLN A 1 398 ? 1.574 -19.932 -7.056 1.00 97.50 398 GLN A CA 1
ATOM 3115 C C . GLN A 1 398 ? 1.306 -19.147 -5.769 1.00 97.50 398 GLN A C 1
ATOM 3117 O O . GLN A 1 398 ? 1.751 -19.583 -4.714 1.00 97.50 398 GLN A O 1
ATOM 3122 N N . ILE A 1 399 ? 0.573 -18.028 -5.825 1.00 98.44 399 ILE A N 1
ATOM 3123 C CA . ILE A 1 399 ? 0.310 -17.214 -4.632 1.00 98.44 399 ILE A CA 1
ATOM 3124 C C . ILE A 1 399 ? -0.415 -18.019 -3.554 1.00 98.44 399 ILE A C 1
ATOM 3126 O O . ILE A 1 399 ? -1.504 -18.573 -3.764 1.00 98.44 399 ILE A O 1
ATOM 3130 N N . TYR A 1 400 ? 0.187 -18.032 -2.364 1.00 98.06 400 TYR A N 1
ATOM 3131 C CA . TYR A 1 400 ? -0.397 -18.636 -1.183 1.00 98.06 400 TYR A CA 1
ATOM 3132 C C . TYR A 1 400 ? -1.732 -17.962 -0.857 1.00 98.06 400 TYR A C 1
ATOM 3134 O O . TYR A 1 400 ? -1.842 -16.737 -0.802 1.00 98.06 400 TYR A O 1
ATOM 3142 N N . ALA A 1 401 ? -2.760 -18.784 -0.637 1.00 96.75 401 ALA A N 1
ATOM 3143 C CA . ALA A 1 401 ? -4.119 -18.339 -0.345 1.00 96.75 401 ALA A CA 1
ATOM 3144 C C . ALA A 1 401 ? -4.748 -17.417 -1.419 1.00 96.75 401 ALA A C 1
ATOM 3146 O O . ALA A 1 401 ? -5.670 -16.668 -1.101 1.00 96.75 401 ALA A O 1
ATOM 3147 N N . LYS A 1 402 ? -4.338 -17.508 -2.699 1.00 96.75 402 LYS A N 1
ATOM 3148 C CA . LYS A 1 402 ? -4.886 -16.680 -3.800 1.00 96.75 402 LYS A CA 1
ATOM 3149 C C . LYS A 1 402 ? -6.418 -16.594 -3.820 1.00 96.75 402 LYS A C 1
ATOM 3151 O O . LYS A 1 402 ? -6.963 -15.507 -3.928 1.00 96.75 402 LYS A O 1
ATOM 3156 N N . ASN A 1 403 ? -7.118 -17.718 -3.628 1.00 94.56 403 ASN A N 1
ATOM 3157 C CA . ASN A 1 403 ? -8.584 -17.749 -3.641 1.00 94.56 403 ASN A CA 1
ATOM 3158 C C . ASN A 1 403 ? -9.168 -16.936 -2.479 1.00 94.56 403 ASN A C 1
ATOM 3160 O O . ASN A 1 403 ? -10.180 -16.269 -2.644 1.00 94.56 403 ASN A O 1
ATOM 3164 N N . PHE A 1 404 ? -8.528 -16.982 -1.308 1.00 97.25 404 PHE A N 1
ATOM 3165 C CA . PHE A 1 404 ? -8.932 -16.179 -0.159 1.00 97.25 404 PHE A CA 1
ATOM 3166 C C . PHE A 1 404 ? -8.696 -14.686 -0.421 1.00 97.25 404 PHE A C 1
ATOM 3168 O O . PHE A 1 404 ? -9.589 -13.887 -0.162 1.00 97.25 404 PHE A O 1
ATOM 3175 N N . ILE A 1 405 ? -7.544 -14.318 -0.995 1.00 98.12 405 ILE A N 1
ATOM 3176 C CA . ILE A 1 405 ? -7.226 -12.931 -1.373 1.00 98.12 405 ILE A CA 1
ATOM 3177 C C . ILE A 1 405 ? -8.253 -12.394 -2.382 1.00 98.12 405 ILE A C 1
ATOM 3179 O O . ILE A 1 405 ? -8.780 -11.299 -2.187 1.00 98.12 405 ILE A O 1
ATOM 3183 N N . THR A 1 406 ? -8.589 -13.180 -3.410 1.00 92.50 406 THR A N 1
ATOM 3184 C CA . THR A 1 406 ? -9.651 -12.860 -4.375 1.00 92.50 406 THR A CA 1
ATOM 3185 C C . THR A 1 406 ? -10.988 -12.650 -3.667 1.00 92.50 406 THR A C 1
ATOM 3187 O O . THR A 1 406 ? -11.545 -11.564 -3.761 1.00 92.50 406 THR A O 1
ATOM 3190 N N . CYS A 1 407 ? -11.444 -13.610 -2.852 1.00 93.06 407 CYS A N 1
ATOM 3191 C CA . CYS A 1 407 ? -12.694 -13.475 -2.098 1.00 93.06 407 CYS A CA 1
ATOM 3192 C C . CYS A 1 407 ? -12.723 -12.218 -1.211 1.00 93.06 407 CYS A C 1
ATOM 3194 O O . CYS A 1 407 ? -13.764 -11.581 -1.080 1.00 93.06 407 CYS A O 1
ATOM 3196 N N . ILE A 1 408 ? -11.604 -11.847 -0.579 1.00 94.81 408 ILE A N 1
ATOM 3197 C CA . ILE A 1 408 ? -11.515 -10.613 0.214 1.00 94.81 408 ILE A CA 1
ATOM 3198 C C . ILE A 1 408 ? -11.718 -9.375 -0.668 1.00 94.81 408 ILE A C 1
ATOM 3200 O O . ILE A 1 408 ? -12.428 -8.458 -0.254 1.00 94.81 408 ILE A O 1
ATOM 3204 N N . GLY A 1 409 ? -11.152 -9.353 -1.878 1.00 92.38 409 GLY A N 1
ATOM 3205 C CA . GLY A 1 409 ? -11.421 -8.313 -2.874 1.00 92.38 409 GLY A CA 1
ATOM 3206 C C . GLY A 1 409 ? -12.915 -8.181 -3.192 1.00 92.38 409 GLY A C 1
ATOM 3207 O O . GLY A 1 409 ? -13.460 -7.075 -3.173 1.00 92.38 409 GLY A O 1
ATOM 3208 N N . ASP A 1 410 ? -13.600 -9.306 -3.385 1.00 88.81 410 ASP A N 1
ATOM 3209 C CA . ASP A 1 410 ? -15.036 -9.355 -3.688 1.00 88.81 410 ASP A CA 1
ATOM 3210 C C . ASP A 1 410 ? -15.866 -8.768 -2.545 1.00 88.81 410 ASP A C 1
ATOM 3212 O O . ASP A 1 410 ? -16.744 -7.926 -2.758 1.00 88.81 410 ASP A O 1
ATOM 3216 N N . TRP A 1 411 ? -15.555 -9.175 -1.312 1.00 93.94 411 TRP A N 1
ATOM 3217 C CA . TRP A 1 411 ? -16.222 -8.676 -0.112 1.00 93.94 411 TRP A CA 1
ATOM 3218 C C . TRP A 1 411 ? -15.980 -7.182 0.108 1.00 93.94 411 TRP A C 1
ATOM 3220 O O . TRP A 1 411 ? -16.912 -6.475 0.495 1.00 93.94 411 TRP A O 1
ATOM 3230 N N . LEU A 1 412 ? -14.772 -6.681 -0.177 1.00 94.62 412 LEU A N 1
ATOM 3231 C CA . LEU A 1 412 ? -14.485 -5.243 -0.152 1.00 94.62 412 LEU A CA 1
ATOM 3232 C C . LEU A 1 412 ? -15.359 -4.485 -1.149 1.00 94.62 412 LEU A C 1
ATOM 3234 O O . LEU A 1 412 ? -15.954 -3.471 -0.784 1.00 94.62 412 LEU A O 1
ATOM 3238 N N . CYS A 1 413 ? -15.458 -4.983 -2.385 1.00 89.69 413 CYS A N 1
ATOM 3239 C CA . CYS A 1 413 ? -16.299 -4.379 -3.414 1.00 89.69 413 CYS A CA 1
ATOM 3240 C C . CYS A 1 413 ? -17.765 -4.332 -2.972 1.00 89.69 413 CYS A C 1
ATOM 3242 O O . CYS A 1 413 ? -18.416 -3.290 -3.065 1.00 89.69 413 CYS A O 1
ATOM 3244 N N . TYR A 1 414 ? -18.271 -5.459 -2.466 1.00 92.62 414 TYR A N 1
ATOM 3245 C CA . TYR A 1 414 ? -19.655 -5.604 -2.039 1.00 92.62 414 TYR A CA 1
ATOM 3246 C C . TYR A 1 414 ? -20.000 -4.680 -0.866 1.00 92.62 414 TYR A C 1
ATOM 3248 O O . TYR A 1 414 ? -20.926 -3.875 -0.979 1.00 92.62 414 TYR A O 1
ATOM 3256 N N . GLU A 1 415 ? -19.260 -4.749 0.246 1.00 95.38 415 GLU A N 1
ATOM 3257 C CA . GLU A 1 415 ? -19.537 -3.919 1.428 1.00 95.38 415 GLU A CA 1
ATOM 3258 C C . GLU A 1 415 ? -19.302 -2.429 1.139 1.00 95.38 415 GLU A C 1
ATOM 3260 O O . GLU A 1 415 ? -20.056 -1.581 1.618 1.00 95.38 415 GLU A O 1
ATOM 3265 N N . GLY A 1 416 ? -18.326 -2.102 0.286 1.00 94.31 416 GLY A N 1
ATOM 3266 C CA . GLY A 1 416 ? -18.110 -0.749 -0.222 1.00 94.31 416 GLY A CA 1
ATOM 3267 C C . GLY A 1 416 ? -19.309 -0.206 -1.006 1.00 94.31 416 GLY A C 1
ATOM 3268 O O . GLY A 1 416 ? -19.734 0.935 -0.795 1.00 94.31 416 GLY A O 1
ATOM 3269 N N . ALA A 1 417 ? -19.919 -1.043 -1.855 1.00 91.50 417 ALA A N 1
ATOM 3270 C CA . ALA A 1 417 ? -21.161 -0.721 -2.558 1.00 91.50 417 ALA A CA 1
ATOM 3271 C C . ALA A 1 417 ? -22.287 -0.397 -1.574 1.00 91.50 417 ALA A C 1
ATOM 3273 O O . ALA A 1 417 ? -22.940 0.641 -1.692 1.00 91.50 417 ALA A O 1
ATOM 3274 N N . GLN A 1 418 ? -22.493 -1.271 -0.582 1.00 92.94 418 GLN A N 1
ATOM 3275 C CA . GLN A 1 418 ? -23.533 -1.092 0.432 1.00 92.94 418 GLN A CA 1
ATOM 3276 C C . GLN A 1 418 ? -23.311 0.199 1.215 1.00 92.94 418 GLN A C 1
ATOM 3278 O O . GLN A 1 418 ? -24.235 1.000 1.373 1.00 92.94 418 GLN A O 1
ATOM 3283 N N . TRP A 1 419 ? -22.072 0.447 1.645 1.00 94.62 419 TRP A N 1
ATOM 3284 C CA . TRP A 1 419 ? -21.703 1.676 2.332 1.00 94.62 419 TRP A CA 1
ATOM 3285 C C . TRP A 1 419 ? -22.067 2.909 1.498 1.00 94.62 419 TRP A C 1
ATOM 3287 O O . TRP A 1 419 ? -22.720 3.821 2.009 1.00 94.62 419 TRP A O 1
ATOM 3297 N N . TRP A 1 420 ? -21.725 2.920 0.208 1.00 93.00 420 TRP A N 1
ATOM 3298 C CA . TRP A 1 420 ? -22.005 4.055 -0.668 1.00 93.00 420 TRP A CA 1
ATOM 3299 C C . TRP A 1 420 ? -23.502 4.291 -0.886 1.00 93.00 420 TRP A C 1
ATOM 3301 O O . TRP A 1 420 ? -23.952 5.437 -0.833 1.00 93.00 420 TRP A O 1
ATOM 3311 N N . GLN A 1 421 ? -24.300 3.228 -1.031 1.00 90.25 421 GLN A N 1
ATOM 3312 C CA . GLN A 1 421 ? -25.757 3.359 -1.133 1.00 90.25 421 GLN A CA 1
ATOM 3313 C C . GLN A 1 421 ? -26.346 4.069 0.091 1.00 90.25 421 GLN A C 1
ATOM 3315 O O . GLN A 1 421 ? -27.141 4.993 -0.063 1.00 90.25 421 GLN A O 1
ATOM 3320 N N . THR A 1 422 ? -25.883 3.741 1.305 1.00 90.44 422 THR A N 1
ATOM 3321 C CA . THR A 1 422 ? -26.362 4.422 2.526 1.00 90.44 422 THR A CA 1
ATOM 3322 C C . THR A 1 422 ? -26.000 5.907 2.597 1.00 90.44 422 THR A C 1
ATOM 3324 O O . THR A 1 422 ? -26.645 6.655 3.334 1.00 90.44 422 THR A O 1
ATOM 3327 N N . LYS A 1 423 ? -24.960 6.339 1.871 1.00 85.44 423 LYS A N 1
ATOM 3328 C CA . LYS A 1 423 ? -24.542 7.744 1.781 1.00 85.44 423 LYS A CA 1
ATOM 3329 C C . LYS A 1 423 ? -25.329 8.522 0.740 1.00 85.44 423 LYS A C 1
ATOM 3331 O O . LYS A 1 423 ? -25.558 9.697 0.961 1.00 85.44 423 LYS A O 1
ATOM 3336 N N . LYS A 1 424 ? -25.769 7.877 -0.342 1.00 77.62 424 LYS A N 1
ATOM 3337 C CA . LYS A 1 424 ? -26.624 8.498 -1.366 1.00 77.62 424 LYS A CA 1
ATOM 3338 C C . LYS A 1 424 ? -28.050 8.759 -0.889 1.00 77.62 424 LYS A C 1
ATOM 3340 O O . LYS A 1 424 ? -28.704 9.670 -1.378 1.00 77.62 424 LYS A O 1
ATOM 3345 N N . THR A 1 425 ? -28.547 7.930 0.025 1.00 71.50 425 THR A N 1
ATOM 3346 C CA . THR A 1 425 ? -29.922 8.013 0.543 1.00 71.50 425 THR A CA 1
ATOM 3347 C C . THR A 1 425 ? -30.094 8.980 1.718 1.00 71.50 425 THR A C 1
ATOM 3349 O O . THR A 1 425 ? -31.209 9.122 2.215 1.00 71.50 425 THR A O 1
ATOM 3352 N N . LYS A 1 426 ? -29.005 9.572 2.215 1.00 55.06 426 LYS A N 1
ATOM 3353 C CA . LYS A 1 426 ? -28.983 10.545 3.314 1.00 55.06 426 LYS A CA 1
ATOM 3354 C C . LYS A 1 426 ? -28.589 11.902 2.764 1.00 55.06 426 LYS A C 1
ATOM 3356 O O . LYS A 1 426 ? -29.129 12.896 3.291 1.00 55.06 426 LYS A O 1
#

pLDDT: mean 84.34, std 25.09, range [24.64, 98.94]

Foldseek 3Di:
DDDDDDDDDDDDDDDDDDDDDDDDDDDDDDDDDDDDDDDDDDDDDDDPDDDPVVVVVPPPPPLPDFPDDDQPPDFQPPVLLLLLLLLLLLLLLLLQQQLQQFAQPALVVCVVVARQAQCAQHPVRGDRQFGAVLSQLLLLQLVQCLVVLHDQLQLSLLSLLCCAPQVRSGLVRHHDPDDPLQVQLNVQSVVQLVVLCVVVVPPDSVCSSVDDPVSSSVGDLQSGDQQQQFASLLSNLQLLLLLQLPDPALQRSLVSQLVSCRSRRVHLNNSLLSSLLSNLLSVLSSVDDPCQSQALCNVVSSVSSCSPVVDDGDPLSNCLSSPVLVPDDLVRQDCERGSSSLSSQLNNLVVVQVLASSSSSSSQSSSHHRRSSSSSSNSNNSSSNCGNVRHDPVSCVRNRPSVVSSVSSVSSNVSSVVSVVVVVVD

Nearest PDB structures (foldseek):
  6drh-assembly4_G  TM=9.320E-01  e=7.824E-22  Serratia proteamaculans 568
  2woe-assembly3_C  TM=8.627E-01  e=6.817E-14  Rhodospirillum rubrum
  6hoz-assembly2_B  TM=7.598E-01  e=2.136E-11  Latimeria chalumnae
  6g1p-assembly1_A  TM=7.177E-01  e=3.847E-11  Latimeria chalumnae
  3hfw-assembly1_A  TM=6.335E-01  e=1.822E-07  Homo sapiens

Organism: NCBI:txid1234261

Secondary structure (DSSP, 8-state):
----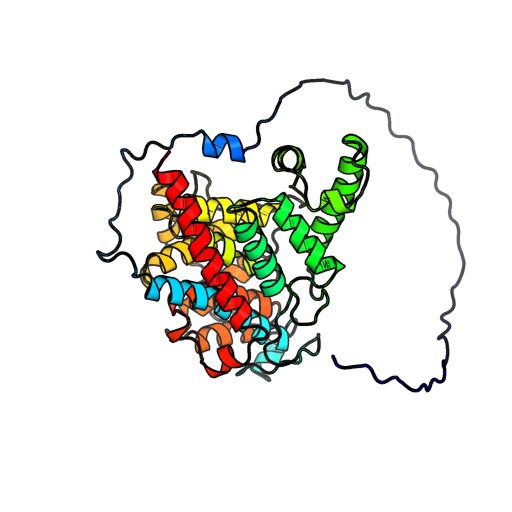--------------------------PPPPPP---------------HHHHHHH-----TT----PPPSSPPPHHHHHHHHHHHHHHHHHHHHHHTTTTT--HHHHHHS---S---BTTTTBPTT---HHHHHHHHHHHHHHHHTS--HHHHHHHHHHHHHH-TT-TTSS-----HHHHHHHHHHHHHHHHHHHHTT-S-GGGGGG--HHHHTTS----S-TT--BGGGTTT-HHHHHHHTTSSSTHHHHHHHHHHHHTT---HHHHHHHHHHHHHHHHHHTT--HHHHH-TTHHHHHHHTTTTTT-PPPHHHHHHHTTGGGG--GGG----SBHHHHHHHHHHHHHTSTT-HHHHHHHHHTT-SSHHHHHHHHHHHHHHHH-GGGS-HHHHHHSTTHHHHHHHHHHHHHHHHHHHHHHHT-

Mean predicted aligned error: 10.26 Å

InterPro domains:
  IPR005502 ADP-ribosylation/Crystallin J1 [PF03747] (87-393)
  IPR036705 ADP-ribosylation/Crystallin J1 superfamily [G3DSA:1.10.4080.10] (80-415)
  IPR036705 ADP-ribosylation/Crystallin J1 superfamily [SSF101478] (80-412)
  IPR050792 ADP-ribosylglycohydrolase-like [PTHR16222] (81-418)